Protein AF-A0A2B7ZZZ2-F1 (afdb_monomer)

Structure (mmCIF, N/CA/C/O backbone):
data_AF-A0A2B7ZZZ2-F1
#
_entry.id   AF-A0A2B7ZZZ2-F1
#
loop_
_atom_site.group_PDB
_atom_site.id
_atom_site.type_symbol
_atom_site.label_atom_id
_atom_site.label_alt_id
_atom_site.label_comp_id
_atom_site.label_asym_id
_atom_site.label_entity_id
_atom_site.label_seq_id
_atom_site.pdbx_PDB_ins_code
_atom_site.Cartn_x
_atom_site.Cartn_y
_atom_site.Cartn_z
_atom_site.occupancy
_atom_site.B_iso_or_equiv
_atom_site.auth_seq_id
_atom_site.auth_comp_id
_atom_site.auth_asym_id
_atom_site.auth_atom_id
_atom_site.pdbx_PDB_model_num
ATOM 1 N N . SER A 1 1 ? 33.940 13.628 -49.540 1.00 48.91 1 SER A N 1
ATOM 2 C CA . SER A 1 1 ? 34.515 13.366 -50.870 1.00 48.91 1 SER A CA 1
ATOM 3 C C . SER A 1 1 ? 33.990 12.014 -51.336 1.00 48.91 1 SER A C 1
ATOM 5 O O . SER A 1 1 ? 33.910 11.101 -50.521 1.00 48.91 1 SER A O 1
ATOM 7 N N . GLN A 1 2 ? 33.486 11.914 -52.568 1.00 54.34 2 GLN A N 1
ATOM 8 C CA . GLN A 1 2 ? 32.879 10.678 -53.080 1.00 54.34 2 GLN A CA 1
ATOM 9 C C . GLN A 1 2 ? 33.946 9.869 -53.822 1.00 54.34 2 GLN A C 1
ATOM 11 O O . GLN A 1 2 ? 34.689 10.426 -54.629 1.00 54.34 2 GLN A O 1
ATOM 16 N N . TYR A 1 3 ? 34.063 8.582 -53.504 1.00 61.44 3 TYR A N 1
ATOM 17 C CA . TYR A 1 3 ? 34.934 7.672 -54.240 1.00 61.44 3 TYR A CA 1
ATOM 18 C C . TYR A 1 3 ? 34.146 7.066 -55.397 1.00 61.44 3 TYR A C 1
ATOM 20 O O . TYR A 1 3 ? 33.033 6.590 -55.207 1.00 61.44 3 TYR A O 1
ATOM 28 N N . PHE A 1 4 ? 34.745 7.068 -56.578 1.00 64.56 4 PHE A N 1
ATOM 29 C CA . PHE A 1 4 ? 34.163 6.575 -57.816 1.00 64.56 4 PHE A CA 1
ATOM 30 C C . PHE A 1 4 ? 34.930 5.338 -58.248 1.00 64.56 4 PHE A C 1
ATOM 32 O O . PHE A 1 4 ? 36.153 5.390 -58.356 1.00 64.56 4 PHE A O 1
ATOM 39 N N . LEU A 1 5 ? 34.225 4.239 -58.493 1.00 67.31 5 LEU A N 1
ATOM 40 C CA . LEU A 1 5 ? 34.817 3.027 -59.043 1.00 67.31 5 LEU A CA 1
ATOM 41 C C . LEU A 1 5 ? 34.525 2.979 -60.544 1.00 67.31 5 LEU A C 1
ATOM 43 O O . LEU A 1 5 ? 33.365 2.984 -60.950 1.00 67.31 5 LEU A O 1
ATOM 47 N N . THR A 1 6 ? 35.556 2.951 -61.387 1.00 68.38 6 THR A N 1
ATOM 48 C CA . THR A 1 6 ? 35.349 2.675 -62.815 1.00 68.38 6 THR A CA 1
ATOM 49 C C . THR A 1 6 ? 35.055 1.190 -63.012 1.00 68.38 6 THR A C 1
ATOM 51 O O . THR A 1 6 ? 35.566 0.354 -62.273 1.00 68.38 6 THR A O 1
ATOM 54 N N . ASN A 1 7 ? 34.273 0.832 -64.031 1.00 64.56 7 ASN A N 1
ATOM 55 C CA . ASN A 1 7 ? 34.069 -0.575 -64.374 1.00 64.56 7 ASN A CA 1
ATOM 56 C C . ASN A 1 7 ? 35.325 -1.197 -64.990 1.00 64.56 7 ASN A C 1
ATOM 58 O O . ASN A 1 7 ? 36.114 -0.522 -65.657 1.00 64.56 7 ASN A O 1
ATOM 62 N N . GLU A 1 8 ? 35.442 -2.512 -64.839 1.00 70.25 8 GLU A N 1
ATOM 63 C CA . GLU A 1 8 ? 36.386 -3.314 -65.606 1.00 70.25 8 GLU A CA 1
ATOM 64 C C . GLU A 1 8 ? 36.101 -3.206 -67.107 1.00 70.25 8 GLU A C 1
ATOM 66 O O . GLU A 1 8 ? 34.950 -3.181 -67.557 1.00 70.25 8 GLU A O 1
ATOM 71 N N . THR A 1 9 ? 37.155 -3.170 -67.916 1.00 68.38 9 THR A N 1
ATOM 72 C CA . THR A 1 9 ? 37.013 -3.088 -69.368 1.00 68.38 9 THR A CA 1
ATOM 73 C C . THR A 1 9 ? 38.082 -3.882 -70.107 1.00 68.38 9 THR A C 1
ATOM 75 O O . THR A 1 9 ? 39.098 -4.292 -69.550 1.00 68.38 9 THR A O 1
ATOM 78 N N . LYS A 1 10 ? 37.831 -4.132 -71.395 1.00 72.25 10 LYS A N 1
ATOM 79 C CA . LYS A 1 10 ? 38.773 -4.757 -72.319 1.00 72.25 10 LYS A CA 1
ATOM 80 C C . LYS A 1 10 ? 38.953 -3.881 -73.543 1.00 72.25 10 LYS A C 1
ATOM 82 O O . LYS A 1 10 ? 37.972 -3.397 -74.109 1.00 72.25 10 LYS A O 1
ATOM 87 N N . ILE A 1 11 ? 40.199 -3.722 -73.968 1.00 68.56 11 ILE A N 1
ATOM 88 C CA . ILE A 1 11 ? 40.544 -3.030 -75.211 1.00 68.56 11 ILE A CA 1
ATOM 89 C C . ILE A 1 11 ? 41.222 -4.025 -76.133 1.00 68.56 11 ILE A C 1
ATOM 91 O O . ILE A 1 11 ? 42.235 -4.619 -75.770 1.00 68.56 11 ILE A O 1
ATOM 95 N N . LYS A 1 12 ? 40.633 -4.215 -77.315 1.00 68.25 12 LYS A N 1
ATOM 96 C CA . LYS A 1 12 ? 41.160 -5.090 -78.359 1.00 68.25 12 LYS A CA 1
ATOM 97 C C . LYS A 1 12 ? 42.107 -4.296 -79.248 1.00 68.25 12 LYS A C 1
ATOM 99 O O . LYS A 1 12 ? 41.719 -3.254 -79.767 1.00 68.25 12 LYS A O 1
ATOM 104 N N . PHE A 1 13 ? 43.306 -4.818 -79.461 1.00 64.81 13 PHE A N 1
ATOM 105 C CA . PHE A 1 13 ? 44.236 -4.272 -80.443 1.00 64.81 13 PHE A CA 1
ATOM 106 C C . PHE A 1 13 ? 44.114 -5.098 -81.715 1.00 64.81 13 PHE A C 1
ATOM 108 O O . PHE A 1 13 ? 44.163 -6.328 -81.677 1.00 64.81 13 PHE A O 1
ATOM 115 N N . THR A 1 14 ? 43.897 -4.438 -82.850 1.00 56.78 14 THR A N 1
ATOM 116 C CA . THR A 1 14 ? 43.677 -5.144 -84.111 1.00 56.78 14 THR A CA 1
ATOM 117 C C . THR A 1 14 ? 44.934 -5.873 -84.577 1.00 56.78 14 THR A C 1
ATOM 119 O O . THR A 1 14 ? 44.767 -6.927 -85.184 1.00 56.78 14 THR A O 1
ATOM 122 N N . HIS A 1 15 ? 46.159 -5.432 -84.234 1.00 54.94 15 HIS A N 1
ATOM 123 C CA . HIS A 1 15 ? 47.421 -6.102 -84.596 1.00 54.94 15 HIS A CA 1
ATOM 124 C C . HIS A 1 15 ? 48.461 -6.177 -83.442 1.00 54.94 15 HIS A C 1
ATOM 126 O O . HIS A 1 15 ? 48.933 -5.161 -82.942 1.00 54.94 15 HIS A O 1
ATOM 132 N N . ASN A 1 16 ? 48.899 -7.419 -83.179 1.00 59.56 16 ASN A N 1
ATOM 133 C CA . ASN A 1 16 ? 50.258 -7.881 -82.839 1.00 59.56 16 ASN A CA 1
ATOM 134 C C . ASN A 1 16 ? 50.741 -8.039 -81.372 1.00 59.56 16 ASN A C 1
ATOM 136 O O . ASN A 1 16 ? 50.515 -7.209 -80.499 1.00 59.56 16 ASN A O 1
ATOM 140 N N . LYS A 1 17 ? 51.530 -9.114 -81.177 1.00 60.09 17 LYS A N 1
ATOM 141 C CA . LYS A 1 17 ? 52.313 -9.518 -79.986 1.00 60.09 17 LYS A CA 1
ATOM 142 C C . LYS A 1 17 ? 53.447 -8.543 -79.619 1.00 60.09 17 LYS A C 1
ATOM 144 O O . LYS A 1 17 ? 54.094 -8.713 -78.595 1.00 60.09 17 LYS A O 1
ATOM 149 N N . ASN A 1 18 ? 53.675 -7.550 -80.472 1.00 64.62 18 ASN A N 1
ATOM 150 C CA . ASN A 1 18 ? 54.775 -6.589 -80.420 1.00 64.62 18 ASN A CA 1
ATOM 151 C C . ASN A 1 18 ? 54.368 -5.242 -79.805 1.00 64.62 18 ASN A C 1
ATOM 153 O O . ASN A 1 18 ? 55.183 -4.326 -79.706 1.00 64.62 18 ASN A O 1
ATOM 157 N N . LEU A 1 19 ? 53.089 -5.101 -79.452 1.00 72.75 19 LEU A N 1
ATOM 158 C CA . LEU A 1 19 ? 52.538 -3.903 -78.848 1.00 72.75 19 LEU A CA 1
ATOM 159 C C . LEU A 1 19 ? 52.686 -4.001 -77.330 1.00 72.75 19 LEU A C 1
ATOM 161 O O . LEU A 1 19 ? 52.146 -4.910 -76.703 1.00 72.75 19 LEU A O 1
ATOM 165 N N . VAL A 1 20 ? 53.428 -3.064 -76.747 1.00 76.88 20 VAL A N 1
ATOM 166 C CA . VAL A 1 20 ? 53.782 -3.080 -75.328 1.00 76.88 20 VAL A CA 1
ATOM 167 C C . VAL A 1 20 ? 53.279 -1.784 -74.687 1.00 76.88 20 VAL A C 1
ATOM 169 O O . VAL A 1 20 ? 53.949 -0.751 -74.783 1.00 76.88 20 VAL A O 1
ATOM 172 N N . PRO A 1 21 ? 52.092 -1.789 -74.049 1.00 78.62 21 PRO A N 1
ATOM 173 C CA . PRO A 1 21 ? 51.625 -0.645 -73.279 1.00 78.62 21 PRO A CA 1
ATOM 174 C C . PRO A 1 21 ? 52.552 -0.428 -72.081 1.00 78.62 21 PRO A C 1
ATOM 176 O O . PRO A 1 21 ? 52.933 -1.389 -71.405 1.00 78.62 21 PRO A O 1
ATOM 179 N N . ALA A 1 22 ? 52.915 0.829 -71.845 1.00 83.19 22 ALA A N 1
ATOM 180 C CA . ALA A 1 22 ? 53.805 1.247 -70.766 1.00 83.19 22 ALA A CA 1
ATOM 181 C C . ALA A 1 22 ? 53.088 2.122 -69.730 1.00 83.19 22 ALA A C 1
ATOM 183 O O . ALA A 1 22 ? 53.449 2.113 -68.560 1.00 83.19 22 ALA A O 1
ATOM 184 N N . GLU A 1 23 ? 52.059 2.865 -70.139 1.00 87.88 23 GLU A N 1
ATOM 185 C CA . GLU A 1 23 ? 51.322 3.764 -69.252 1.00 87.88 23 GLU A CA 1
ATOM 186 C C . GLU A 1 23 ? 49.866 3.880 -69.707 1.00 87.88 23 GLU A C 1
ATOM 188 O O . GLU A 1 23 ? 49.596 4.004 -70.904 1.00 87.88 23 GLU A O 1
ATOM 193 N N . LEU A 1 24 ? 48.942 3.874 -68.748 1.00 86.88 24 LEU A N 1
ATOM 194 C CA . LEU A 1 24 ? 47.537 4.211 -68.926 1.00 86.88 24 LEU A CA 1
ATOM 195 C C . LEU A 1 24 ? 47.237 5.500 -68.163 1.00 86.88 24 LEU A C 1
ATOM 197 O O . LEU A 1 24 ? 47.253 5.514 -66.933 1.00 86.88 24 LEU A O 1
ATOM 201 N N .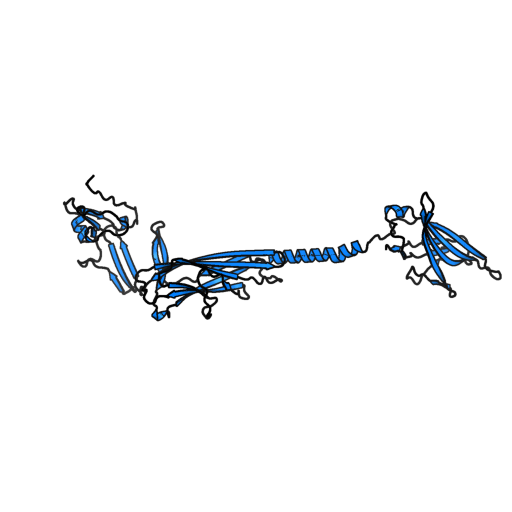 LYS A 1 25 ? 46.902 6.562 -68.891 1.00 88.81 25 LYS A N 1
ATOM 202 C CA . LYS A 1 25 ? 46.396 7.825 -68.348 1.00 88.81 25 LYS A CA 1
ATOM 203 C C . LYS A 1 25 ? 44.887 7.907 -68.555 1.00 88.81 25 LYS A C 1
ATOM 205 O O . LYS A 1 25 ? 44.388 7.521 -69.614 1.00 88.81 25 LYS A O 1
ATOM 210 N N . MET A 1 26 ? 44.164 8.407 -67.558 1.00 86.94 26 MET A N 1
ATOM 211 C CA . MET A 1 26 ? 42.728 8.665 -67.662 1.00 86.94 26 MET A CA 1
ATOM 212 C C . MET A 1 26 ? 42.433 10.133 -67.382 1.00 86.94 26 MET A C 1
ATOM 214 O O . MET A 1 26 ? 42.915 10.693 -66.397 1.00 86.94 26 MET A O 1
ATOM 218 N N . THR A 1 27 ? 41.576 10.709 -68.219 1.00 88.00 27 THR A N 1
ATOM 219 C CA . THR A 1 27 ? 41.040 12.058 -68.055 1.00 88.00 27 THR A CA 1
ATOM 220 C C . THR A 1 27 ? 39.518 11.978 -67.987 1.00 88.00 27 THR A C 1
ATOM 222 O O . THR A 1 27 ? 38.880 11.391 -68.862 1.00 88.00 27 THR A O 1
ATOM 225 N N . VAL A 1 28 ? 38.925 12.554 -66.942 1.00 84.38 28 VAL A N 1
ATOM 226 C CA . VAL A 1 28 ? 37.469 12.661 -66.777 1.00 84.38 28 VAL A CA 1
ATOM 227 C C . VAL A 1 28 ? 37.062 14.098 -67.042 1.00 84.38 28 VAL A C 1
ATOM 229 O O . VAL A 1 28 ? 37.550 15.024 -66.391 1.00 84.38 28 VAL A O 1
ATOM 232 N N . ILE A 1 29 ? 36.165 14.279 -68.003 1.00 84.25 29 ILE A N 1
ATOM 233 C CA . ILE A 1 29 ? 35.760 15.585 -68.511 1.00 84.25 29 ILE A CA 1
ATOM 234 C C . ILE A 1 29 ? 34.261 15.764 -68.304 1.00 84.25 29 ILE A C 1
ATOM 236 O O . ILE A 1 29 ? 33.477 14.864 -68.606 1.00 84.25 29 ILE A O 1
ATOM 240 N N . LEU A 1 30 ? 33.868 16.943 -67.828 1.00 82.88 30 LEU A N 1
ATOM 241 C CA . LEU A 1 30 ? 32.495 17.429 -67.873 1.00 82.88 30 LEU A CA 1
ATOM 242 C C . LEU A 1 30 ? 32.360 18.413 -69.042 1.00 82.88 30 LEU A C 1
ATOM 244 O O . LEU A 1 30 ? 32.883 19.527 -68.945 1.00 82.88 30 LEU A O 1
ATOM 248 N N . PRO A 1 31 ? 31.665 18.039 -70.126 1.00 79.88 31 PRO A N 1
ATOM 249 C CA . PRO A 1 31 ? 31.364 18.953 -71.215 1.00 79.88 31 PRO A CA 1
ATOM 250 C C . PRO A 1 31 ? 30.446 20.076 -70.727 1.00 79.88 31 PRO A C 1
ATOM 252 O O . PRO A 1 31 ? 29.427 19.819 -70.079 1.00 79.88 31 PRO A O 1
ATOM 255 N N . GLN A 1 32 ? 30.793 21.326 -71.031 1.00 79.75 32 GLN A N 1
ATOM 256 C CA . GLN A 1 32 ? 29.956 22.493 -70.743 1.00 79.75 32 GLN A CA 1
ATOM 257 C C . GLN A 1 32 ? 29.875 23.392 -71.976 1.00 79.75 32 GLN A C 1
ATOM 259 O O . GLN A 1 32 ? 30.786 23.424 -72.800 1.00 79.75 32 GLN A O 1
ATOM 264 N N . ALA A 1 33 ? 28.797 24.173 -72.087 1.00 74.06 33 ALA A N 1
ATOM 265 C CA . ALA A 1 33 ? 28.588 25.082 -73.218 1.00 74.06 33 ALA A CA 1
ATOM 266 C C . ALA A 1 33 ? 29.705 26.137 -73.377 1.00 74.06 33 ALA A C 1
ATOM 268 O O . ALA A 1 33 ? 29.929 26.627 -74.479 1.00 74.06 33 ALA A O 1
ATOM 269 N N . ALA A 1 34 ? 30.411 26.469 -72.290 1.00 75.06 34 ALA A N 1
ATOM 270 C CA . ALA A 1 34 ? 31.522 27.423 -72.269 1.00 75.06 34 ALA A CA 1
ATOM 271 C C . ALA A 1 34 ? 32.913 26.772 -72.448 1.00 75.06 34 ALA A C 1
ATOM 273 O O . ALA A 1 34 ? 33.921 27.472 -72.380 1.00 75.06 34 ALA A O 1
ATOM 274 N N . GLY A 1 35 ? 32.974 25.453 -72.661 1.00 78.75 35 GLY A N 1
ATOM 275 C CA . GLY A 1 35 ? 34.211 24.678 -72.761 1.00 78.75 35 GLY A CA 1
ATOM 276 C C . GLY A 1 35 ? 34.251 23.497 -71.790 1.00 78.75 35 GLY A C 1
ATOM 277 O O . GLY A 1 35 ? 33.576 23.477 -70.763 1.00 78.75 35 GLY A O 1
ATOM 278 N N . ASP A 1 36 ? 35.048 22.491 -72.127 1.00 85.81 36 ASP A N 1
ATOM 279 C CA . ASP A 1 36 ? 35.192 21.268 -71.339 1.00 85.81 36 ASP A CA 1
ATOM 280 C C . ASP A 1 36 ? 35.917 21.534 -70.005 1.00 85.81 36 ASP A C 1
ATOM 282 O O . ASP A 1 36 ? 37.031 22.060 -69.989 1.00 85.81 36 ASP A O 1
ATOM 286 N N . LYS A 1 37 ? 35.325 21.123 -68.872 1.00 84.69 37 LYS A N 1
ATOM 287 C CA . LYS A 1 37 ? 35.991 21.151 -67.558 1.00 84.69 37 LYS A CA 1
ATOM 288 C C . LYS A 1 37 ? 36.639 19.795 -67.277 1.00 84.69 37 LYS A C 1
ATOM 290 O O . LYS A 1 37 ? 35.940 18.790 -67.144 1.00 84.69 37 LYS A O 1
ATOM 295 N N . VAL A 1 38 ? 37.962 19.765 -67.119 1.00 85.69 38 VAL A N 1
ATOM 296 C CA . VAL A 1 38 ? 38.687 18.575 -66.641 1.00 85.69 38 VAL A CA 1
ATOM 297 C C . VAL A 1 38 ? 38.452 18.422 -65.138 1.00 85.69 38 VAL A C 1
ATOM 299 O O . VAL A 1 38 ? 38.769 19.314 -64.355 1.00 85.69 38 VAL A O 1
ATOM 302 N N . LEU A 1 39 ? 37.858 17.300 -64.740 1.00 81.00 39 LEU A N 1
ATOM 303 C CA . LEU A 1 39 ? 37.537 16.985 -63.345 1.00 81.00 39 LEU A CA 1
ATOM 304 C C . LEU A 1 39 ? 38.595 16.112 -62.680 1.00 81.00 39 LEU A C 1
ATOM 306 O O . LEU A 1 39 ? 38.737 16.123 -61.460 1.00 81.00 39 LEU A O 1
ATOM 310 N N . PHE A 1 40 ? 39.284 15.313 -63.484 1.00 84.75 40 PHE A N 1
ATOM 311 C CA . PHE A 1 40 ? 40.329 14.409 -63.044 1.00 84.75 40 PHE A CA 1
ATOM 312 C C . PHE A 1 40 ? 41.262 14.145 -64.215 1.00 84.75 40 PHE A C 1
ATOM 314 O O . PHE A 1 40 ? 40.801 13.919 -65.334 1.00 84.75 40 PHE A O 1
ATOM 321 N N . GLU A 1 41 ? 42.559 14.148 -63.949 1.00 88.50 41 GLU A N 1
ATOM 322 C CA . GLU A 1 41 ? 43.571 13.738 -64.906 1.00 88.50 41 GLU A CA 1
ATOM 323 C C . GLU A 1 41 ? 44.760 13.147 -64.148 1.00 88.50 41 GLU A C 1
ATOM 325 O O . GLU A 1 41 ? 45.428 13.858 -63.401 1.00 88.50 41 GLU A O 1
ATOM 330 N N . ASP A 1 42 ? 45.024 11.853 -64.326 1.00 89.62 42 ASP A N 1
ATOM 331 C CA . ASP A 1 42 ? 46.201 11.210 -63.734 1.00 89.62 42 ASP A CA 1
ATOM 332 C C . ASP A 1 42 ? 46.600 9.935 -64.496 1.00 89.62 42 ASP A C 1
ATOM 334 O O . ASP A 1 42 ? 45.838 9.375 -65.296 1.00 89.62 42 ASP A O 1
ATOM 338 N N . VAL A 1 43 ? 47.821 9.472 -64.235 1.00 88.69 43 VAL A N 1
ATOM 339 C CA . VAL A 1 43 ? 48.318 8.162 -64.643 1.00 88.69 43 VAL A CA 1
ATOM 340 C C . VAL A 1 43 ? 47.703 7.110 -63.728 1.00 88.69 43 VAL A C 1
ATOM 342 O O . VAL A 1 43 ? 47.983 7.030 -62.531 1.00 88.69 43 VAL A O 1
ATOM 345 N N . MET A 1 44 ? 46.845 6.288 -64.319 1.00 86.06 44 MET A N 1
ATOM 346 C CA . MET A 1 44 ? 46.107 5.246 -63.621 1.00 86.06 44 MET A CA 1
ATOM 347 C C . MET A 1 44 ? 46.968 4.030 -63.353 1.00 86.06 44 MET A C 1
ATOM 349 O O . MET A 1 44 ? 46.874 3.452 -62.274 1.00 86.06 44 MET A O 1
ATOM 353 N N . ALA A 1 45 ? 47.797 3.643 -64.318 1.00 87.12 45 ALA A N 1
ATOM 354 C CA . ALA A 1 45 ? 48.727 2.539 -64.172 1.00 87.12 45 ALA A CA 1
ATOM 355 C C . ALA A 1 45 ? 49.967 2.764 -65.039 1.00 87.12 45 ALA A C 1
ATOM 357 O O . ALA A 1 45 ? 49.864 3.269 -66.159 1.00 87.12 45 ALA A O 1
ATOM 358 N N . SER A 1 46 ? 51.127 2.355 -64.540 1.00 87.69 46 SER A N 1
ATOM 359 C CA . SER A 1 46 ? 52.394 2.373 -65.271 1.00 87.69 46 SER A CA 1
ATOM 360 C C . SER A 1 46 ? 53.091 1.028 -65.149 1.00 87.69 46 SER A C 1
ATOM 362 O O . SER A 1 46 ? 52.952 0.332 -64.140 1.00 87.69 46 SER A O 1
ATOM 364 N N . ARG A 1 47 ? 53.824 0.656 -66.194 1.00 85.06 47 ARG A N 1
ATOM 365 C CA . ARG A 1 47 ? 54.596 -0.576 -66.247 1.00 85.06 47 ARG A CA 1
ATOM 366 C C . ARG A 1 47 ? 56.022 -0.313 -65.775 1.00 85.06 47 ARG A C 1
ATOM 368 O O . ARG A 1 47 ? 56.676 0.591 -66.284 1.00 85.06 47 ARG A O 1
ATOM 375 N N . GLU A 1 48 ? 56.475 -1.101 -64.813 1.00 82.44 48 GLU A N 1
ATOM 376 C CA . GLU A 1 48 ? 57.832 -1.062 -64.267 1.00 82.44 48 GLU A CA 1
ATOM 377 C C . GLU A 1 48 ? 58.818 -1.795 -65.200 1.00 82.44 48 GLU A C 1
ATOM 379 O O . GLU A 1 48 ? 58.416 -2.507 -66.129 1.00 82.44 48 GLU A O 1
ATOM 384 N N . GLU A 1 49 ? 60.123 -1.638 -64.959 1.00 77.56 49 GLU A N 1
ATOM 385 C CA . GLU A 1 49 ? 61.183 -2.256 -65.779 1.00 77.56 49 GLU A CA 1
ATOM 386 C C . GLU A 1 49 ? 61.132 -3.793 -65.782 1.00 77.56 49 GLU A C 1
ATOM 388 O O . GLU A 1 49 ? 61.453 -4.423 -66.789 1.00 77.56 49 GLU A O 1
ATOM 393 N N . ASP A 1 50 ? 60.661 -4.402 -64.690 1.00 77.81 50 ASP A N 1
ATOM 394 C CA . ASP A 1 50 ? 60.457 -5.853 -64.563 1.00 77.81 50 ASP A CA 1
ATOM 395 C C . ASP A 1 50 ? 59.212 -6.366 -65.318 1.00 77.81 50 ASP A C 1
ATOM 397 O O . ASP A 1 50 ? 58.925 -7.565 -65.354 1.00 77.81 50 ASP A O 1
ATOM 401 N N . GLY A 1 51 ? 58.466 -5.454 -65.948 1.00 74.31 51 GLY A N 1
ATOM 402 C CA . GLY A 1 51 ? 57.273 -5.740 -66.722 1.00 74.31 51 GLY A CA 1
ATOM 403 C C . GLY A 1 51 ? 55.985 -5.840 -65.903 1.00 74.31 51 GLY A C 1
ATOM 404 O O . GLY A 1 51 ? 54.942 -6.086 -66.521 1.00 74.31 51 GLY A O 1
ATOM 405 N N . THR A 1 52 ? 56.025 -5.639 -64.583 1.00 80.81 52 THR A N 1
ATOM 406 C CA . THR A 1 52 ? 54.841 -5.587 -63.712 1.00 80.81 52 THR A CA 1
ATOM 407 C C . THR A 1 52 ? 54.124 -4.239 -63.807 1.00 80.81 52 THR A C 1
ATOM 409 O O . THR A 1 52 ? 54.696 -3.240 -64.237 1.00 80.81 52 THR A O 1
ATOM 412 N N . TRP A 1 53 ? 52.837 -4.210 -63.455 1.00 82.94 53 TRP A N 1
ATOM 413 C CA . TRP A 1 53 ? 52.041 -2.981 -63.437 1.00 82.94 53 TRP A CA 1
ATOM 414 C C . TRP A 1 53 ? 51.869 -2.465 -62.014 1.00 82.94 53 TRP A C 1
ATOM 416 O O . TRP A 1 53 ? 51.573 -3.236 -61.100 1.00 82.94 53 TRP A O 1
ATOM 426 N N . LYS A 1 54 ? 51.967 -1.145 -61.853 1.00 85.00 54 LYS A N 1
ATOM 427 C CA . LYS A 1 54 ? 51.730 -0.440 -60.595 1.00 85.00 54 LYS A CA 1
ATOM 428 C C . LYS A 1 54 ? 50.609 0.577 -60.757 1.00 85.00 54 LYS A C 1
ATOM 430 O O . LYS A 1 54 ? 50.540 1.288 -61.757 1.00 85.00 54 LYS A O 1
ATOM 435 N N . SER A 1 55 ? 49.750 0.676 -59.748 1.00 83.44 55 SER A N 1
ATOM 436 C CA . SER A 1 55 ? 48.727 1.714 -59.637 1.00 83.44 55 SER A CA 1
ATOM 437 C C . SER A 1 55 ? 48.570 2.136 -58.185 1.00 83.44 55 SER A C 1
ATOM 439 O O . SER A 1 55 ? 48.719 1.328 -57.275 1.00 83.44 55 SER A O 1
ATOM 441 N N . LYS A 1 56 ? 48.232 3.410 -57.983 1.00 82.88 56 LYS A N 1
ATOM 442 C CA . LYS A 1 56 ? 47.780 3.960 -56.696 1.00 82.88 56 LYS A CA 1
ATOM 443 C C . LYS A 1 56 ? 46.249 3.957 -56.550 1.00 82.88 56 LYS A C 1
ATOM 445 O O . LYS A 1 56 ? 45.732 4.464 -55.563 1.00 82.88 56 LYS A O 1
ATOM 450 N N . TYR A 1 57 ? 45.536 3.429 -57.549 1.00 80.00 57 TYR A N 1
ATOM 451 C CA . TYR A 1 57 ? 44.074 3.471 -57.667 1.00 80.00 57 TYR A CA 1
ATOM 452 C C . TYR A 1 57 ? 43.414 2.087 -57.729 1.00 80.00 57 TYR A C 1
ATOM 454 O O . TYR A 1 57 ? 42.189 2.008 -57.826 1.00 80.00 57 TYR A O 1
ATOM 462 N N . ALA A 1 58 ? 44.198 1.008 -57.704 1.00 76.19 58 ALA A N 1
ATOM 463 C CA . ALA A 1 58 ? 43.709 -0.366 -57.675 1.00 76.19 58 ALA A CA 1
ATOM 464 C C . ALA A 1 58 ? 44.658 -1.251 -56.848 1.00 76.19 58 ALA A C 1
ATOM 466 O O . ALA A 1 58 ? 45.874 -1.175 -57.012 1.00 76.19 58 ALA A O 1
ATOM 467 N N . ASP A 1 59 ? 44.080 -2.087 -55.980 1.00 64.75 59 ASP A N 1
ATOM 468 C CA . ASP A 1 59 ? 44.799 -2.889 -54.973 1.00 64.75 59 ASP A CA 1
ATOM 469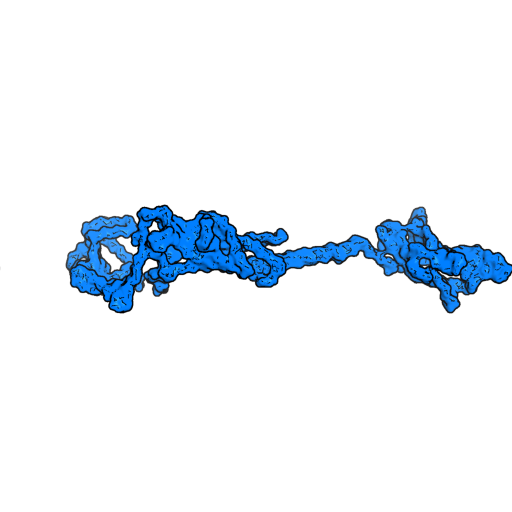 C C . ASP A 1 59 ? 45.177 -4.309 -55.459 1.00 64.75 59 ASP A C 1
ATOM 471 O O . ASP A 1 59 ? 45.770 -5.093 -54.716 1.00 64.75 59 ASP A O 1
ATOM 475 N N . ASP A 1 60 ? 44.822 -4.679 -56.696 1.00 58.88 60 ASP A N 1
ATOM 476 C CA . ASP A 1 60 ? 45.051 -6.027 -57.238 1.00 58.88 60 ASP A CA 1
ATOM 477 C C . ASP A 1 60 ? 46.496 -6.192 -57.753 1.00 58.88 60 ASP A C 1
ATOM 479 O O . ASP A 1 60 ? 47.064 -5.297 -58.358 1.00 58.88 60 ASP A O 1
ATOM 483 N N . LYS A 1 61 ? 47.111 -7.367 -57.595 1.00 51.09 61 LYS A N 1
ATOM 484 C CA . LYS A 1 61 ? 48.402 -7.696 -58.230 1.00 51.09 61 LYS A CA 1
ATOM 485 C C . LYS A 1 61 ? 48.276 -7.963 -59.742 1.00 51.09 61 LYS A C 1
ATOM 487 O O . LYS A 1 61 ? 49.287 -8.162 -60.410 1.00 51.09 61 LYS A O 1
ATOM 492 N N . ARG A 1 62 ? 47.059 -7.980 -60.307 1.00 55.31 62 ARG A N 1
ATOM 493 C CA . ARG A 1 62 ? 46.779 -8.148 -61.752 1.00 55.31 62 ARG A CA 1
ATOM 494 C C . ARG A 1 62 ? 46.414 -6.823 -62.430 1.00 55.31 62 ARG A C 1
ATOM 496 O O . ARG A 1 62 ? 45.388 -6.709 -63.098 1.00 55.31 62 ARG A O 1
ATOM 503 N N . LEU A 1 63 ? 47.278 -5.829 -62.257 1.00 69.56 63 LEU A N 1
ATOM 504 C CA . LEU A 1 63 ? 47.102 -4.409 -62.596 1.00 69.56 63 LEU A CA 1
ATOM 505 C C . LEU A 1 63 ? 47.081 -4.043 -64.097 1.00 69.56 63 LEU A C 1
ATOM 507 O O . LEU A 1 63 ? 47.565 -2.997 -64.489 1.00 69.56 63 LEU A O 1
ATOM 511 N N . MET A 1 64 ? 46.416 -4.860 -64.912 1.00 74.88 64 MET A N 1
ATOM 512 C CA . MET A 1 64 ? 46.377 -4.948 -66.380 1.00 74.88 64 MET A CA 1
ATOM 513 C C . MET A 1 64 ? 47.058 -6.233 -66.849 1.00 74.88 64 MET A C 1
ATOM 515 O O . MET A 1 64 ? 48.193 -6.542 -66.491 1.00 74.88 64 MET A O 1
ATOM 519 N N . SER A 1 65 ? 46.348 -7.012 -67.663 1.00 75.12 65 SER A N 1
ATOM 520 C CA . SER A 1 65 ? 46.849 -8.275 -68.213 1.00 75.12 65 SER A CA 1
ATOM 521 C C . SER A 1 65 ? 46.446 -8.425 -69.673 1.00 75.12 65 SER A C 1
ATOM 523 O O . SER A 1 65 ? 45.369 -7.984 -70.078 1.00 75.12 65 SER A O 1
ATOM 525 N N . PHE A 1 66 ? 47.329 -9.022 -70.472 1.00 76.44 66 PHE A N 1
ATOM 526 C CA . PHE A 1 66 ? 47.055 -9.302 -71.876 1.00 76.44 66 PHE A CA 1
ATOM 527 C C . PHE A 1 66 ? 46.445 -10.696 -72.029 1.00 76.44 66 PHE A C 1
ATOM 529 O O . PHE A 1 66 ? 47.083 -11.701 -71.720 1.00 76.44 66 PHE A O 1
ATOM 536 N N . ASP A 1 67 ? 45.218 -10.752 -72.538 1.00 77.56 67 ASP A N 1
ATOM 537 C CA . ASP A 1 67 ? 44.572 -11.983 -72.980 1.00 77.56 67 ASP A CA 1
ATOM 538 C C . ASP A 1 67 ? 44.985 -12.246 -74.434 1.00 77.56 67 ASP A C 1
ATOM 540 O O . ASP A 1 67 ? 44.443 -11.656 -75.376 1.00 77.56 67 ASP A O 1
ATOM 544 N N . SER A 1 68 ? 45.975 -13.123 -74.613 1.00 73.69 68 SER A N 1
ATOM 545 C CA . SER A 1 68 ? 46.530 -13.461 -75.927 1.00 73.69 68 SER A CA 1
ATOM 546 C C . SER A 1 68 ? 45.534 -14.184 -76.836 1.00 73.69 68 SER A C 1
ATOM 548 O O . SER A 1 68 ? 45.637 -14.053 -78.055 1.00 73.69 68 SER A O 1
ATOM 550 N N . ALA A 1 69 ? 44.543 -14.886 -76.274 1.00 77.25 69 ALA A N 1
ATOM 551 C CA . ALA A 1 69 ? 43.497 -15.553 -77.045 1.00 77.25 69 ALA A CA 1
ATOM 552 C C . ALA A 1 69 ? 42.490 -14.547 -77.624 1.00 77.25 69 ALA A C 1
ATOM 554 O O . ALA A 1 69 ? 41.960 -14.753 -78.714 1.00 77.25 69 ALA A O 1
ATOM 555 N N . LYS A 1 70 ? 42.236 -13.440 -76.912 1.00 76.12 70 LYS A N 1
ATOM 556 C CA . LYS A 1 70 ? 41.288 -12.390 -77.333 1.00 76.12 70 LYS A CA 1
ATOM 557 C C . LYS A 1 70 ? 41.956 -11.165 -77.957 1.00 76.12 70 LYS A C 1
ATOM 559 O O . LYS A 1 70 ? 41.245 -10.278 -78.436 1.00 76.12 70 LYS A O 1
ATOM 564 N N . LEU A 1 71 ? 43.293 -11.126 -77.965 1.00 72.12 71 LEU A N 1
ATOM 565 C CA . LEU A 1 71 ? 44.114 -9.981 -78.374 1.00 72.12 71 LEU A CA 1
ATOM 566 C C . LEU A 1 71 ? 43.678 -8.690 -77.668 1.00 72.12 71 LEU A C 1
ATOM 568 O O . LEU A 1 71 ? 43.532 -7.633 -78.289 1.00 72.12 71 LEU A O 1
ATOM 572 N N . ALA A 1 72 ? 43.411 -8.794 -76.365 1.00 74.56 72 ALA A N 1
ATOM 573 C CA . ALA A 1 72 ? 42.846 -7.704 -75.587 1.00 74.56 72 ALA A CA 1
ATOM 574 C C . ALA A 1 72 ? 43.560 -7.514 -74.252 1.00 74.56 72 ALA A C 1
ATOM 576 O O . ALA A 1 72 ? 43.865 -8.480 -73.557 1.00 74.56 72 ALA A O 1
ATOM 577 N N . TYR A 1 73 ? 43.767 -6.258 -73.868 1.00 75.94 73 TYR A N 1
ATOM 578 C CA . TYR A 1 73 ? 44.191 -5.916 -72.516 1.00 75.94 73 TYR A CA 1
ATOM 579 C C . TYR A 1 73 ? 42.969 -5.774 -71.617 1.00 75.94 73 TYR A C 1
ATOM 581 O O . TYR A 1 73 ? 42.039 -5.033 -71.943 1.00 75.94 73 TYR A O 1
ATOM 589 N N . PHE A 1 74 ? 42.980 -6.487 -70.495 1.00 77.62 74 PHE A N 1
ATOM 590 C CA . PHE A 1 74 ? 42.078 -6.241 -69.382 1.00 77.62 74 PHE A CA 1
ATOM 591 C C . PHE A 1 74 ? 42.546 -5.012 -68.610 1.00 77.62 74 PHE A C 1
ATOM 593 O O . PHE A 1 74 ? 43.734 -4.873 -68.323 1.00 77.62 74 PHE A O 1
ATOM 600 N N . ILE A 1 75 ? 41.599 -4.149 -68.269 1.00 76.19 75 ILE A N 1
ATOM 601 C CA . ILE A 1 75 ? 41.796 -2.962 -67.449 1.00 76.19 75 ILE A CA 1
ATOM 602 C C . ILE A 1 75 ? 40.875 -3.118 -66.237 1.00 76.19 75 ILE A C 1
ATOM 604 O O . ILE A 1 75 ? 39.659 -3.228 -66.438 1.00 76.19 75 ILE A O 1
ATOM 608 N N . PRO A 1 76 ? 41.425 -3.166 -65.011 1.00 71.94 76 PRO A N 1
ATOM 609 C CA . PRO A 1 76 ? 40.616 -3.294 -63.808 1.00 71.94 76 PRO A CA 1
ATOM 610 C C . PRO A 1 76 ? 39.807 -2.020 -63.550 1.00 71.94 76 PRO A C 1
ATOM 612 O O . PRO A 1 76 ? 40.072 -0.958 -64.119 1.00 71.94 76 PRO A O 1
ATOM 615 N N . GLY A 1 77 ? 38.824 -2.125 -62.660 1.00 73.25 77 GLY A N 1
ATOM 616 C CA . GLY A 1 77 ? 38.184 -0.943 -62.102 1.00 73.25 77 GLY A CA 1
ATOM 617 C C . GLY A 1 77 ? 39.152 -0.140 -61.232 1.00 73.25 77 GLY A C 1
ATOM 618 O O . GLY A 1 77 ? 39.906 -0.714 -60.449 1.00 73.25 77 GLY A O 1
ATOM 619 N N . PHE A 1 78 ? 39.130 1.185 -61.356 1.00 75.81 78 PHE A N 1
ATOM 620 C CA . PHE A 1 78 ? 39.956 2.096 -60.569 1.00 75.81 78 PHE A CA 1
ATOM 621 C C . PHE A 1 78 ? 39.094 2.910 -59.613 1.00 75.81 78 PHE A C 1
ATOM 623 O O . PHE A 1 78 ? 38.052 3.433 -60.009 1.00 75.81 78 PHE A O 1
ATOM 630 N N . LYS A 1 79 ? 39.552 3.057 -58.367 1.00 74.06 79 LYS A N 1
ATOM 631 C CA . LYS A 1 79 ? 38.898 3.880 -57.349 1.00 74.06 79 LYS A CA 1
ATOM 632 C C . LYS A 1 79 ? 39.498 5.286 -57.352 1.00 74.06 79 LYS A C 1
ATOM 634 O O . LYS A 1 79 ? 40.593 5.494 -56.838 1.00 74.06 79 LYS A O 1
ATOM 639 N N . ILE A 1 80 ? 38.782 6.255 -57.913 1.00 75.44 80 ILE A N 1
ATOM 640 C CA . ILE A 1 80 ? 39.220 7.654 -58.035 1.00 75.44 80 ILE A CA 1
ATOM 641 C C . ILE A 1 80 ? 38.371 8.589 -57.176 1.00 75.44 80 ILE A C 1
ATOM 643 O O . ILE A 1 80 ? 37.232 8.286 -56.832 1.00 75.44 80 ILE A O 1
ATOM 647 N N . LEU A 1 81 ? 38.927 9.743 -56.823 1.00 71.56 81 LEU A N 1
ATOM 648 C CA . LEU A 1 81 ? 38.216 10.801 -56.114 1.00 71.56 81 LEU A CA 1
ATOM 649 C C . LEU A 1 81 ? 37.891 11.916 -57.113 1.00 71.56 81 LEU A C 1
ATOM 651 O O . LEU A 1 81 ? 38.818 12.523 -57.644 1.00 71.56 81 LEU A O 1
ATOM 655 N N . LEU A 1 82 ? 36.608 12.176 -57.385 1.00 69.50 82 LEU A N 1
ATOM 656 C CA . LEU A 1 82 ? 36.195 13.296 -58.245 1.00 69.50 82 LEU A CA 1
ATOM 657 C C . LEU A 1 82 ? 35.747 14.504 -57.412 1.00 69.50 82 LEU A C 1
ATOM 659 O O . LEU A 1 82 ? 35.434 14.393 -56.222 1.00 69.50 82 LEU A O 1
ATOM 663 N N . ASP A 1 83 ? 35.712 15.660 -58.076 1.00 65.31 83 ASP A N 1
ATOM 664 C CA . ASP A 1 83 ? 35.231 16.937 -57.546 1.00 65.31 83 ASP A CA 1
ATOM 665 C C . ASP A 1 83 ? 33.800 16.793 -56.958 1.00 65.31 83 ASP A C 1
ATOM 667 O O . ASP A 1 83 ? 32.919 16.227 -57.616 1.00 65.31 83 ASP A O 1
ATOM 671 N N . PRO A 1 84 ? 33.531 17.293 -55.732 1.00 62.31 84 PRO A N 1
ATOM 672 C CA . PRO A 1 84 ? 32.217 17.223 -55.080 1.00 62.31 84 PRO A CA 1
ATOM 673 C C . PRO A 1 84 ? 31.076 17.921 -55.838 1.00 62.31 84 PRO A C 1
ATOM 675 O O . PRO A 1 84 ? 29.918 17.745 -55.466 1.00 62.31 84 PRO A O 1
ATOM 678 N N . ILE A 1 85 ? 31.365 18.689 -56.896 1.00 64.25 85 ILE A N 1
ATOM 679 C CA . ILE A 1 85 ? 30.344 19.249 -57.797 1.00 64.25 85 ILE A CA 1
ATOM 680 C C . ILE A 1 85 ? 29.568 18.174 -58.588 1.00 64.25 85 ILE A C 1
ATOM 682 O O . ILE A 1 85 ? 28.516 18.465 -59.164 1.00 64.25 85 ILE A O 1
ATOM 686 N N . ILE A 1 86 ? 30.067 16.932 -58.633 1.00 65.19 86 ILE A N 1
ATOM 687 C CA . ILE A 1 86 ? 29.429 15.818 -59.342 1.00 65.19 86 ILE A CA 1
ATOM 688 C C . ILE A 1 86 ? 28.338 15.177 -58.486 1.00 65.19 86 ILE A C 1
ATOM 690 O O . ILE A 1 86 ? 28.566 14.731 -57.367 1.00 65.19 86 ILE A O 1
ATOM 694 N N . ASN A 1 87 ? 27.134 15.111 -59.053 1.00 62.25 87 ASN A N 1
ATOM 695 C CA . ASN A 1 87 ? 25.970 14.437 -58.493 1.00 62.25 87 ASN A CA 1
ATOM 696 C C . ASN A 1 87 ? 25.284 13.589 -59.579 1.00 62.25 87 ASN A C 1
ATOM 698 O O . ASN A 1 87 ? 25.640 13.666 -60.758 1.00 62.25 87 ASN A O 1
ATOM 702 N N . GLU A 1 88 ? 24.285 12.803 -59.183 1.00 60.25 88 GLU A N 1
ATOM 703 C CA . GLU A 1 88 ? 23.532 11.896 -60.062 1.00 60.25 88 GLU A CA 1
ATOM 704 C C . GLU A 1 88 ? 22.963 12.581 -61.321 1.00 60.25 88 GLU A C 1
ATOM 706 O O . GLU A 1 88 ? 22.931 11.977 -62.390 1.00 60.25 88 GLU A O 1
ATOM 711 N N . LYS A 1 89 ? 22.609 13.873 -61.246 1.00 62.06 89 LYS A N 1
ATOM 712 C CA . LYS A 1 89 ? 22.022 14.622 -62.372 1.00 62.06 89 LYS A CA 1
ATOM 713 C C . LYS A 1 89 ? 23.030 14.985 -63.462 1.00 62.06 89 LYS A C 1
ATOM 715 O O . LYS A 1 89 ? 22.645 15.109 -64.619 1.00 62.06 89 LYS A O 1
ATOM 720 N N . ASN A 1 90 ? 24.305 15.151 -63.109 1.00 63.41 90 ASN A N 1
ATOM 721 C CA . ASN A 1 90 ? 25.349 15.588 -64.043 1.00 63.41 90 ASN A CA 1
ATOM 722 C C . ASN A 1 90 ? 26.272 14.441 -64.485 1.00 63.41 90 ASN A C 1
ATOM 724 O O . ASN A 1 90 ? 27.088 14.626 -65.387 1.00 63.41 90 ASN A O 1
ATOM 728 N N . PHE A 1 91 ? 26.150 13.257 -63.872 1.00 63.91 91 PHE A N 1
ATOM 729 C CA . PHE A 1 91 ? 27.045 12.128 -64.128 1.00 63.91 91 PHE A CA 1
ATOM 730 C C . PHE A 1 91 ? 26.887 11.531 -65.533 1.00 63.91 91 PHE A C 1
ATOM 732 O O . PHE A 1 91 ? 27.883 11.194 -66.169 1.00 63.91 91 PHE A O 1
ATOM 739 N N . GLY A 1 92 ? 25.655 11.444 -66.049 1.00 62.19 92 GLY A N 1
ATOM 740 C CA . GLY A 1 92 ? 25.384 10.899 -67.388 1.00 62.19 92 GLY A CA 1
ATOM 741 C C . GLY A 1 92 ? 26.071 11.656 -68.535 1.00 62.19 92 GLY A C 1
ATOM 742 O O . GLY A 1 92 ? 26.171 11.126 -69.636 1.00 62.19 92 GLY A O 1
ATOM 743 N N . ASN A 1 93 ? 26.584 12.861 -68.265 1.00 70.94 93 ASN A N 1
ATOM 744 C CA . ASN A 1 93 ? 27.262 13.713 -69.238 1.00 70.94 93 ASN A CA 1
ATOM 745 C C . ASN A 1 93 ? 28.795 13.632 -69.154 1.00 70.94 93 ASN A C 1
ATOM 747 O O . ASN A 1 93 ? 29.473 14.357 -69.875 1.00 70.94 93 ASN A O 1
ATOM 751 N N . LEU A 1 94 ? 29.367 12.798 -68.279 1.00 76.12 94 LEU A N 1
ATOM 752 C CA . LEU A 1 94 ? 30.820 12.686 -68.146 1.00 76.12 94 LEU A CA 1
ATOM 753 C C . LEU A 1 94 ? 31.446 11.919 -69.313 1.00 76.12 94 LEU A C 1
ATOM 755 O O . LEU A 1 94 ? 30.988 10.841 -69.697 1.00 76.12 94 LEU A O 1
ATOM 759 N N . ARG A 1 95 ? 32.557 12.449 -69.828 1.00 79.88 95 ARG A N 1
ATOM 760 C CA . ARG A 1 95 ? 33.377 11.818 -70.863 1.00 79.88 95 ARG A CA 1
ATOM 761 C C . ARG A 1 95 ? 34.666 11.285 -70.252 1.00 79.88 95 ARG A C 1
ATOM 763 O O . ARG A 1 95 ? 35.440 12.049 -69.676 1.00 79.88 95 ARG A O 1
ATOM 770 N N . PHE A 1 96 ? 34.906 9.984 -70.402 1.00 79.69 96 PHE A N 1
ATOM 771 C CA . PHE A 1 96 ? 36.124 9.324 -69.939 1.00 79.69 96 PHE A CA 1
ATOM 772 C C . PHE A 1 96 ? 37.059 9.114 -71.125 1.00 79.69 96 PHE A C 1
ATOM 774 O O . PHE A 1 96 ? 36.744 8.356 -72.043 1.00 79.69 96 PHE A O 1
ATOM 781 N N . GLN A 1 97 ? 38.204 9.787 -71.111 1.00 84.69 97 GLN A N 1
ATOM 782 C CA . GLN A 1 97 ? 39.256 9.622 -72.107 1.00 84.69 97 GLN A CA 1
ATOM 783 C C . GLN A 1 97 ? 40.368 8.751 -71.527 1.00 84.69 97 GLN A C 1
ATOM 785 O O . GLN A 1 97 ? 40.882 9.026 -70.444 1.00 84.69 97 GLN A O 1
ATOM 790 N N . TYR A 1 98 ? 40.758 7.717 -72.264 1.00 81.62 98 TYR A N 1
ATOM 791 C CA . TYR A 1 98 ? 41.874 6.843 -71.924 1.00 81.62 98 TYR A CA 1
ATOM 792 C C . TYR A 1 98 ? 42.991 7.036 -72.941 1.00 81.62 98 TYR A C 1
ATOM 794 O O . TYR A 1 98 ? 42.762 6.907 -74.144 1.00 81.62 98 TYR A O 1
ATOM 802 N N . GLN A 1 99 ? 44.199 7.309 -72.458 1.00 85.00 99 GLN A N 1
ATOM 803 C CA . GLN A 1 99 ? 45.403 7.439 -73.271 1.00 85.00 99 GLN A CA 1
ATOM 804 C C . GLN A 1 99 ? 46.410 6.360 -72.879 1.00 85.00 99 GLN A C 1
ATOM 806 O O . GLN A 1 99 ? 46.788 6.238 -71.716 1.00 85.00 99 GLN A O 1
ATOM 811 N N . PHE A 1 100 ? 46.863 5.592 -73.863 1.00 80.94 100 PHE A N 1
ATOM 812 C CA . PHE A 1 100 ? 47.841 4.526 -73.697 1.00 80.94 100 PHE A CA 1
ATOM 813 C C . PHE A 1 100 ? 49.151 4.948 -74.337 1.00 80.94 100 PHE A C 1
ATOM 815 O O . PHE A 1 100 ? 49.246 5.000 -75.568 1.00 80.94 100 PHE A O 1
ATOM 822 N N . LYS A 1 101 ? 50.180 5.199 -73.524 1.00 84.19 101 LYS A N 1
ATOM 823 C CA . LYS A 1 101 ? 51.543 5.310 -74.048 1.00 84.19 101 LYS A CA 1
ATOM 824 C C . LYS A 1 101 ? 52.042 3.908 -74.334 1.00 84.19 101 LYS A C 1
ATOM 826 O O . LYS A 1 101 ? 52.106 3.061 -73.441 1.00 84.19 101 LYS A O 1
ATOM 831 N N . THR A 1 102 ? 52.354 3.667 -75.595 1.00 78.62 102 THR A N 1
ATOM 832 C CA . THR A 1 102 ? 52.641 2.336 -76.105 1.00 78.62 102 THR A CA 1
ATOM 833 C C . THR A 1 102 ? 53.892 2.382 -76.962 1.00 78.62 102 THR A C 1
ATOM 835 O O . THR A 1 102 ? 54.110 3.338 -77.707 1.00 78.62 102 THR A O 1
ATOM 838 N N . LYS A 1 103 ? 54.702 1.328 -76.874 1.00 80.12 103 LYS A N 1
ATOM 839 C CA . LYS A 1 103 ? 55.816 1.093 -77.791 1.00 80.12 103 LYS A CA 1
ATOM 840 C C . LYS A 1 103 ? 55.521 -0.109 -78.680 1.00 80.12 103 LYS A C 1
ATOM 842 O O . LYS A 1 103 ? 54.960 -1.106 -78.221 1.00 80.12 103 LYS A O 1
ATOM 847 N N . TYR A 1 104 ? 55.873 0.002 -79.954 1.00 77.38 104 TYR A N 1
ATOM 848 C CA . TYR A 1 104 ? 55.863 -1.105 -80.902 1.00 77.38 104 TYR A CA 1
ATOM 849 C C . TYR A 1 104 ? 57.289 -1.610 -81.090 1.00 77.38 104 TYR A C 1
ATOM 851 O O . TYR A 1 104 ? 58.146 -0.877 -81.588 1.00 77.38 104 TYR A O 1
ATOM 859 N N . GLU A 1 105 ? 57.544 -2.848 -80.680 1.00 77.50 105 GLU A N 1
ATOM 860 C CA . GLU A 1 105 ? 58.872 -3.456 -80.737 1.00 77.50 105 GLU A CA 1
ATOM 861 C C . GLU A 1 105 ? 59.001 -4.372 -81.959 1.00 77.50 105 GLU A C 1
ATOM 863 O O . GLU A 1 105 ? 58.183 -5.260 -82.196 1.00 77.50 105 GLU A O 1
ATOM 868 N N . VAL A 1 106 ? 60.045 -4.170 -82.759 1.00 72.75 106 VAL A N 1
ATOM 869 C CA . VAL A 1 106 ? 60.380 -5.040 -83.893 1.00 72.75 106 VAL A CA 1
ATOM 870 C C . VAL A 1 106 ? 61.798 -5.548 -83.685 1.00 72.75 106 VAL A C 1
ATOM 872 O O . VAL A 1 106 ? 62.677 -4.783 -83.288 1.00 72.75 106 VAL A O 1
ATOM 875 N N . ALA A 1 107 ? 62.025 -6.839 -83.936 1.00 69.69 107 ALA A N 1
ATOM 876 C CA . ALA A 1 107 ? 63.354 -7.425 -83.823 1.00 69.69 107 ALA A CA 1
ATOM 877 C C . ALA A 1 107 ? 64.352 -6.637 -84.690 1.00 69.69 107 ALA A C 1
ATOM 879 O O . ALA A 1 107 ? 64.111 -6.425 -85.877 1.00 69.69 107 ALA A O 1
ATOM 880 N N . ASN A 1 108 ? 65.468 -6.224 -84.083 1.00 68.25 108 ASN A N 1
ATOM 881 C CA . ASN A 1 108 ? 66.561 -5.486 -84.725 1.00 68.25 108 ASN A CA 1
ATOM 882 C C . ASN A 1 108 ? 66.208 -4.075 -85.248 1.00 68.25 108 ASN A C 1
ATOM 884 O O . ASN A 1 108 ? 66.897 -3.571 -86.133 1.00 68.25 108 ASN A O 1
ATOM 888 N N . ALA A 1 109 ? 65.183 -3.414 -84.696 1.00 73.88 109 ALA A N 1
ATOM 889 C CA . ALA A 1 109 ? 64.869 -2.012 -84.992 1.00 73.88 109 ALA A CA 1
ATOM 890 C C . ALA A 1 109 ? 64.613 -1.192 -83.716 1.00 73.88 109 ALA A C 1
ATOM 892 O O . ALA A 1 109 ? 64.279 -1.737 -82.664 1.00 73.88 109 ALA A O 1
ATOM 893 N N . GLN A 1 110 ? 64.758 0.134 -83.816 1.00 75.06 110 GLN A N 1
ATOM 894 C CA . GLN A 1 110 ? 64.382 1.047 -82.734 1.00 75.06 110 GLN A CA 1
ATOM 895 C C . GLN A 1 110 ? 62.860 0.992 -82.496 1.00 75.06 110 GLN A C 1
ATOM 897 O O . GLN A 1 110 ? 62.105 1.034 -83.473 1.00 75.06 110 GLN A O 1
ATOM 902 N N . PRO A 1 111 ? 62.389 0.906 -81.236 1.00 78.25 111 PRO A N 1
ATOM 903 C CA . PRO A 1 111 ? 60.961 0.879 -80.934 1.00 78.25 111 PRO A CA 1
ATOM 904 C C . PRO A 1 111 ? 60.246 2.152 -81.400 1.00 78.25 111 PRO A C 1
ATOM 906 O O . PRO A 1 111 ? 60.733 3.263 -81.185 1.00 78.25 111 PRO A O 1
ATOM 909 N N . LEU A 1 112 ? 59.054 1.999 -81.982 1.00 76.56 112 LEU A N 1
ATOM 910 C CA . LEU A 1 112 ? 58.196 3.134 -82.324 1.00 76.56 112 LEU A CA 1
ATOM 911 C C . LEU A 1 112 ? 57.276 3.458 -81.144 1.00 76.56 112 LEU A C 1
ATOM 913 O O . LEU A 1 112 ? 56.411 2.655 -80.792 1.00 76.56 112 LEU A O 1
ATOM 917 N N . ASN A 1 113 ? 57.440 4.642 -80.559 1.00 79.44 113 ASN A N 1
ATOM 918 C CA . ASN A 1 113 ? 56.582 5.130 -79.481 1.00 79.44 113 ASN A CA 1
ATOM 919 C C . ASN A 1 113 ? 55.392 5.905 -80.052 1.00 79.44 113 ASN A C 1
ATOM 921 O O . ASN A 1 113 ? 55.569 6.796 -80.881 1.00 79.44 113 ASN A O 1
ATOM 925 N N . PHE A 1 114 ? 54.186 5.602 -79.582 1.00 77.06 114 PHE A N 1
ATOM 926 C CA 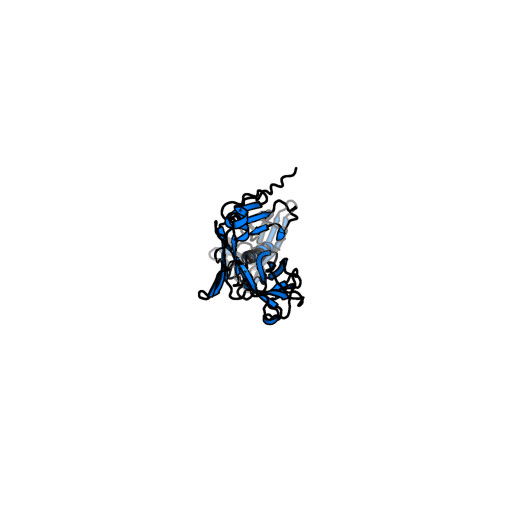. PHE A 1 114 ? 52.976 6.333 -79.947 1.00 77.06 114 PHE A CA 1
ATOM 927 C C . PHE A 1 114 ? 51.961 6.328 -78.800 1.00 77.06 114 PHE A C 1
ATOM 929 O O . PHE A 1 114 ? 52.037 5.532 -77.861 1.00 77.06 114 PHE A O 1
ATOM 936 N N . ILE A 1 115 ? 51.003 7.250 -78.876 1.00 79.81 115 ILE A N 1
ATOM 937 C CA . ILE A 1 115 ? 49.912 7.369 -77.911 1.00 79.81 115 ILE A CA 1
ATOM 938 C C . ILE A 1 115 ? 48.623 6.959 -78.609 1.00 79.81 115 ILE A C 1
ATOM 940 O O . ILE A 1 115 ? 48.255 7.536 -79.629 1.00 79.81 115 ILE A O 1
ATOM 944 N N . TYR A 1 116 ? 47.936 5.967 -78.052 1.00 74.88 116 TYR A N 1
ATOM 945 C CA . TYR A 1 116 ? 46.594 5.591 -78.481 1.00 74.88 116 TYR A CA 1
ATOM 946 C C . TYR A 1 116 ? 45.568 6.218 -77.537 1.00 74.88 116 TYR A C 1
ATOM 948 O O . TYR A 1 116 ? 45.641 5.995 -76.331 1.00 74.88 116 TYR A O 1
ATOM 956 N N . ALA A 1 117 ? 44.616 6.985 -78.068 1.00 78.25 117 ALA A N 1
ATOM 957 C CA . ALA A 1 117 ? 43.554 7.617 -77.289 1.00 78.25 117 ALA A CA 1
ATOM 958 C C . ALA A 1 117 ? 42.183 7.042 -77.668 1.00 78.25 117 ALA A C 1
ATOM 960 O O . ALA A 1 117 ? 41.903 6.819 -78.844 1.00 78.25 117 ALA A O 1
ATOM 961 N N . THR A 1 118 ? 41.323 6.809 -76.678 1.00 76.00 118 THR A N 1
ATOM 962 C CA . THR A 1 118 ? 39.934 6.377 -76.884 1.00 76.00 118 THR A CA 1
ATOM 963 C C . THR A 1 118 ? 39.007 7.003 -75.849 1.00 76.00 118 THR A C 1
ATOM 965 O O . THR A 1 118 ? 39.430 7.297 -74.731 1.00 76.00 118 THR A O 1
ATOM 968 N N . GLU A 1 119 ? 37.740 7.194 -76.210 1.00 77.44 119 GLU A N 1
ATOM 969 C CA . GLU A 1 119 ? 36.718 7.774 -75.338 1.00 77.44 119 GLU A CA 1
ATOM 970 C C . GLU A 1 119 ? 35.628 6.753 -75.010 1.00 77.44 119 GLU A C 1
ATOM 972 O O . GLU A 1 119 ? 35.243 5.933 -75.849 1.00 77.44 119 GLU A O 1
ATOM 977 N N . ARG A 1 120 ? 35.097 6.813 -73.785 1.00 68.44 120 ARG A N 1
ATOM 978 C CA . ARG A 1 120 ? 33.942 6.018 -73.360 1.00 68.44 120 ARG A CA 1
ATOM 979 C C . ARG A 1 120 ? 32.993 6.800 -72.460 1.00 68.44 120 ARG A C 1
ATOM 981 O O . ARG A 1 120 ? 33.412 7.607 -71.634 1.00 68.44 120 ARG A O 1
ATOM 988 N N . ALA A 1 121 ? 31.713 6.464 -72.582 1.00 65.50 121 ALA A N 1
ATOM 989 C CA . ALA A 1 121 ? 30.699 6.755 -71.579 1.00 65.50 121 ALA A CA 1
ATOM 990 C C . ALA A 1 121 ? 30.607 5.579 -70.589 1.00 65.50 121 ALA A C 1
ATOM 992 O O . ALA A 1 121 ? 30.709 4.418 -70.999 1.00 65.50 121 ALA A O 1
ATOM 993 N N . LEU A 1 122 ? 30.420 5.869 -69.298 1.00 63.88 122 LEU A N 1
ATOM 994 C CA . LEU A 1 122 ? 30.177 4.857 -68.264 1.00 63.88 122 LEU A CA 1
ATOM 995 C C . LEU A 1 122 ? 28.689 4.829 -67.871 1.00 63.88 122 LEU A C 1
ATOM 997 O O . LEU A 1 122 ? 28.057 5.885 -67.825 1.00 63.88 122 LEU A O 1
ATOM 1001 N N . PRO A 1 123 ? 28.115 3.645 -67.583 1.00 60.03 123 PRO A N 1
ATOM 1002 C CA . PRO A 1 123 ? 26.732 3.531 -67.130 1.00 60.03 123 PRO A CA 1
ATOM 1003 C C . PRO A 1 123 ? 26.554 4.094 -65.710 1.00 60.03 123 PRO A C 1
ATOM 1005 O O . PRO A 1 123 ? 27.371 3.829 -64.835 1.00 60.03 123 PRO A O 1
ATOM 1008 N N . ILE A 1 124 ? 25.454 4.812 -65.451 1.00 58.09 124 ILE A N 1
ATOM 1009 C CA . ILE A 1 124 ? 25.140 5.405 -64.130 1.00 58.09 124 ILE A CA 1
ATOM 1010 C C . ILE A 1 124 ? 25.093 4.351 -63.008 1.00 58.09 124 ILE A C 1
ATOM 1012 O O . ILE A 1 124 ? 25.422 4.655 -61.866 1.00 58.09 124 ILE A O 1
ATOM 1016 N N . GLN A 1 125 ? 24.738 3.097 -63.319 1.00 57.88 125 GLN A N 1
ATOM 1017 C CA . GLN A 1 125 ? 24.633 2.025 -62.322 1.00 57.88 125 GLN A CA 1
ATOM 1018 C C . GLN A 1 125 ? 25.979 1.597 -61.706 1.00 57.88 125 GLN A C 1
ATOM 1020 O O . GLN A 1 125 ? 25.978 0.832 -60.747 1.00 57.88 125 GLN A O 1
ATOM 1025 N N . SER A 1 126 ? 27.124 2.055 -62.224 1.00 53.00 126 SER A N 1
ATOM 1026 C CA . SER A 1 126 ? 28.446 1.713 -61.676 1.00 53.00 126 SER A CA 1
ATOM 1027 C C . SER A 1 126 ? 28.894 2.607 -60.512 1.00 53.00 126 SER A C 1
ATOM 1029 O O . SER A 1 126 ? 30.088 2.683 -60.229 1.00 53.00 126 SER A O 1
ATOM 1031 N N . ILE A 1 127 ? 27.972 3.325 -59.865 1.00 54.44 127 ILE A N 1
ATOM 1032 C CA . ILE A 1 127 ? 28.283 4.314 -58.828 1.00 54.44 127 ILE A CA 1
ATOM 1033 C C . ILE A 1 127 ? 27.585 3.933 -57.527 1.00 54.44 127 ILE A C 1
ATOM 1035 O O . ILE A 1 127 ? 26.360 3.835 -57.469 1.00 54.44 127 ILE A O 1
ATOM 1039 N N . ASP A 1 128 ? 28.373 3.773 -56.467 1.00 55.25 128 ASP A N 1
ATOM 1040 C CA . ASP A 1 128 ? 27.868 3.663 -55.103 1.00 55.25 128 ASP A CA 1
ATOM 1041 C C . ASP A 1 128 ? 27.831 5.064 -54.470 1.00 55.25 128 ASP A C 1
ATOM 1043 O O . ASP A 1 128 ? 28.865 5.661 -54.164 1.00 55.25 128 ASP A O 1
ATOM 1047 N N . TYR A 1 129 ? 26.623 5.608 -54.314 1.00 54.66 129 TYR A N 1
ATOM 1048 C CA . TYR A 1 129 ? 26.377 6.925 -53.721 1.00 54.66 129 TYR A CA 1
ATOM 1049 C C . TYR A 1 129 ? 26.239 6.892 -52.189 1.00 54.66 129 TYR A C 1
ATOM 1051 O O . TYR A 1 129 ? 25.780 7.881 -51.608 1.00 54.66 129 TYR A O 1
ATOM 1059 N N . SER A 1 130 ? 26.597 5.796 -51.506 1.00 54.97 130 SER A N 1
ATOM 1060 C CA . SER A 1 130 ? 26.535 5.722 -50.042 1.00 54.97 130 SER A CA 1
ATOM 1061 C C . SER A 1 130 ? 27.381 6.828 -49.391 1.00 54.97 130 SER A C 1
ATOM 1063 O O . SER A 1 130 ? 28.604 6.777 -49.262 1.00 54.97 130 SER A O 1
ATOM 1065 N N . THR A 1 131 ? 26.713 7.908 -48.983 1.00 58.75 131 THR A N 1
ATOM 1066 C CA . THR A 1 131 ? 27.362 8.999 -48.254 1.00 58.75 131 THR A CA 1
ATOM 1067 C C . THR A 1 131 ? 27.728 8.514 -46.853 1.00 58.75 131 THR A C 1
ATOM 1069 O O . THR A 1 131 ? 26.975 7.762 -46.232 1.00 58.75 131 THR A O 1
ATOM 1072 N N . GLN A 1 132 ? 28.854 8.980 -46.303 1.00 57.19 132 GLN A N 1
ATOM 1073 C CA . GLN A 1 132 ? 29.217 8.696 -44.905 1.00 57.19 132 GLN A CA 1
ATOM 1074 C C . GLN A 1 132 ? 28.071 9.030 -43.930 1.00 57.19 132 GLN A C 1
ATOM 1076 O O . GLN A 1 132 ? 27.870 8.322 -42.947 1.00 57.19 132 GLN A O 1
ATOM 1081 N N . SER A 1 133 ? 27.264 10.050 -44.239 1.00 60.34 133 SER A N 1
ATOM 1082 C CA . SER A 1 133 ? 26.067 10.414 -43.477 1.00 60.34 133 SER A CA 1
ATOM 1083 C C . SER A 1 133 ? 24.996 9.317 -43.474 1.00 60.34 133 SER A C 1
ATOM 1085 O O . SER A 1 133 ? 24.449 9.022 -42.415 1.00 60.34 133 SER A O 1
ATOM 1087 N N . ALA A 1 134 ? 24.718 8.674 -44.613 1.00 69.62 134 ALA A N 1
ATOM 1088 C CA . ALA A 1 134 ? 23.756 7.571 -44.685 1.00 69.62 134 ALA A CA 1
ATOM 1089 C C . ALA A 1 134 ? 24.216 6.360 -43.858 1.00 69.62 134 ALA A C 1
ATOM 1091 O O . ALA A 1 134 ? 23.418 5.766 -43.131 1.00 69.62 134 ALA A O 1
ATOM 1092 N N . ILE A 1 135 ? 25.516 6.052 -43.902 1.00 72.31 135 ILE A N 1
ATOM 1093 C CA . ILE A 1 135 ? 26.114 4.977 -43.102 1.00 72.31 135 ILE A CA 1
ATOM 1094 C C . ILE A 1 135 ? 25.962 5.284 -41.606 1.00 72.31 135 ILE A C 1
ATOM 1096 O O . ILE A 1 135 ? 25.476 4.434 -40.861 1.00 72.31 135 ILE A O 1
ATOM 1100 N N . ILE A 1 136 ? 26.299 6.502 -41.160 1.00 74.44 136 ILE A N 1
ATOM 1101 C CA . ILE A 1 136 ? 26.160 6.925 -39.752 1.00 74.44 136 ILE A CA 1
ATOM 1102 C C . ILE A 1 136 ? 24.702 6.830 -39.280 1.00 74.44 136 ILE A C 1
ATOM 1104 O O . ILE A 1 136 ? 24.433 6.326 -38.188 1.00 74.44 136 ILE A O 1
ATOM 1108 N N . ILE A 1 137 ? 23.746 7.272 -40.100 1.00 80.06 137 ILE A N 1
ATOM 1109 C CA . ILE A 1 137 ? 22.322 7.202 -39.754 1.00 80.06 137 ILE A CA 1
ATOM 1110 C C . ILE A 1 137 ? 21.878 5.745 -39.567 1.00 80.06 137 ILE A C 1
ATOM 1112 O O . ILE A 1 137 ? 21.273 5.420 -38.544 1.00 80.06 137 ILE A O 1
ATOM 1116 N N . MET A 1 138 ? 22.204 4.860 -40.513 1.00 82.81 138 MET A N 1
ATOM 1117 C CA . MET A 1 138 ? 21.767 3.461 -40.466 1.00 82.81 138 MET A CA 1
ATOM 1118 C C . MET A 1 138 ? 22.445 2.647 -39.363 1.00 82.81 138 MET A C 1
ATOM 1120 O O . MET A 1 138 ? 21.805 1.793 -38.757 1.00 82.81 138 MET A O 1
ATOM 1124 N N . THR A 1 139 ? 23.728 2.899 -39.103 1.00 84.62 139 THR A N 1
ATOM 1125 C CA . THR A 1 139 ? 24.533 2.071 -38.188 1.00 84.62 139 THR A CA 1
ATOM 1126 C C . THR A 1 139 ? 24.580 2.586 -36.755 1.00 84.62 139 THR A C 1
ATOM 1128 O O . THR A 1 139 ? 24.805 1.795 -35.844 1.00 84.62 139 THR A O 1
ATOM 1131 N N . ILE A 1 140 ? 24.350 3.884 -36.532 1.00 87.56 140 ILE A N 1
ATOM 1132 C CA . ILE A 1 140 ? 24.459 4.500 -35.202 1.00 87.56 140 ILE A CA 1
ATOM 1133 C C . ILE A 1 140 ? 23.120 5.091 -34.768 1.00 87.56 140 ILE A C 1
ATOM 1135 O O . ILE A 1 140 ? 22.594 4.715 -33.721 1.00 87.56 140 ILE A O 1
ATOM 1139 N N . VAL A 1 141 ? 22.546 5.996 -35.568 1.00 89.75 141 VAL A N 1
ATOM 1140 C CA . VAL A 1 141 ? 21.363 6.768 -35.148 1.00 89.75 141 VAL A CA 1
ATOM 1141 C C . VAL A 1 141 ? 20.135 5.871 -34.995 1.00 89.75 141 VAL A C 1
ATOM 1143 O O . VAL A 1 141 ? 19.484 5.904 -33.953 1.00 89.75 141 VAL A O 1
ATOM 1146 N N . ILE A 1 142 ? 19.830 5.041 -35.997 1.00 92.06 142 ILE A N 1
ATOM 1147 C CA . ILE A 1 142 ? 18.661 4.150 -35.956 1.00 92.06 142 ILE A CA 1
ATOM 1148 C C . ILE A 1 142 ? 18.765 3.139 -34.797 1.00 92.06 142 ILE A C 1
ATOM 1150 O O . ILE A 1 142 ? 17.825 3.075 -34.001 1.00 92.06 142 ILE A O 1
ATOM 1154 N N . PRO A 1 143 ? 19.877 2.397 -34.614 1.00 95.12 143 PRO A N 1
ATOM 1155 C CA . PRO A 1 143 ? 20.015 1.487 -33.478 1.00 95.12 143 PRO A CA 1
ATOM 1156 C C . PRO A 1 143 ? 19.918 2.185 -32.118 1.00 95.12 143 PRO A C 1
ATOM 1158 O O . PRO A 1 143 ? 19.276 1.655 -31.213 1.00 95.12 143 PRO A O 1
ATOM 1161 N N . ALA A 1 144 ? 20.487 3.388 -31.972 1.00 93.88 144 ALA A N 1
ATOM 1162 C CA . ALA A 1 144 ? 20.377 4.162 -30.737 1.00 93.88 144 ALA A CA 1
ATOM 1163 C C . ALA A 1 144 ? 18.922 4.559 -30.428 1.00 93.88 144 ALA A C 1
ATOM 1165 O O . ALA A 1 144 ? 18.484 4.446 -29.282 1.00 93.88 144 ALA A O 1
ATOM 1166 N N . LEU A 1 145 ? 18.149 4.966 -31.442 1.00 93.88 145 LEU A N 1
ATOM 1167 C CA . LEU A 1 145 ? 16.724 5.275 -31.289 1.00 93.88 145 LEU A CA 1
ATOM 1168 C C . LEU A 1 145 ? 15.899 4.035 -30.929 1.00 93.88 145 LEU A C 1
ATOM 1170 O O . LEU A 1 145 ? 15.034 4.116 -30.059 1.00 93.88 145 LEU A O 1
ATOM 1174 N N . ILE A 1 146 ? 16.185 2.884 -31.546 1.00 94.88 146 ILE A N 1
ATOM 1175 C CA . ILE A 1 146 ? 15.527 1.611 -31.216 1.00 94.88 146 ILE A CA 1
ATOM 1176 C C . ILE A 1 146 ? 15.829 1.215 -29.768 1.00 94.88 146 ILE A C 1
ATOM 1178 O O . ILE A 1 146 ? 14.913 0.859 -29.028 1.00 94.88 146 ILE A O 1
ATOM 1182 N N . LEU A 1 147 ? 17.090 1.319 -29.338 1.00 91.75 147 LEU A N 1
ATOM 1183 C CA . LEU A 1 147 ? 17.484 1.026 -27.961 1.00 91.75 147 LEU A CA 1
ATOM 1184 C C . LEU A 1 147 ? 16.779 1.958 -26.969 1.00 91.75 147 LEU A C 1
ATOM 1186 O O . LEU A 1 147 ? 16.256 1.495 -25.957 1.00 91.75 147 LEU A O 1
ATOM 1190 N N . LEU A 1 148 ? 16.709 3.257 -27.268 1.00 90.00 148 LEU A N 1
ATOM 1191 C CA . LEU A 1 148 ? 15.998 4.225 -26.435 1.00 90.00 148 LEU A CA 1
ATOM 1192 C C . LEU A 1 148 ? 14.500 3.897 -26.342 1.00 90.00 148 LEU A C 1
ATOM 1194 O O . LEU A 1 148 ? 13.943 3.887 -25.244 1.00 90.00 148 LEU A O 1
ATOM 1198 N N . ALA A 1 149 ? 13.855 3.586 -27.469 1.00 89.50 149 ALA A N 1
ATOM 1199 C CA . ALA A 1 149 ? 12.450 3.190 -27.502 1.00 89.50 149 ALA A CA 1
ATOM 1200 C C . ALA A 1 149 ? 12.201 1.908 -26.690 1.00 89.50 149 ALA A C 1
ATOM 1202 O O . ALA A 1 149 ? 11.233 1.839 -25.932 1.00 89.50 149 ALA A O 1
ATOM 1203 N N . LEU A 1 150 ? 13.105 0.926 -26.781 1.00 89.00 150 LEU A N 1
ATOM 1204 C CA . LEU A 1 150 ? 13.048 -0.304 -25.994 1.00 89.00 150 LEU A CA 1
ATOM 1205 C C . LEU A 1 150 ? 13.169 -0.016 -24.491 1.00 89.00 150 LEU A C 1
ATOM 1207 O O . LEU A 1 150 ? 12.387 -0.547 -23.707 1.00 89.00 150 LEU A O 1
ATOM 1211 N N . LEU A 1 151 ? 14.099 0.852 -24.079 1.00 85.00 151 LEU A N 1
ATOM 1212 C CA . LEU A 1 151 ? 14.260 1.249 -22.675 1.00 85.00 151 LEU A CA 1
ATOM 1213 C C . LEU A 1 151 ? 13.015 1.961 -22.134 1.00 85.00 151 LEU A C 1
ATOM 1215 O O . LEU A 1 151 ? 12.587 1.672 -21.017 1.00 85.00 151 LEU A O 1
ATOM 1219 N N . ILE A 1 152 ? 12.403 2.847 -22.926 1.00 85.00 152 ILE A N 1
ATOM 1220 C CA . ILE A 1 152 ? 11.146 3.527 -22.576 1.00 85.00 152 ILE A CA 1
ATOM 1221 C C . ILE A 1 152 ? 10.008 2.509 -22.436 1.00 85.00 152 ILE A C 1
ATOM 1223 O O . ILE A 1 152 ? 9.278 2.542 -21.444 1.00 85.00 152 ILE A O 1
ATOM 1227 N N . PHE A 1 153 ? 9.869 1.590 -23.395 1.00 84.19 153 PHE A N 1
ATOM 1228 C CA . PHE A 1 153 ? 8.851 0.540 -23.362 1.00 84.19 153 PHE A CA 1
ATOM 1229 C C . PHE A 1 153 ? 9.005 -0.355 -22.130 1.00 84.19 153 PHE A C 1
ATOM 1231 O O . PHE A 1 153 ? 8.043 -0.555 -21.386 1.00 84.19 153 PHE A O 1
ATOM 1238 N N . LEU A 1 154 ? 10.224 -0.835 -21.873 1.00 80.25 154 LEU A N 1
ATOM 1239 C CA . LEU A 1 154 ? 10.538 -1.630 -20.693 1.00 80.25 154 LEU A CA 1
ATOM 1240 C C . LEU A 1 154 ? 10.181 -0.846 -19.430 1.00 80.25 154 LEU A C 1
ATOM 1242 O O . LEU A 1 154 ? 9.397 -1.332 -18.618 1.00 80.25 154 LEU A O 1
ATOM 1246 N N . ALA A 1 155 ? 10.686 0.381 -19.273 1.00 78.62 155 ALA A N 1
ATOM 1247 C CA . ALA A 1 155 ? 10.404 1.206 -18.102 1.00 78.62 155 ALA A CA 1
ATOM 1248 C C . ALA A 1 155 ? 8.893 1.407 -17.891 1.00 78.62 155 ALA A C 1
ATOM 1250 O O . ALA A 1 155 ? 8.417 1.283 -16.764 1.00 78.62 155 ALA A O 1
ATOM 1251 N N . ALA A 1 156 ? 8.119 1.629 -18.959 1.00 78.81 156 ALA A N 1
ATOM 1252 C CA . ALA A 1 156 ? 6.664 1.732 -18.884 1.00 78.81 156 ALA A CA 1
ATOM 1253 C C . ALA A 1 156 ? 5.986 0.427 -18.432 1.00 78.81 156 ALA A C 1
ATOM 1255 O O . ALA A 1 156 ? 5.045 0.473 -17.638 1.00 78.81 156 ALA A O 1
ATOM 1256 N N . TYR A 1 157 ? 6.473 -0.723 -18.897 1.00 78.44 157 TYR A N 1
ATOM 1257 C CA . TYR A 1 157 ? 5.945 -2.037 -18.532 1.00 78.44 157 TYR A CA 1
ATOM 1258 C C . TYR A 1 157 ? 6.289 -2.439 -17.087 1.00 78.44 157 TYR A C 1
ATOM 1260 O O . TYR A 1 157 ? 5.534 -3.159 -16.440 1.00 78.44 157 TYR A O 1
ATOM 1268 N N . GLY A 1 158 ? 7.404 -1.941 -16.548 1.00 76.19 158 GLY A N 1
ATOM 1269 C CA . GLY A 1 158 ? 7.839 -2.186 -15.171 1.00 76.19 158 GLY A CA 1
ATOM 1270 C C . GLY A 1 158 ? 7.125 -1.360 -14.094 1.00 76.19 158 GLY A C 1
ATOM 1271 O O . GLY A 1 158 ? 7.451 -1.510 -12.921 1.00 76.19 158 GLY A O 1
ATOM 1272 N N . LYS A 1 159 ? 6.177 -0.482 -14.451 1.00 78.69 159 LYS A N 1
ATOM 1273 C CA . LYS A 1 159 ? 5.550 0.462 -13.509 1.00 78.69 159 LYS A CA 1
ATOM 1274 C C . LYS A 1 159 ? 4.786 -0.218 -12.355 1.00 78.69 159 LYS A C 1
ATOM 1276 O O . LYS A 1 159 ? 4.132 -1.251 -12.572 1.00 78.69 159 LYS A O 1
ATOM 1281 N N . PRO A 1 160 ? 4.774 0.397 -11.152 1.00 77.31 160 PRO A N 1
ATOM 1282 C CA . PRO A 1 160 ? 3.876 0.001 -10.071 1.00 77.31 160 PRO A CA 1
ATOM 1283 C C . PRO A 1 160 ? 2.422 0.251 -10.488 1.00 77.31 160 PRO A C 1
ATOM 1285 O O . PRO A 1 160 ? 2.082 1.325 -10.979 1.00 77.31 160 PRO A O 1
ATOM 1288 N N . ARG A 1 161 ? 1.553 -0.748 -10.306 1.00 77.38 161 ARG A N 1
ATOM 1289 C CA . ARG A 1 161 ? 0.151 -0.700 -10.751 1.00 77.38 161 ARG A CA 1
ATOM 1290 C C . ARG A 1 161 ? -0.823 -0.510 -9.599 1.00 77.38 161 ARG A C 1
ATOM 1292 O O . ARG A 1 161 ? -1.842 0.153 -9.759 1.00 77.38 161 ARG A O 1
ATOM 1299 N N . ARG A 1 162 ? -0.558 -1.152 -8.461 1.00 83.12 162 ARG A N 1
ATOM 1300 C CA . ARG A 1 162 ? -1.482 -1.160 -7.323 1.00 83.12 162 ARG A CA 1
ATOM 1301 C C . ARG A 1 162 ? -0.736 -1.313 -6.008 1.00 83.12 162 ARG A C 1
ATOM 1303 O O . ARG A 1 162 ? 0.208 -2.089 -5.924 1.00 83.12 162 ARG A O 1
ATOM 1310 N N . ILE A 1 163 ? -1.242 -0.642 -4.983 1.00 86.00 163 ILE A N 1
ATOM 1311 C CA . ILE A 1 163 ? -0.870 -0.859 -3.587 1.00 86.00 163 ILE A CA 1
ATOM 1312 C C . ILE A 1 163 ? -2.038 -1.579 -2.914 1.00 86.00 163 ILE A C 1
ATOM 1314 O O . ILE A 1 163 ? -3.207 -1.259 -3.159 1.00 86.00 163 ILE A O 1
ATOM 1318 N N . ARG A 1 164 ? -1.729 -2.594 -2.115 1.00 87.94 164 ARG A N 1
ATOM 1319 C CA . ARG A 1 164 ? -2.646 -3.167 -1.130 1.00 87.94 164 ARG A CA 1
ATOM 1320 C C . ARG A 1 164 ? -2.128 -2.797 0.248 1.00 87.94 164 ARG A C 1
ATOM 1322 O O . ARG A 1 164 ? -0.916 -2.833 0.438 1.00 87.94 164 ARG A O 1
ATOM 1329 N N . LEU A 1 165 ? -3.044 -2.407 1.119 1.00 89.06 165 LEU A N 1
ATOM 1330 C CA . LEU A 1 165 ? -2.809 -2.104 2.521 1.00 89.06 165 LEU A CA 1
ATOM 1331 C C . LEU A 1 165 ? -3.927 -2.790 3.288 1.00 89.06 165 LEU A C 1
ATOM 1333 O O . LEU A 1 165 ? -5.088 -2.614 2.910 1.00 89.06 165 LEU A O 1
ATOM 1337 N N . ASP A 1 166 ? -3.551 -3.522 4.319 1.00 87.44 166 ASP A N 1
ATOM 1338 C CA . ASP A 1 166 ? -4.428 -4.251 5.214 1.00 87.44 166 ASP A CA 1
ATOM 1339 C C . ASP A 1 166 ? -3.993 -3.889 6.644 1.00 87.44 166 ASP A C 1
ATOM 1341 O O . ASP A 1 166 ? -2.804 -3.917 6.963 1.00 87.44 166 ASP A O 1
ATOM 1345 N N . ILE A 1 167 ? -4.943 -3.442 7.467 1.00 88.44 167 ILE A N 1
ATOM 1346 C CA . ILE A 1 167 ? -4.704 -3.080 8.869 1.00 88.44 167 ILE A CA 1
ATOM 1347 C C . ILE A 1 167 ? -5.182 -4.256 9.712 1.00 88.44 167 ILE A C 1
ATOM 1349 O O . ILE A 1 167 ? -6.357 -4.621 9.626 1.00 88.44 167 ILE A O 1
ATOM 1353 N N . ASP A 1 168 ? -4.285 -4.825 10.513 1.00 85.94 168 ASP A N 1
ATOM 1354 C CA . ASP A 1 168 ? -4.612 -5.882 11.463 1.00 85.94 168 ASP A CA 1
ATOM 1355 C C . ASP A 1 168 ? -5.412 -5.255 12.602 1.00 85.94 168 ASP A C 1
ATOM 1357 O O . ASP A 1 168 ? -4.865 -4.641 13.517 1.00 85.94 168 ASP A O 1
ATOM 1361 N N . GLY A 1 169 ? -6.735 -5.336 12.475 1.00 82.62 169 GLY A N 1
ATOM 1362 C CA . GLY A 1 169 ? -7.665 -4.796 13.453 1.00 82.62 169 GLY A CA 1
ATOM 1363 C C . GLY A 1 169 ? -7.624 -5.541 14.787 1.00 82.62 169 GLY A C 1
ATOM 1364 O O . GLY A 1 169 ? -7.051 -6.622 14.920 1.00 82.62 169 GLY A O 1
ATOM 1365 N N . TYR A 1 170 ? -8.292 -4.962 15.778 1.00 83.38 170 TYR A N 1
ATOM 1366 C CA . TYR A 1 170 ? -8.493 -5.605 17.070 1.00 83.38 170 TYR A CA 1
ATOM 1367 C C . TYR A 1 170 ? -9.459 -6.784 16.939 1.00 83.38 170 TYR A C 1
ATOM 1369 O O . TYR A 1 170 ? -10.430 -6.721 16.183 1.00 83.38 170 TYR A O 1
ATOM 1377 N N . LEU A 1 171 ? -9.166 -7.862 17.672 1.00 73.94 171 LEU A N 1
ATOM 1378 C CA . LEU A 1 171 ? -10.026 -9.046 17.743 1.00 73.94 171 LEU A CA 1
ATOM 1379 C C . LEU A 1 171 ? -11.263 -8.784 18.602 1.00 73.94 171 LEU A C 1
ATOM 1381 O O . LEU A 1 171 ? -12.351 -9.265 18.278 1.00 73.94 171 LEU A O 1
ATOM 1385 N N . ASP A 1 172 ? -11.091 -8.009 19.671 1.00 75.25 172 ASP A N 1
ATOM 1386 C CA . ASP A 1 172 ? -12.185 -7.649 20.555 1.00 75.25 172 ASP A CA 1
ATOM 1387 C C . ASP A 1 172 ? -13.174 -6.770 19.797 1.00 75.25 172 ASP A C 1
ATOM 1389 O O . ASP A 1 172 ? -12.821 -5.899 18.998 1.00 75.25 172 ASP A O 1
ATOM 1393 N N . SER A 1 173 ? -14.453 -7.029 20.019 1.00 73.38 173 SER A N 1
ATOM 1394 C CA . SER A 1 173 ? -15.529 -6.287 19.387 1.00 73.38 173 SER A CA 1
ATOM 1395 C C . SER A 1 173 ? -16.779 -6.372 20.240 1.00 73.38 173 SER A C 1
ATOM 1397 O O . SER A 1 173 ? -16.980 -7.339 20.972 1.00 73.38 173 SER A O 1
ATOM 1399 N N . PHE A 1 174 ? -17.637 -5.365 20.128 1.00 71.06 174 PHE A N 1
ATOM 1400 C CA . PHE A 1 174 ? -19.007 -5.472 20.609 1.00 71.06 174 PHE A CA 1
ATOM 1401 C C . PHE A 1 174 ? -19.959 -5.563 19.421 1.00 71.06 174 PHE A C 1
ATOM 1403 O O . PHE A 1 174 ? -19.760 -4.945 18.369 1.00 71.06 174 PHE A O 1
ATOM 1410 N N . GLU A 1 175 ? -21.012 -6.355 19.586 1.00 65.38 175 GLU A N 1
ATOM 1411 C CA . GLU A 1 175 ? -22.080 -6.451 18.603 1.00 65.38 175 GLU A CA 1
ATOM 1412 C C . GLU A 1 175 ? -23.055 -5.293 18.804 1.00 65.38 175 GLU A C 1
ATOM 1414 O O . GLU A 1 175 ? -23.638 -5.118 19.874 1.00 65.38 175 GLU A O 1
ATOM 1419 N N . LYS A 1 176 ? -23.276 -4.517 17.746 1.00 60.62 176 LYS A N 1
ATOM 1420 C CA . LYS A 1 176 ? -24.422 -3.618 17.651 1.00 60.62 176 LYS A CA 1
ATOM 1421 C C . LYS A 1 176 ? -25.384 -4.172 16.611 1.00 60.62 176 LYS A C 1
ATOM 1423 O O . LYS A 1 176 ? -24.967 -4.636 15.555 1.00 60.62 176 LYS A O 1
ATOM 1428 N N . ILE A 1 177 ? -26.679 -4.120 16.889 1.00 55.31 177 ILE A N 1
ATOM 1429 C CA . ILE A 1 177 ? -27.694 -4.455 15.888 1.00 55.31 177 ILE A CA 1
ATOM 1430 C C . ILE A 1 177 ? -27.852 -3.240 14.964 1.00 55.31 177 ILE A C 1
ATOM 1432 O O . ILE A 1 177 ? -28.143 -2.139 15.436 1.00 55.31 177 ILE A O 1
ATOM 1436 N N . ASP A 1 178 ? -27.628 -3.420 13.658 1.00 54.28 178 ASP A N 1
ATOM 1437 C CA . ASP A 1 178 ? -27.974 -2.416 12.651 1.00 54.28 178 ASP A CA 1
ATOM 1438 C C . ASP A 1 178 ? -29.442 -2.583 12.255 1.00 54.28 178 ASP A C 1
ATOM 1440 O O . ASP A 1 178 ? -29.813 -3.391 11.402 1.00 54.28 178 ASP A O 1
ATOM 1444 N N . TYR A 1 179 ? -30.285 -1.772 12.888 1.00 51.06 179 TYR A N 1
ATOM 1445 C CA . TYR A 1 179 ? -31.736 -1.808 12.732 1.00 51.06 179 TYR A CA 1
ATOM 1446 C C . TYR A 1 179 ? -32.235 -1.404 11.335 1.00 51.06 179 TYR A C 1
ATOM 1448 O O . TYR A 1 179 ? -33.420 -1.550 11.059 1.00 51.06 179 TYR A O 1
ATOM 1456 N N . LYS A 1 180 ? -31.374 -0.889 10.441 1.00 55.62 180 LYS A N 1
ATOM 1457 C CA . LYS A 1 180 ? -31.759 -0.588 9.048 1.00 55.62 180 LYS A CA 1
ATOM 1458 C C . LYS A 1 180 ? -31.609 -1.782 8.112 1.00 55.62 180 LYS A C 1
ATOM 1460 O O . LYS A 1 180 ? -32.217 -1.789 7.044 1.00 55.62 180 LYS A O 1
ATOM 1465 N N . THR A 1 181 ? -30.773 -2.749 8.475 1.00 52.19 181 THR A N 1
ATOM 1466 C CA . THR A 1 181 ? -30.415 -3.886 7.618 1.00 52.19 181 THR A CA 1
ATOM 1467 C C . THR A 1 181 ? -30.672 -5.242 8.282 1.00 52.19 181 THR A C 1
ATOM 1469 O O . THR A 1 181 ? -30.391 -6.268 7.666 1.00 52.19 181 THR A O 1
ATOM 1472 N N . ASP A 1 182 ? -31.192 -5.254 9.520 1.00 49.56 182 ASP A N 1
ATOM 1473 C CA . ASP A 1 182 ? -31.348 -6.426 10.404 1.00 49.56 182 ASP A CA 1
ATOM 1474 C C . ASP A 1 182 ? -30.041 -7.221 10.621 1.00 49.56 182 ASP A C 1
ATOM 1476 O O . ASP A 1 182 ? -30.043 -8.366 11.082 1.00 49.56 182 ASP A O 1
ATOM 1480 N N . GLY A 1 183 ? -28.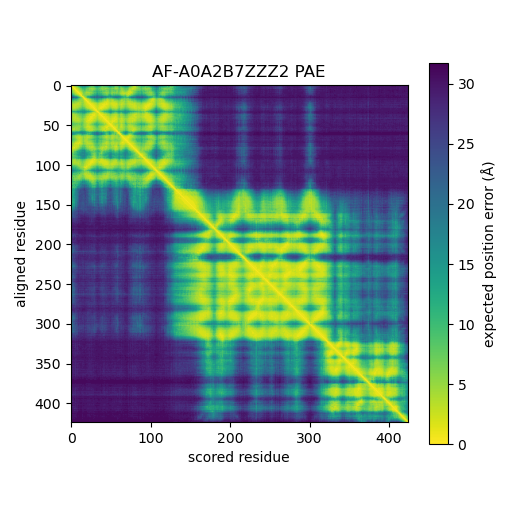897 -6.614 10.293 1.00 54.88 183 GLY A N 1
ATOM 1481 C CA . GLY A 1 183 ? -27.579 -7.223 10.382 1.00 54.88 183 GLY A CA 1
ATOM 1482 C C . GLY A 1 183 ? -26.935 -7.017 11.749 1.00 54.88 183 GLY A C 1
ATOM 1483 O O . GLY A 1 183 ? -27.025 -5.947 12.354 1.00 54.88 183 GLY A O 1
ATOM 1484 N N . LYS A 1 184 ? -26.215 -8.035 12.229 1.00 60.78 184 LYS A N 1
ATOM 1485 C CA . LYS A 1 184 ? -25.247 -7.862 13.317 1.00 60.78 184 LYS A CA 1
ATOM 1486 C C . LYS A 1 184 ? -24.052 -7.068 12.787 1.00 60.78 184 LYS A C 1
ATOM 1488 O O . LYS A 1 184 ? -23.370 -7.529 11.873 1.00 60.78 184 LYS A O 1
ATOM 1493 N N . LEU A 1 185 ? -23.788 -5.902 13.365 1.00 65.88 185 LEU A N 1
ATOM 1494 C CA . LEU A 1 185 ? -22.589 -5.116 13.105 1.00 65.88 185 LEU A CA 1
ATOM 1495 C C . LEU A 1 185 ? -21.582 -5.364 14.231 1.00 65.88 185 LEU A C 1
ATOM 1497 O O . LEU A 1 185 ? -21.736 -4.858 15.343 1.00 65.88 185 LEU A O 1
ATOM 1501 N N . LEU A 1 186 ? -20.540 -6.134 13.934 1.00 72.12 186 LEU A N 1
ATOM 1502 C CA . LEU A 1 186 ? -19.378 -6.253 14.811 1.00 72.12 186 LEU A CA 1
ATOM 1503 C C . LEU A 1 186 ? -18.588 -4.947 14.746 1.00 72.12 186 LEU A C 1
ATOM 1505 O O . LEU A 1 186 ? -18.118 -4.546 13.680 1.00 72.12 186 LEU A O 1
ATOM 1509 N N . THR A 1 187 ? -18.472 -4.273 15.884 1.00 79.25 187 THR A N 1
ATOM 1510 C CA . THR A 1 187 ? -17.706 -3.036 16.008 1.00 79.25 187 THR A CA 1
ATOM 1511 C C . THR A 1 187 ? -16.416 -3.337 16.764 1.00 79.25 187 THR A C 1
ATOM 1513 O O . THR A 1 187 ? -16.510 -3.730 17.927 1.00 79.25 187 THR A O 1
ATOM 1516 N N . PRO A 1 188 ? -15.229 -3.161 16.151 1.00 87.69 188 PRO A N 1
ATOM 1517 C CA . PRO A 1 188 ? -13.960 -3.390 16.832 1.00 87.69 188 PRO A CA 1
ATOM 1518 C C . PRO A 1 188 ? -13.840 -2.542 18.097 1.00 87.69 188 PRO A C 1
ATOM 1520 O O . PRO A 1 188 ? -14.232 -1.368 18.120 1.00 87.69 188 PRO A O 1
ATOM 1523 N N . PHE A 1 189 ? -13.279 -3.143 19.135 1.00 87.81 189 PHE A N 1
ATOM 1524 C CA . PHE A 1 189 ? -13.123 -2.569 20.457 1.00 87.81 189 PHE A CA 1
ATOM 1525 C C . PHE A 1 189 ? -11.694 -2.786 20.951 1.00 87.81 189 PHE A C 1
ATOM 1527 O O . PHE A 1 189 ? -11.051 -3.772 20.604 1.00 87.81 189 PHE A O 1
ATOM 1534 N N . LYS A 1 190 ? -11.193 -1.859 21.761 1.00 89.44 190 LYS A N 1
ATOM 1535 C CA . LYS A 1 190 ? -9.925 -1.998 22.463 1.00 89.44 190 LYS A CA 1
ATOM 1536 C C . LYS A 1 190 ? -10.097 -1.564 23.909 1.00 89.44 190 LYS A C 1
ATOM 1538 O O . LYS A 1 190 ? -10.329 -0.385 24.177 1.00 89.44 190 LYS A O 1
ATOM 1543 N N . ALA A 1 191 ? -9.912 -2.514 24.821 1.00 86.94 191 ALA A N 1
ATOM 1544 C CA . ALA A 1 191 ? -9.735 -2.216 26.231 1.00 86.94 191 ALA A CA 1
ATOM 1545 C C . ALA A 1 191 ? -8.429 -1.434 26.434 1.00 86.94 191 ALA A C 1
ATOM 1547 O O . ALA A 1 191 ? -7.364 -1.829 25.940 1.00 86.94 191 ALA A O 1
ATOM 1548 N N . TRP A 1 192 ? -8.508 -0.319 27.147 1.00 87.88 192 TRP A N 1
ATOM 1549 C CA . TRP A 1 192 ? -7.370 0.523 27.461 1.00 87.88 192 TRP A CA 1
ATOM 1550 C C . TRP A 1 192 ? -7.068 0.478 28.946 1.00 87.88 192 TRP A C 1
ATOM 1552 O O . TRP A 1 192 ? -7.891 0.855 29.778 1.00 87.88 192 TRP A O 1
ATOM 1562 N N . ASP A 1 193 ? -5.854 0.052 29.256 1.00 81.38 193 ASP A N 1
ATOM 1563 C CA . ASP A 1 193 ? -5.305 0.088 30.597 1.00 81.38 193 ASP A CA 1
ATOM 1564 C C . ASP A 1 193 ? -3.856 0.573 30.509 1.00 81.38 193 ASP A C 1
ATOM 1566 O O . ASP A 1 193 ? -3.015 0.005 29.805 1.00 81.38 193 ASP A O 1
ATOM 1570 N N . ILE A 1 194 ? -3.589 1.678 31.203 1.00 74.56 194 ILE A N 1
ATOM 1571 C CA . ILE A 1 194 ? -2.302 2.361 31.155 1.00 74.56 194 ILE A CA 1
ATOM 1572 C C . ILE A 1 194 ? -1.191 1.518 31.793 1.00 74.56 194 ILE A C 1
ATOM 1574 O O . ILE A 1 194 ? -0.045 1.599 31.342 1.00 74.56 194 ILE A O 1
ATOM 1578 N N . GLU A 1 195 ? -1.526 0.692 32.793 1.00 75.06 195 GLU A N 1
ATOM 1579 C CA . GLU A 1 195 ? -0.566 -0.138 33.526 1.00 75.06 195 GLU A CA 1
ATOM 1580 C C . GLU A 1 195 ? -0.101 -1.326 32.682 1.00 75.06 195 GLU A C 1
ATOM 1582 O O . GLU A 1 195 ? 1.101 -1.572 32.572 1.00 75.06 195 GLU A O 1
ATOM 1587 N N . SER A 1 196 ? -1.025 -2.031 32.023 1.00 67.94 196 SER A N 1
ATOM 1588 C CA . SER A 1 196 ? -0.678 -3.170 31.164 1.00 67.94 196 SER A CA 1
ATOM 1589 C C . SER A 1 196 ? 0.006 -2.776 29.851 1.00 67.94 196 SER A C 1
ATOM 1591 O O . SER A 1 196 ? 0.771 -3.571 29.302 1.00 67.94 196 SER A O 1
ATOM 1593 N N . GLN A 1 197 ? -0.228 -1.563 29.341 1.00 67.75 197 GLN A N 1
ATOM 1594 C CA . GLN A 1 197 ? 0.232 -1.155 28.004 1.00 67.75 197 GLN A CA 1
ATOM 1595 C C . GLN A 1 197 ? 1.444 -0.217 28.026 1.00 67.75 197 GLN A C 1
ATOM 1597 O O . GLN A 1 197 ? 1.873 0.252 26.974 1.00 67.75 197 GLN A O 1
ATOM 1602 N N . ASN A 1 198 ? 2.008 0.102 29.199 1.00 73.44 198 ASN A N 1
ATOM 1603 C CA . ASN A 1 198 ? 2.999 1.182 29.344 1.00 73.44 198 ASN A CA 1
ATOM 1604 C C . ASN A 1 198 ? 2.546 2.485 28.637 1.00 73.44 198 ASN A C 1
ATOM 1606 O O . ASN A 1 198 ? 3.363 3.236 28.098 1.00 73.44 198 ASN A O 1
ATOM 1610 N N . GLY A 1 199 ? 1.228 2.713 28.583 1.00 81.00 199 GLY A N 1
ATOM 1611 C CA . GLY A 1 199 ? 0.584 3.826 27.886 1.00 81.00 199 GLY A CA 1
ATOM 1612 C C . GLY A 1 199 ? 0.577 3.787 26.351 1.00 81.00 199 GLY A C 1
ATOM 1613 O O . GLY A 1 199 ? 0.209 4.805 25.766 1.00 81.00 199 GLY A O 1
ATOM 1614 N N . VAL A 1 200 ? 0.967 2.690 25.684 1.00 89.75 200 VAL A N 1
ATOM 1615 C CA . VAL A 1 200 ? 1.045 2.610 24.210 1.00 89.75 200 VAL A CA 1
ATOM 1616 C C . VAL A 1 200 ? 0.567 1.263 23.663 1.00 89.75 200 VAL A C 1
ATOM 1618 O O . VAL A 1 200 ? 1.032 0.211 24.090 1.00 89.75 200 VAL A O 1
ATOM 1621 N N . ASP A 1 201 ? -0.247 1.299 22.610 1.00 91.56 201 ASP A N 1
ATOM 1622 C CA . ASP A 1 201 ? -0.627 0.120 21.829 1.00 91.56 201 ASP A CA 1
ATOM 1623 C C . ASP A 1 201 ? -0.346 0.317 20.335 1.00 91.56 201 ASP A C 1
ATOM 1625 O O . ASP A 1 201 ? -0.200 1.446 19.863 1.00 91.56 201 ASP A O 1
ATOM 1629 N N . HIS A 1 202 ? -0.244 -0.782 19.584 1.00 92.56 202 HIS A N 1
ATOM 1630 C CA . HIS A 1 202 ? 0.125 -0.755 18.170 1.00 92.56 202 HIS A CA 1
ATOM 1631 C C . HIS A 1 202 ? -0.791 -1.636 17.320 1.00 92.56 202 HIS A C 1
ATOM 1633 O O . HIS A 1 202 ? -0.959 -2.821 17.588 1.00 92.56 202 HIS A O 1
ATOM 1639 N N . LEU A 1 203 ? -1.288 -1.069 16.223 1.00 92.44 203 LEU A N 1
ATOM 1640 C CA . LEU A 1 203 ? -1.924 -1.794 15.129 1.00 92.44 203 LEU A CA 1
ATOM 1641 C C . LEU A 1 203 ? -0.889 -2.053 14.038 1.00 92.44 203 LEU A C 1
ATOM 1643 O O . LEU A 1 203 ? -0.234 -1.120 13.560 1.00 92.44 203 LEU A O 1
ATOM 1647 N N . LEU A 1 204 ? -0.739 -3.313 13.641 1.00 92.88 204 LEU A N 1
ATOM 1648 C CA . LEU A 1 204 ? 0.122 -3.676 12.524 1.00 92.88 204 LEU A CA 1
ATOM 1649 C C . LEU A 1 204 ? -0.586 -3.368 11.208 1.00 92.88 204 LEU A C 1
ATOM 1651 O O . LEU A 1 204 ? -1.787 -3.577 11.049 1.00 92.88 204 LEU A O 1
ATOM 1655 N N . VAL A 1 205 ? 0.170 -2.829 10.262 1.00 90.75 205 VAL A N 1
ATOM 1656 C CA . VAL A 1 205 ? -0.311 -2.547 8.918 1.00 90.75 205 VAL A CA 1
ATOM 1657 C C . VAL A 1 205 ? 0.630 -3.198 7.935 1.00 90.75 205 VAL A C 1
ATOM 1659 O O . VAL A 1 205 ? 1.791 -2.802 7.796 1.00 90.75 205 VAL A O 1
ATOM 1662 N N . ASP A 1 206 ? 0.089 -4.162 7.211 1.00 89.62 206 ASP A N 1
ATOM 1663 C CA . ASP A 1 206 ? 0.796 -4.858 6.162 1.00 89.62 206 ASP A CA 1
ATOM 1664 C C . ASP A 1 206 ? 0.359 -4.344 4.796 1.00 89.62 206 ASP A C 1
ATOM 1666 O O . ASP 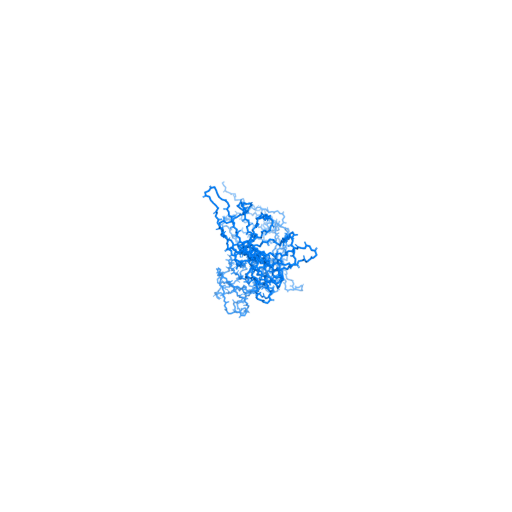A 1 206 ? -0.778 -3.951 4.537 1.00 89.62 206 ASP A O 1
ATOM 1670 N N . GLY A 1 207 ? 1.306 -4.328 3.871 1.00 87.44 207 GLY A N 1
ATOM 1671 C CA . GLY A 1 207 ? 1.073 -3.857 2.527 1.00 87.44 207 GLY A CA 1
ATOM 1672 C C . GLY A 1 207 ? 1.853 -4.641 1.498 1.00 87.44 207 GLY A C 1
ATOM 1673 O O . GLY A 1 207 ? 2.854 -5.302 1.769 1.00 87.44 207 GLY A O 1
ATOM 1674 N N . THR A 1 208 ? 1.392 -4.583 0.256 1.00 88.75 208 THR A N 1
ATOM 1675 C CA . THR A 1 208 ? 2.108 -5.172 -0.876 1.00 88.75 208 THR A CA 1
ATOM 1676 C C . THR A 1 208 ? 1.926 -4.316 -2.113 1.00 88.75 208 THR A C 1
ATOM 1678 O O . THR A 1 208 ? 0.810 -3.929 -2.477 1.00 88.75 208 THR A O 1
ATOM 1681 N N . ILE A 1 209 ? 3.031 -4.068 -2.807 1.00 85.12 209 ILE A N 1
ATOM 1682 C CA . ILE A 1 209 ? 3.044 -3.347 -4.073 1.00 85.12 209 ILE A CA 1
ATOM 1683 C C . ILE A 1 209 ? 3.014 -4.357 -5.210 1.00 85.12 209 ILE A C 1
ATOM 1685 O O . ILE A 1 209 ? 3.879 -5.222 -5.333 1.00 85.12 209 ILE A O 1
ATOM 1689 N N . LYS A 1 210 ? 2.012 -4.227 -6.076 1.00 82.62 210 LYS A N 1
ATOM 1690 C CA . LYS A 1 210 ? 1.890 -5.017 -7.297 1.00 82.62 210 LYS A CA 1
ATOM 1691 C C . LYS A 1 210 ? 2.383 -4.215 -8.490 1.00 82.62 210 LYS A C 1
ATOM 1693 O O . LYS A 1 210 ? 1.802 -3.186 -8.844 1.00 82.62 210 LYS A O 1
ATOM 1698 N N . TYR A 1 211 ? 3.421 -4.736 -9.126 1.00 78.38 211 TYR A N 1
ATOM 1699 C CA . TYR A 1 211 ? 3.953 -4.254 -10.395 1.00 78.38 211 TYR A CA 1
ATOM 1700 C C . TYR A 1 211 ? 3.258 -4.954 -11.564 1.00 78.38 211 TYR A C 1
ATOM 1702 O O . TYR A 1 211 ? 2.691 -6.036 -11.402 1.00 78.38 211 TYR A O 1
ATOM 1710 N N . SER A 1 212 ? 3.277 -4.333 -12.744 1.00 73.44 212 SER A N 1
ATOM 1711 C CA . SER A 1 212 ? 2.684 -4.937 -13.949 1.00 73.44 212 SER A CA 1
ATOM 1712 C C . SER A 1 212 ? 3.474 -6.152 -14.458 1.00 73.44 212 SER A C 1
ATOM 1714 O O . SER A 1 212 ? 2.899 -7.016 -15.113 1.00 73.44 212 SER A O 1
ATOM 1716 N N . SER A 1 213 ? 4.758 -6.253 -14.104 1.00 70.69 213 SER A N 1
ATOM 1717 C CA . SER A 1 213 ? 5.610 -7.420 -14.344 1.00 70.69 213 SER A CA 1
ATOM 1718 C C . SER A 1 213 ? 6.360 -7.793 -13.067 1.00 70.69 213 SER A C 1
ATOM 1720 O O . SER A 1 213 ? 6.904 -6.917 -12.397 1.00 70.69 213 SER A O 1
ATOM 1722 N N . SER A 1 214 ? 6.402 -9.086 -12.737 1.00 58.72 214 SER A N 1
ATOM 1723 C CA . SER A 1 214 ? 7.131 -9.632 -11.582 1.00 58.72 214 SER A CA 1
ATOM 1724 C C . SER A 1 214 ? 8.631 -9.806 -11.837 1.00 58.72 214 SER A C 1
ATOM 1726 O O . SER A 1 214 ? 9.411 -9.859 -10.893 1.00 58.72 214 SER A O 1
ATOM 1728 N N . SER A 1 215 ? 9.044 -9.896 -13.103 1.00 58.91 215 SER A N 1
ATOM 1729 C CA . SER A 1 215 ? 10.437 -10.056 -13.522 1.00 58.91 215 SER A CA 1
ATOM 1730 C C . SER A 1 215 ? 10.815 -8.876 -14.407 1.00 58.91 215 SER A C 1
ATOM 1732 O O . SER A 1 215 ? 10.569 -8.886 -15.617 1.00 58.91 215 SER A O 1
ATOM 1734 N N . PHE A 1 216 ? 11.355 -7.824 -13.796 1.00 59.56 216 PHE A N 1
ATOM 1735 C CA . PHE A 1 216 ? 11.738 -6.620 -14.518 1.00 59.56 216 PHE A CA 1
ATOM 1736 C C . PHE A 1 216 ? 13.245 -6.349 -14.374 1.00 59.56 216 PHE A C 1
ATOM 1738 O O . PHE A 1 216 ? 13.725 -6.220 -13.248 1.00 59.56 216 PHE A O 1
ATOM 1745 N N . PRO A 1 217 ? 14.006 -6.267 -15.484 1.00 56.88 217 PRO A N 1
ATOM 1746 C CA . PRO A 1 217 ? 15.462 -6.107 -15.434 1.00 56.88 217 PRO A CA 1
ATOM 1747 C C . PRO A 1 217 ? 15.914 -4.713 -14.964 1.00 56.88 217 PRO A C 1
ATOM 1749 O O . PRO A 1 217 ? 17.040 -4.560 -14.504 1.00 56.88 217 PRO A O 1
ATOM 1752 N N . LEU A 1 218 ? 15.045 -3.699 -15.044 1.00 60.44 218 LEU A N 1
ATOM 1753 C CA . LEU A 1 218 ? 15.319 -2.326 -14.606 1.00 60.44 218 LEU A CA 1
ATOM 1754 C C . LEU A 1 218 ? 14.558 -2.036 -13.307 1.00 60.44 218 LEU A C 1
ATOM 1756 O O . LEU A 1 218 ? 13.483 -1.458 -13.316 1.00 60.44 218 LEU A O 1
ATOM 1760 N N . ASN A 1 219 ? 15.077 -2.484 -12.171 1.00 58.94 219 ASN A N 1
ATOM 1761 C CA . ASN A 1 219 ? 14.340 -2.451 -10.907 1.00 58.94 219 ASN A CA 1
ATOM 1762 C C . ASN A 1 219 ? 13.799 -1.037 -10.571 1.00 58.94 219 ASN A C 1
ATOM 1764 O O . ASN A 1 219 ? 14.579 -0.111 -10.341 1.00 58.94 219 ASN A O 1
ATOM 1768 N N . TRP A 1 220 ? 12.469 -0.862 -10.529 1.00 67.62 220 TRP A N 1
ATOM 1769 C CA . TRP A 1 220 ? 11.857 0.358 -9.996 1.00 67.62 220 TRP A CA 1
ATOM 1770 C C . TRP A 1 220 ? 12.111 0.365 -8.483 1.00 67.62 220 TRP A C 1
ATOM 1772 O O . TRP A 1 220 ? 11.472 -0.364 -7.709 1.00 67.62 220 TRP A O 1
ATOM 1782 N N . ASN A 1 221 ? 13.101 1.152 -8.050 1.00 67.81 221 ASN A N 1
ATOM 1783 C CA . ASN A 1 221 ? 13.412 1.339 -6.635 1.00 67.81 221 ASN A CA 1
ATOM 1784 C C . ASN A 1 221 ? 12.409 2.309 -6.008 1.00 67.81 221 ASN A C 1
ATOM 1786 O O . ASN A 1 221 ? 12.742 3.447 -5.684 1.00 67.81 221 ASN A O 1
ATOM 1790 N N . SER A 1 222 ? 11.160 1.851 -5.938 1.00 72.31 222 SER A N 1
ATOM 1791 C CA . SER A 1 222 ? 10.040 2.704 -5.599 1.00 72.31 222 SER A CA 1
ATOM 1792 C C . SER A 1 222 ? 10.120 3.234 -4.179 1.00 72.31 222 SER A C 1
ATOM 1794 O O . SER A 1 222 ? 10.149 2.430 -3.243 1.00 72.31 222 SER A O 1
ATOM 1796 N N . SER A 1 223 ? 10.095 4.557 -4.023 1.00 81.94 223 SER A N 1
ATOM 1797 C CA . SER A 1 223 ? 9.939 5.183 -2.708 1.00 81.94 223 SER A CA 1
ATOM 1798 C C . SER A 1 223 ? 8.462 5.209 -2.344 1.00 81.94 223 SER A C 1
ATOM 1800 O O . SER A 1 223 ? 7.625 5.689 -3.113 1.00 81.94 223 SER A O 1
ATOM 1802 N N . VAL A 1 224 ? 8.141 4.688 -1.162 1.00 88.56 224 VAL A N 1
ATOM 1803 C CA . VAL A 1 224 ? 6.780 4.677 -0.628 1.00 88.56 224 VAL A CA 1
ATOM 1804 C C . VAL A 1 224 ? 6.707 5.683 0.497 1.00 88.56 224 VAL A C 1
ATOM 1806 O O . VAL A 1 224 ? 7.553 5.688 1.387 1.00 88.56 224 VAL A O 1
ATOM 1809 N N . TYR A 1 225 ? 5.685 6.519 0.461 1.00 92.44 225 TYR A N 1
ATOM 1810 C CA . TYR A 1 225 ? 5.404 7.488 1.498 1.00 92.44 225 TYR A CA 1
ATOM 1811 C C . TYR A 1 225 ? 4.083 7.146 2.162 1.00 92.44 225 TYR A C 1
ATOM 1813 O O . TYR A 1 225 ? 3.112 6.849 1.473 1.00 92.44 225 TYR A O 1
ATOM 1821 N N . LEU A 1 226 ? 4.062 7.206 3.483 1.00 93.88 226 LEU A N 1
ATOM 1822 C CA . LEU A 1 226 ? 2.888 7.006 4.311 1.00 93.88 226 LEU A CA 1
ATOM 1823 C C . LEU A 1 226 ? 2.454 8.338 4.911 1.00 93.88 226 LEU A C 1
ATOM 1825 O O . LEU A 1 226 ? 3.296 9.168 5.266 1.00 93.88 226 LEU A O 1
ATOM 1829 N N . LEU A 1 227 ? 1.147 8.523 5.036 1.00 95.19 227 LEU A N 1
ATOM 1830 C CA . LEU A 1 227 ? 0.536 9.648 5.721 1.00 95.19 227 LEU A CA 1
ATOM 1831 C C . LEU A 1 227 ? -0.586 9.126 6.616 1.00 95.19 227 LEU A C 1
ATOM 1833 O O . LEU A 1 227 ? -1.536 8.523 6.124 1.00 95.19 227 LEU A O 1
ATOM 1837 N N . LEU A 1 228 ? -0.459 9.360 7.920 1.00 97.00 228 LEU A N 1
ATOM 1838 C CA . LEU A 1 228 ? -1.515 9.102 8.894 1.00 97.00 228 LEU A CA 1
ATOM 1839 C C . LEU A 1 228 ? -2.392 10.346 9.028 1.00 97.00 228 LEU A C 1
ATOM 1841 O O . LEU A 1 228 ? -1.888 11.441 9.294 1.00 97.00 228 LEU A O 1
ATOM 1845 N N . THR A 1 229 ? -3.699 10.164 8.896 1.00 97.31 229 THR A N 1
ATOM 1846 C CA . THR A 1 229 ? -4.706 11.194 9.145 1.00 97.31 229 THR A CA 1
ATOM 1847 C C . THR A 1 229 ? -5.637 10.709 10.244 1.00 97.31 229 THR A C 1
ATOM 1849 O O . THR A 1 229 ? -6.262 9.662 10.111 1.00 97.31 229 THR A O 1
ATOM 1852 N N . VAL A 1 230 ? -5.724 11.469 11.334 1.00 97.19 230 VAL A N 1
ATOM 1853 C CA . VAL A 1 230 ? -6.602 11.164 12.470 1.00 97.19 230 VAL A CA 1
ATOM 1854 C C . VAL A 1 230 ? -7.845 12.032 12.346 1.00 97.19 230 VAL A C 1
ATOM 1856 O O . VAL A 1 230 ? -7.743 13.256 12.337 1.00 97.19 230 VAL A O 1
ATOM 1859 N N . GLU A 1 231 ? -9.006 11.399 12.214 1.00 96.88 231 GLU A N 1
ATOM 1860 C CA . GLU A 1 231 ? -10.295 12.091 12.117 1.00 96.88 231 GLU A CA 1
ATOM 1861 C C . GLU A 1 231 ? -10.933 12.276 13.492 1.00 96.88 231 GLU A C 1
ATOM 1863 O O . GLU A 1 231 ? -11.510 13.325 13.774 1.00 96.88 231 GLU A O 1
ATOM 1868 N N . LYS A 1 232 ? -10.836 11.257 14.353 1.00 96.50 232 LYS A N 1
ATOM 1869 C CA . LYS A 1 232 ? -11.368 11.293 15.714 1.00 96.50 232 LYS A CA 1
ATOM 1870 C C . LYS A 1 232 ? -10.491 10.478 16.653 1.00 96.50 232 LYS A C 1
ATOM 1872 O O . LYS A 1 232 ? -10.100 9.362 16.318 1.00 96.50 232 LYS A O 1
ATOM 1877 N N . ILE A 1 233 ? -10.213 11.034 17.824 1.00 95.56 233 ILE A N 1
ATOM 1878 C CA . ILE A 1 233 ? -9.494 10.372 18.910 1.00 95.56 233 ILE A CA 1
ATOM 1879 C C . ILE A 1 233 ? -9.920 10.990 20.254 1.00 95.56 233 ILE A C 1
ATOM 1881 O O . ILE A 1 233 ? -10.229 12.187 20.270 1.00 95.56 233 ILE A O 1
ATOM 1885 N N . PRO A 1 234 ? -9.962 10.218 21.357 1.00 93.25 234 PRO A N 1
ATOM 1886 C CA . PRO A 1 234 ? -10.236 10.751 22.688 1.00 93.25 234 PRO A CA 1
ATOM 1887 C C . PRO A 1 234 ? -9.247 11.838 23.116 1.00 93.25 234 PRO A C 1
ATOM 1889 O O . PRO A 1 234 ? -8.084 11.863 22.704 1.00 93.25 234 PRO A O 1
ATOM 1892 N N . ALA A 1 235 ? -9.702 12.744 23.980 1.00 91.56 235 ALA A N 1
ATOM 1893 C CA . ALA A 1 235 ? -8.836 13.770 24.550 1.00 91.56 235 ALA A CA 1
ATOM 1894 C C . ALA A 1 235 ? -7.760 13.137 25.450 1.00 91.56 235 ALA A C 1
ATOM 1896 O O . ALA A 1 235 ? -8.051 12.249 26.246 1.00 91.56 235 ALA A O 1
ATOM 1897 N N . GLY A 1 236 ? -6.521 13.628 25.360 1.00 91.56 236 GLY A N 1
ATOM 1898 C CA . GLY A 1 236 ? -5.392 13.049 26.099 1.00 91.56 236 GLY A CA 1
ATOM 1899 C C . GLY A 1 236 ? -4.767 11.828 25.426 1.00 91.56 236 GLY A C 1
ATOM 1900 O O . GLY A 1 236 ? -3.962 11.146 26.054 1.00 91.56 236 GLY A O 1
ATOM 1901 N N . PHE A 1 237 ? -5.115 11.562 24.165 1.00 94.25 237 PHE A N 1
ATOM 1902 C CA . PHE A 1 237 ? -4.510 10.525 23.339 1.00 94.25 237 PHE A CA 1
ATOM 1903 C C . PHE A 1 237 ? -3.916 11.114 22.061 1.00 94.25 237 PHE A C 1
ATOM 1905 O O . PHE A 1 237 ? -4.351 12.153 21.559 1.00 94.25 237 PHE A O 1
ATOM 1912 N N . GLU A 1 238 ? -2.930 10.421 21.507 1.00 95.25 238 GLU A N 1
ATOM 1913 C CA . GLU A 1 238 ? -2.338 10.737 20.213 1.00 95.25 238 GLU A CA 1
ATOM 1914 C C . GLU A 1 238 ? -2.089 9.472 19.390 1.00 95.25 238 GLU A C 1
ATOM 1916 O O . GLU A 1 238 ? -1.967 8.373 19.935 1.00 95.25 238 GLU A O 1
ATOM 1921 N N . MET A 1 239 ? -1.979 9.638 18.069 1.00 96.69 239 MET A N 1
ATOM 1922 C CA . MET A 1 239 ? -1.563 8.564 17.166 1.00 96.69 239 MET A CA 1
ATOM 1923 C C . MET A 1 239 ? -0.313 8.948 16.392 1.00 96.69 239 MET A C 1
ATOM 1925 O O . MET A 1 239 ? -0.109 10.109 16.020 1.00 96.69 239 MET A O 1
ATOM 1929 N N . PHE A 1 240 ? 0.488 7.939 16.086 1.00 96.06 240 PHE A N 1
ATOM 1930 C CA . PHE A 1 240 ? 1.726 8.089 15.340 1.00 96.06 240 PHE A CA 1
ATOM 1931 C C . PHE A 1 240 ? 2.003 6.857 14.478 1.00 96.06 240 PHE A C 1
ATOM 1933 O O . PHE A 1 240 ? 1.421 5.790 14.650 1.00 96.06 240 PHE A O 1
ATOM 1940 N N . LEU A 1 241 ? 2.920 7.005 13.529 1.00 95.44 241 LEU A N 1
ATOM 1941 C CA . LEU A 1 241 ? 3.456 5.919 12.720 1.00 95.44 241 LEU A CA 1
ATOM 1942 C C . LEU A 1 241 ? 4.843 5.515 13.214 1.00 95.44 241 LEU A C 1
ATOM 1944 O O . LEU A 1 241 ? 5.649 6.364 13.601 1.00 95.44 241 LEU A O 1
ATOM 1948 N N . LYS A 1 242 ? 5.145 4.223 13.102 1.00 93.81 242 LYS A N 1
ATOM 1949 C CA . LYS A 1 242 ? 6.490 3.651 13.235 1.00 93.81 242 LYS A CA 1
ATOM 1950 C C . LYS A 1 242 ? 6.750 2.729 12.057 1.00 93.81 242 LYS A C 1
ATOM 1952 O O . LYS A 1 242 ? 5.853 1.997 11.653 1.00 93.81 242 LYS A O 1
ATOM 1957 N N . HIS A 1 243 ? 7.970 2.702 11.519 1.00 90.00 243 HIS A N 1
ATOM 1958 C CA . HIS A 1 243 ? 8.267 1.744 10.445 1.00 90.00 243 HIS A CA 1
ATOM 1959 C C . HIS A 1 243 ? 8.280 0.300 10.944 1.00 90.00 243 HIS A C 1
ATOM 1961 O O . HIS A 1 243 ? 8.028 -0.608 10.167 1.00 90.00 243 HIS A O 1
ATOM 1967 N N . ASN A 1 244 ? 8.594 0.082 12.219 1.00 85.81 244 ASN A N 1
ATOM 1968 C CA . ASN A 1 244 ? 8.551 -1.221 12.865 1.00 85.81 244 ASN A CA 1
ATOM 1969 C C . ASN A 1 244 ? 8.324 -1.031 14.372 1.00 85.81 244 ASN A C 1
ATOM 1971 O O . ASN A 1 244 ? 8.638 0.028 14.920 1.00 85.81 244 ASN A O 1
ATOM 1975 N N . LEU A 1 245 ? 7.829 -2.058 15.062 1.00 85.56 245 LEU A N 1
ATOM 1976 C CA . LEU A 1 245 ? 7.570 -2.030 16.506 1.00 85.56 245 LEU A CA 1
ATOM 1977 C C . LEU A 1 245 ? 8.823 -1.668 17.323 1.00 85.56 245 LEU A C 1
ATOM 1979 O O . LEU A 1 245 ? 8.726 -0.988 18.342 1.00 85.56 245 LEU A O 1
ATOM 1983 N N . GLN A 1 246 ? 9.999 -2.075 16.839 1.00 85.19 246 GLN A N 1
ATOM 1984 C CA . GLN A 1 246 ? 11.298 -1.882 17.497 1.00 85.19 246 GLN A CA 1
ATOM 1985 C C . GLN A 1 246 ? 11.921 -0.499 17.258 1.00 85.19 246 GLN A C 1
ATOM 1987 O O . GLN A 1 246 ? 12.888 -0.145 17.931 1.00 85.19 246 GLN A O 1
ATOM 1992 N N . ASP A 1 247 ? 11.412 0.278 16.299 1.00 84.81 247 ASP A N 1
ATOM 1993 C CA . ASP A 1 247 ? 11.996 1.580 15.981 1.00 84.81 247 ASP A CA 1
ATOM 1994 C C . ASP A 1 247 ? 11.767 2.567 17.133 1.00 84.81 247 ASP A C 1
ATOM 1996 O O . ASP A 1 247 ? 10.722 2.569 17.774 1.00 84.81 247 ASP A O 1
ATOM 2000 N N . ILE A 1 248 ? 12.734 3.447 17.390 1.00 85.06 248 ILE A N 1
ATOM 2001 C CA . ILE A 1 248 ? 12.582 4.520 18.393 1.00 85.06 248 ILE A CA 1
ATOM 2002 C C . ILE A 1 248 ? 11.868 5.732 17.779 1.00 85.06 248 ILE A C 1
ATOM 2004 O O . ILE A 1 248 ? 11.234 6.518 18.475 1.00 85.06 248 ILE A O 1
ATOM 2008 N N . LYS A 1 249 ? 11.991 5.912 16.460 1.00 91.38 249 LYS A N 1
ATOM 2009 C CA . LYS A 1 249 ? 11.469 7.090 15.774 1.00 91.38 249 LYS A CA 1
ATOM 2010 C C . LYS A 1 249 ? 9.975 6.943 15.497 1.00 91.38 249 LYS A C 1
ATOM 2012 O O . LYS A 1 249 ? 9.559 6.020 14.800 1.00 91.38 249 LYS A O 1
ATOM 2017 N N . GLU A 1 250 ? 9.217 7.913 15.987 1.00 93.88 250 GLU A N 1
ATOM 2018 C CA . GLU A 1 250 ? 7.777 8.054 15.787 1.00 93.88 250 GLU A CA 1
ATOM 2019 C C . GLU A 1 250 ? 7.495 9.236 14.850 1.00 93.88 250 GLU A C 1
ATOM 2021 O O . GLU A 1 250 ? 8.233 10.227 14.827 1.00 93.88 250 GLU A O 1
ATOM 2026 N N . PHE A 1 251 ? 6.428 9.129 14.064 1.00 95.19 251 PHE A N 1
ATOM 2027 C CA . PHE A 1 251 ? 5.990 10.174 13.144 1.00 95.19 251 PHE A CA 1
ATOM 2028 C C . PHE A 1 251 ? 4.528 10.510 13.422 1.00 95.19 251 PHE A C 1
ATOM 2030 O O . PHE A 1 251 ? 3.652 9.673 13.220 1.00 95.19 251 PHE A O 1
ATOM 2037 N N . GLY A 1 252 ? 4.259 11.726 13.893 1.00 93.94 252 GLY A N 1
ATOM 2038 C CA . GLY A 1 252 ? 2.900 12.156 14.220 1.00 93.94 252 GLY A CA 1
ATOM 2039 C C . GLY A 1 252 ? 1.983 12.258 12.996 1.00 93.94 252 GLY A C 1
ATOM 2040 O O . GLY A 1 252 ? 2.438 12.309 11.846 1.00 93.94 252 GLY A O 1
ATOM 2041 N N . ALA A 1 253 ? 0.678 12.335 13.258 1.00 93.38 253 ALA A N 1
ATOM 2042 C CA . ALA A 1 253 ? -0.338 12.571 12.235 1.00 93.38 253 ALA A CA 1
ATOM 2043 C C . ALA A 1 253 ? -0.002 13.793 11.351 1.00 93.38 253 ALA A C 1
ATOM 2045 O O . ALA A 1 253 ? 0.559 14.786 11.811 1.00 93.38 253 ALA A O 1
ATOM 2046 N N . GLY A 1 254 ? -0.315 13.708 10.057 1.00 92.19 254 GLY A N 1
ATOM 2047 C CA . GLY A 1 254 ? -0.002 14.750 9.071 1.00 92.19 254 GLY A CA 1
ATOM 2048 C C . GLY A 1 254 ? 1.446 14.752 8.557 1.00 92.19 254 GLY A C 1
ATOM 2049 O O . GLY A 1 254 ? 1.746 15.457 7.593 1.00 92.19 254 GLY A O 1
ATOM 2050 N N . THR A 1 255 ? 2.346 13.948 9.133 1.00 93.50 255 THR A N 1
ATOM 2051 C CA . THR A 1 255 ? 3.749 13.882 8.696 1.00 93.50 255 THR A CA 1
ATOM 2052 C C . THR A 1 255 ? 3.943 12.839 7.597 1.00 93.50 255 THR A C 1
ATOM 2054 O O . THR A 1 255 ? 3.812 11.636 7.831 1.00 93.50 255 THR A O 1
ATOM 2057 N N . GLN A 1 256 ? 4.323 13.286 6.395 1.00 92.56 256 GLN A N 1
ATOM 2058 C CA . GLN A 1 256 ? 4.667 12.376 5.301 1.00 92.56 256 GLN A CA 1
ATOM 2059 C C . GLN A 1 256 ? 5.969 11.624 5.618 1.00 92.56 256 GLN A C 1
ATOM 2061 O O . GLN A 1 256 ? 7.032 12.227 5.774 1.00 92.56 256 GLN A O 1
ATOM 2066 N N . THR A 1 257 ? 5.891 10.296 5.663 1.00 91.62 257 THR A N 1
ATOM 2067 C CA . THR A 1 257 ? 6.967 9.433 6.165 1.00 91.62 257 THR A CA 1
ATOM 2068 C C . THR A 1 257 ? 7.392 8.421 5.109 1.00 91.62 257 THR A C 1
ATOM 2070 O O . THR A 1 257 ? 6.562 7.694 4.577 1.00 91.62 257 THR A O 1
ATOM 2073 N N . ALA A 1 258 ? 8.683 8.366 4.775 1.00 91.56 258 ALA A N 1
ATOM 2074 C CA . ALA A 1 258 ? 9.202 7.443 3.764 1.00 91.56 258 ALA A CA 1
ATOM 2075 C C . ALA A 1 258 ? 9.490 6.060 4.365 1.00 91.56 258 ALA A C 1
ATOM 2077 O O . ALA A 1 258 ? 10.329 5.947 5.256 1.00 91.56 258 ALA A O 1
ATOM 2078 N N . ILE A 1 259 ? 8.871 5.012 3.820 1.00 87.88 259 ILE A N 1
ATOM 2079 C CA . ILE A 1 259 ? 9.064 3.628 4.254 1.00 87.88 259 ILE A CA 1
ATOM 2080 C C . ILE A 1 259 ? 9.788 2.795 3.194 1.00 87.88 259 ILE A C 1
ATOM 2082 O O . ILE A 1 259 ? 9.616 2.975 1.984 1.00 87.88 259 ILE A O 1
ATOM 2086 N N . LYS A 1 260 ? 10.615 1.855 3.657 1.00 83.62 260 LYS A N 1
ATOM 2087 C CA . LYS A 1 260 ? 11.299 0.895 2.790 1.00 83.62 260 LYS A CA 1
ATOM 2088 C C . LYS A 1 260 ? 10.424 -0.337 2.577 1.00 83.62 260 LYS A C 1
ATOM 2090 O O . LYS A 1 260 ? 9.934 -0.927 3.532 1.00 83.62 260 LYS A O 1
ATOM 2095 N N . LYS A 1 261 ? 10.291 -0.749 1.317 1.00 84.62 261 LYS A N 1
ATOM 2096 C CA . LYS A 1 261 ? 9.764 -2.066 0.946 1.00 84.62 261 LYS A CA 1
ATOM 2097 C C . LYS A 1 261 ? 10.840 -3.141 1.075 1.00 84.62 261 LYS A C 1
ATOM 2099 O O . LYS A 1 261 ? 12.026 -2.860 0.886 1.00 84.62 261 LYS A O 1
ATOM 2104 N N . ASP A 1 262 ? 10.425 -4.374 1.331 1.00 85.44 262 ASP A N 1
ATOM 2105 C CA . ASP A 1 262 ? 11.322 -5.525 1.278 1.00 85.44 262 ASP A CA 1
ATOM 2106 C C . ASP A 1 262 ? 11.636 -5.946 -0.179 1.00 85.44 262 ASP A C 1
ATOM 2108 O O . ASP A 1 262 ? 11.159 -5.363 -1.165 1.00 85.44 262 ASP A O 1
ATOM 2112 N N . LYS A 1 263 ? 12.448 -7.000 -0.328 1.00 82.38 263 LYS A N 1
ATOM 2113 C CA . LYS A 1 263 ? 12.812 -7.562 -1.641 1.00 82.38 263 LYS A CA 1
ATOM 2114 C C . LYS A 1 263 ? 11.612 -8.128 -2.413 1.00 82.38 263 LYS A C 1
ATOM 2116 O O . LYS A 1 263 ? 11.667 -8.176 -3.636 1.00 82.38 263 LYS A O 1
ATOM 2121 N N . ASN A 1 264 ? 10.547 -8.512 -1.714 1.00 83.50 264 ASN A N 1
ATOM 2122 C CA . ASN A 1 264 ? 9.302 -9.047 -2.266 1.00 83.50 264 ASN A CA 1
ATOM 2123 C C . ASN A 1 264 ? 8.225 -7.965 -2.449 1.00 83.50 264 ASN A C 1
ATOM 2125 O O . ASN A 1 264 ? 7.069 -8.284 -2.725 1.00 83.50 264 ASN A O 1
ATOM 2129 N N . HIS A 1 265 ? 8.599 -6.689 -2.301 1.00 84.75 265 HIS A N 1
ATOM 2130 C CA . HIS A 1 265 ? 7.711 -5.536 -2.416 1.00 84.75 265 HIS A CA 1
ATOM 2131 C C . HIS A 1 265 ? 6.593 -5.487 -1.367 1.00 84.75 265 HIS A C 1
ATOM 2133 O O . HIS A 1 265 ? 5.549 -4.865 -1.595 1.00 84.75 265 HIS A O 1
ATOM 2139 N N . LYS A 1 266 ? 6.819 -6.125 -0.220 1.00 88.38 266 LYS A N 1
ATOM 2140 C CA . LYS A 1 266 ? 5.985 -6.000 0.967 1.00 88.38 266 LYS A CA 1
ATOM 2141 C C . LYS A 1 266 ? 6.383 -4.773 1.776 1.00 88.38 266 LYS A C 1
ATOM 2143 O O . LYS A 1 266 ? 7.534 -4.333 1.755 1.00 88.38 266 LYS A O 1
ATOM 2148 N N . LEU A 1 267 ? 5.395 -4.232 2.465 1.00 89.06 267 LEU A N 1
ATOM 2149 C CA . LEU A 1 267 ? 5.484 -3.119 3.394 1.00 89.06 267 LEU A CA 1
ATOM 2150 C C . LEU A 1 267 ? 4.937 -3.630 4.718 1.00 89.06 267 LEU A C 1
ATOM 2152 O O . LEU A 1 267 ? 3.947 -4.351 4.707 1.00 89.06 267 LEU A O 1
ATOM 2156 N N . SER A 1 268 ? 5.565 -3.265 5.822 1.00 90.69 268 SER A N 1
ATOM 2157 C CA . SER A 1 268 ? 5.028 -3.526 7.153 1.00 90.69 268 SER A CA 1
ATOM 2158 C C . SER A 1 268 ? 5.399 -2.339 8.023 1.00 90.69 268 SER A C 1
ATOM 2160 O O . SER A 1 268 ? 6.526 -1.849 7.924 1.00 90.69 268 SER A O 1
ATOM 2162 N N . PHE A 1 269 ? 4.435 -1.822 8.771 1.00 93.38 269 PHE A N 1
ATOM 2163 C CA . PHE A 1 269 ? 4.601 -0.705 9.693 1.00 93.38 269 PHE A CA 1
ATOM 2164 C C . PHE A 1 269 ? 3.565 -0.787 10.804 1.00 93.38 269 PHE A C 1
ATOM 2166 O O . PHE A 1 269 ? 2.646 -1.597 10.747 1.00 93.38 269 PHE A O 1
ATOM 2173 N N . ALA A 1 270 ? 3.718 0.051 11.821 1.00 94.19 270 ALA A N 1
ATOM 2174 C CA . ALA A 1 270 ? 2.789 0.110 12.934 1.00 94.19 270 ALA A CA 1
ATOM 2175 C C . ALA A 1 270 ? 2.149 1.494 13.028 1.00 94.19 270 ALA A C 1
ATOM 2177 O O . ALA A 1 270 ? 2.824 2.519 12.889 1.00 94.19 270 ALA A O 1
ATOM 2178 N N . VAL A 1 271 ? 0.849 1.508 13.297 1.00 95.38 271 VAL A N 1
ATOM 2179 C CA . VAL A 1 271 ? 0.127 2.684 13.773 1.00 95.38 271 VAL A CA 1
ATOM 2180 C C . VAL A 1 271 ? 0.047 2.556 15.287 1.00 95.38 271 VAL A C 1
ATOM 2182 O O . VAL A 1 271 ? -0.603 1.649 15.798 1.00 95.38 271 VAL A O 1
ATOM 2185 N N . GLY A 1 272 ? 0.753 3.427 15.996 1.00 94.19 272 GLY A N 1
ATOM 2186 C CA . GLY A 1 272 ? 0.705 3.492 17.447 1.00 94.19 272 GLY A CA 1
ATOM 2187 C C . GLY A 1 272 ? -0.384 4.442 17.924 1.00 94.19 272 GLY A C 1
ATOM 2188 O O . GLY A 1 272 ? -0.626 5.481 17.304 1.00 94.19 272 GLY A O 1
ATOM 2189 N N . ILE A 1 273 ? -1.009 4.093 19.039 1.00 94.44 273 ILE A N 1
ATOM 2190 C CA . ILE A 1 273 ? -1.856 4.972 19.839 1.00 94.44 273 ILE A CA 1
ATOM 2191 C C . ILE A 1 273 ? -1.241 5.063 21.236 1.00 94.44 273 ILE A C 1
ATOM 2193 O O . ILE A 1 273 ? -0.792 4.058 21.783 1.00 94.44 273 ILE A O 1
ATOM 2197 N N . ARG A 1 274 ? -1.162 6.272 21.793 1.00 93.00 274 ARG A N 1
ATOM 2198 C CA . ARG A 1 274 ? -0.603 6.526 23.126 1.00 93.00 274 ARG A CA 1
ATOM 2199 C C . ARG A 1 274 ? -1.502 7.457 23.911 1.00 93.00 274 ARG A C 1
ATOM 2201 O O . ARG A 1 274 ? -2.007 8.435 23.364 1.00 93.00 274 ARG A O 1
ATOM 2208 N N . GLN A 1 275 ? -1.617 7.193 25.204 1.00 92.62 275 GLN A N 1
ATOM 2209 C CA . GLN A 1 275 ? -2.184 8.141 26.149 1.00 92.62 275 GLN A CA 1
ATOM 2210 C C . GLN A 1 275 ? -1.104 9.141 26.587 1.00 92.62 275 GLN A C 1
ATOM 2212 O O . GLN A 1 275 ? -0.083 8.763 27.156 1.00 92.62 275 GLN A O 1
ATOM 2217 N N . THR A 1 276 ? -1.313 10.421 26.293 1.00 91.06 276 THR A N 1
ATOM 2218 C CA . THR A 1 276 ? -0.398 11.523 26.627 1.00 91.06 276 THR A CA 1
ATOM 2219 C C . THR A 1 276 ? -0.757 12.212 27.939 1.00 91.06 276 THR A C 1
ATOM 2221 O O . THR A 1 276 ? 0.130 12.732 28.614 1.00 91.06 276 THR A O 1
ATOM 2224 N N . ASP A 1 277 ? -2.034 12.192 28.326 1.00 89.19 277 ASP A N 1
ATOM 2225 C CA . ASP A 1 277 ? -2.516 12.721 29.601 1.00 89.19 277 ASP A CA 1
ATOM 2226 C C . ASP A 1 277 ? -2.986 11.573 30.500 1.00 89.19 277 ASP A C 1
ATOM 2228 O O . ASP A 1 277 ? -4.086 11.041 30.343 1.00 89.19 277 ASP A O 1
ATOM 2232 N N . ILE A 1 278 ? -2.144 11.202 31.466 1.00 83.50 278 ILE A N 1
ATOM 2233 C CA . ILE A 1 278 ? -2.407 10.118 32.426 1.00 83.50 278 ILE A CA 1
ATOM 2234 C C . ILE A 1 278 ? -3.611 10.386 33.340 1.00 83.50 278 ILE A C 1
ATOM 2236 O O . ILE A 1 278 ? -4.095 9.470 33.995 1.00 83.50 278 ILE A O 1
ATOM 2240 N N . THR A 1 279 ? -4.093 11.632 33.417 1.00 84.38 279 THR A N 1
ATOM 2241 C CA . THR A 1 279 ? -5.262 11.982 34.237 1.00 84.38 279 THR A CA 1
ATOM 2242 C C . THR A 1 279 ? -6.581 11.675 33.534 1.00 84.38 279 THR A C 1
ATOM 2244 O O . THR A 1 279 ? -7.634 11.676 34.171 1.00 84.38 279 THR A O 1
ATOM 2247 N N . LYS A 1 280 ? -6.543 11.414 32.221 1.00 84.56 280 LYS A N 1
ATOM 2248 C CA . LYS A 1 280 ? -7.724 11.059 31.438 1.00 84.56 280 LYS A CA 1
ATOM 2249 C C . LYS A 1 280 ? -8.030 9.578 31.584 1.00 84.56 280 LYS A C 1
ATOM 2251 O O . LYS A 1 280 ? -7.239 8.727 31.205 1.00 84.56 280 LYS A O 1
ATOM 2256 N N . THR A 1 281 ? -9.205 9.269 32.102 1.00 80.50 281 THR A N 1
ATOM 2257 C CA . THR A 1 281 ? -9.745 7.913 3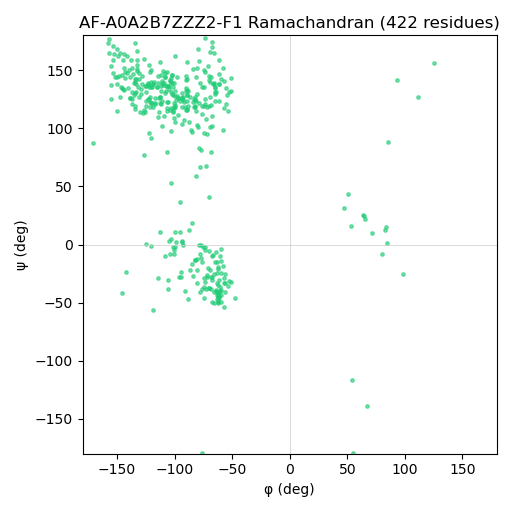2.122 1.00 80.50 281 THR A CA 1
ATOM 2258 C C . THR A 1 281 ? -10.883 7.813 31.120 1.00 80.50 281 THR A C 1
ATOM 2260 O O . THR A 1 281 ? -11.718 8.711 31.021 1.00 80.50 281 THR A O 1
ATOM 2263 N N . ILE A 1 282 ? -10.900 6.719 30.363 1.00 81.88 282 ILE A N 1
ATOM 2264 C CA . ILE A 1 282 ? -11.981 6.422 29.427 1.00 81.88 282 ILE A CA 1
ATOM 2265 C C . ILE A 1 282 ? -13.048 5.674 30.223 1.00 81.88 282 ILE A C 1
ATOM 2267 O O . ILE A 1 282 ? -12.845 4.521 30.598 1.00 81.88 282 ILE A O 1
ATOM 2271 N N . ILE A 1 283 ? -14.148 6.356 30.534 1.00 76.94 283 ILE A N 1
ATOM 2272 C CA . ILE A 1 283 ? -15.261 5.776 31.299 1.00 76.94 283 ILE A CA 1
ATOM 2273 C C . ILE A 1 283 ? -16.248 5.105 30.341 1.00 76.94 283 ILE A C 1
ATOM 2275 O O . ILE A 1 283 ? -16.611 3.948 30.538 1.00 76.94 283 ILE A O 1
ATOM 2279 N N . ASP A 1 284 ? -16.608 5.807 29.266 1.00 80.50 284 ASP A N 1
ATOM 2280 C CA . ASP A 1 284 ? -17.488 5.309 28.212 1.00 80.50 284 ASP A CA 1
ATOM 2281 C C . ASP A 1 284 ? -16.693 4.990 26.940 1.00 80.50 284 ASP A C 1
ATOM 2283 O O . ASP A 1 284 ? -15.712 5.678 26.652 1.00 80.50 284 ASP A O 1
ATOM 2287 N N . PRO A 1 285 ? -17.105 3.992 26.135 1.00 85.75 285 PRO A N 1
ATOM 2288 C CA . PRO A 1 285 ? -16.454 3.699 24.864 1.00 85.75 285 PRO A CA 1
ATOM 2289 C C . PRO A 1 285 ? -16.431 4.910 23.920 1.00 85.75 285 PRO A C 1
ATOM 2291 O O . PRO A 1 285 ? -17.466 5.372 23.433 1.00 85.75 285 PRO A O 1
ATOM 2294 N N . GLU A 1 286 ? -15.235 5.382 23.583 1.00 91.06 286 GLU A N 1
ATOM 2295 C CA . GLU A 1 286 ? -15.028 6.513 22.687 1.00 91.06 286 GLU A CA 1
ATOM 2296 C C . GLU A 1 286 ? -14.527 6.058 21.312 1.00 91.06 286 GLU A C 1
ATOM 2298 O O . GLU A 1 286 ? -13.641 5.215 21.179 1.00 91.06 286 GLU A O 1
ATOM 2303 N N . LEU A 1 287 ? -15.091 6.638 20.251 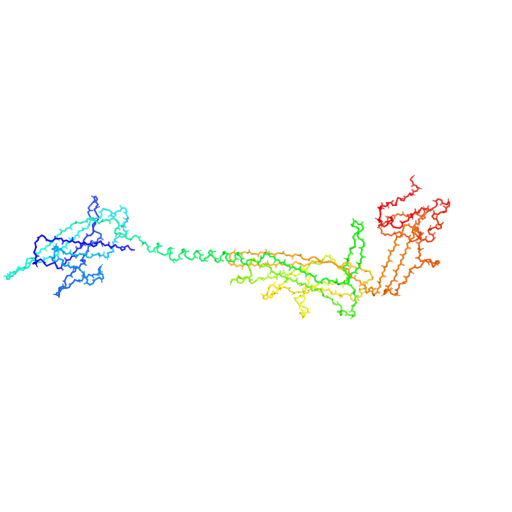1.00 92.38 287 LEU A N 1
ATOM 2304 C CA . LEU A 1 287 ? -14.728 6.302 18.875 1.00 92.38 287 LEU A CA 1
ATOM 2305 C C . LEU A 1 287 ? -13.350 6.867 18.498 1.00 92.38 287 LEU A C 1
ATOM 2307 O O . LEU A 1 287 ? -13.159 8.085 18.494 1.00 92.38 287 LEU A O 1
ATOM 2311 N N . VAL A 1 288 ? -12.461 5.988 18.042 1.00 95.31 288 VAL A N 1
ATOM 2312 C CA . VAL A 1 288 ? -11.225 6.317 17.329 1.00 95.31 288 VAL A CA 1
ATOM 2313 C C . VAL A 1 288 ? -11.437 6.066 15.837 1.00 95.31 288 VAL A C 1
ATOM 2315 O O . VAL A 1 288 ? -11.889 4.995 15.429 1.00 95.31 288 VAL A O 1
ATOM 2318 N N . LYS A 1 289 ? -11.102 7.053 15.002 1.00 96.56 289 LYS A N 1
ATOM 2319 C CA . LYS A 1 289 ? -11.208 6.969 13.543 1.00 96.56 289 LYS A CA 1
ATOM 2320 C C . LYS A 1 289 ? -9.992 7.599 12.880 1.00 96.56 289 LYS A C 1
ATOM 2322 O O . LYS A 1 289 ? -9.674 8.764 13.129 1.00 96.56 289 LYS A O 1
ATOM 2327 N N . PHE A 1 290 ? -9.340 6.845 12.003 1.00 96.81 290 PHE A N 1
ATOM 2328 C CA . PHE A 1 290 ? -8.171 7.312 11.268 1.00 96.81 290 PHE A CA 1
ATOM 2329 C C . PHE A 1 290 ? -8.057 6.643 9.897 1.00 96.81 290 PHE A C 1
ATOM 2331 O O . PHE A 1 290 ? -8.726 5.655 9.585 1.00 96.81 290 PHE A O 1
ATOM 2338 N N . SER A 1 291 ? -7.165 7.178 9.073 1.00 96.75 291 SER A N 1
ATOM 2339 C CA . SER A 1 291 ? -6.784 6.586 7.800 1.00 96.75 291 SER A CA 1
ATOM 2340 C C . SER A 1 291 ? -5.279 6.644 7.585 1.00 96.75 291 SER A C 1
ATOM 2342 O O . SER A 1 291 ? -4.583 7.528 8.091 1.00 96.75 291 SER A O 1
ATOM 2344 N N . VAL A 1 292 ? -4.770 5.679 6.823 1.00 95.62 292 VAL A N 1
ATOM 2345 C CA . VAL A 1 292 ? -3.391 5.668 6.343 1.00 95.62 292 VAL A CA 1
ATOM 2346 C C . VAL A 1 292 ? -3.397 5.699 4.821 1.00 95.62 292 VAL A C 1
ATOM 2348 O O . VAL A 1 292 ? -3.905 4.783 4.169 1.00 95.62 292 VAL A O 1
ATOM 2351 N N . GLU A 1 293 ? -2.814 6.747 4.245 1.00 94.81 293 GLU A N 1
ATOM 2352 C CA . GLU A 1 293 ? -2.545 6.844 2.811 1.00 94.81 293 GLU A CA 1
ATOM 2353 C C . GLU A 1 293 ? -1.121 6.355 2.523 1.00 94.81 293 GLU A C 1
ATOM 2355 O O . GLU A 1 293 ? -0.157 6.875 3.081 1.00 94.81 293 GLU A O 1
ATOM 2360 N N . ALA A 1 294 ? -0.974 5.392 1.611 1.00 93.00 294 ALA A N 1
ATOM 2361 C CA . ALA A 1 294 ? 0.304 5.068 0.988 1.00 93.00 294 ALA A CA 1
ATOM 2362 C C . ALA A 1 294 ? 0.375 5.636 -0.430 1.00 93.00 294 ALA A C 1
ATOM 2364 O O . ALA A 1 294 ? -0.509 5.401 -1.260 1.00 93.00 294 ALA A O 1
ATOM 2365 N N . VAL A 1 295 ? 1.475 6.323 -0.725 1.00 91.19 295 VAL A N 1
ATOM 2366 C CA . VAL A 1 295 ? 1.765 6.951 -2.013 1.00 91.19 295 VAL A CA 1
ATOM 2367 C C . VAL A 1 295 ? 3.104 6.443 -2.532 1.00 91.19 295 VAL A C 1
ATOM 2369 O O . VAL A 1 295 ? 4.135 6.608 -1.884 1.00 91.19 295 VAL A O 1
ATOM 2372 N N . ILE A 1 296 ? 3.112 5.873 -3.733 1.00 87.12 296 ILE A N 1
ATOM 2373 C CA . ILE A 1 296 ? 4.341 5.597 -4.484 1.00 87.12 296 ILE A CA 1
ATOM 2374 C C . ILE A 1 296 ? 4.553 6.735 -5.468 1.00 87.12 296 ILE A C 1
ATOM 2376 O O . ILE A 1 296 ? 3.655 7.006 -6.264 1.00 87.12 296 ILE A O 1
ATOM 2380 N N . ARG A 1 297 ? 5.734 7.361 -5.445 1.00 82.25 297 ARG A N 1
ATOM 2381 C CA . ARG A 1 297 ? 6.145 8.366 -6.436 1.00 82.25 297 ARG A CA 1
ATOM 2382 C C . ARG A 1 297 ? 7.493 8.005 -7.012 1.00 82.25 297 ARG A C 1
ATOM 2384 O O . ARG A 1 297 ? 8.501 8.123 -6.322 1.00 82.25 297 ARG A O 1
ATOM 2391 N N . ASP A 1 298 ? 7.499 7.674 -8.295 1.00 76.94 298 ASP A N 1
ATOM 2392 C CA . ASP A 1 298 ? 8.718 7.269 -8.972 1.00 76.94 298 ASP A CA 1
ATOM 2393 C C . ASP A 1 298 ? 8.917 7.964 -10.308 1.00 76.94 298 ASP A C 1
ATOM 2395 O O . ASP A 1 298 ? 7.969 8.281 -11.037 1.00 76.94 298 ASP A O 1
ATOM 2399 N N . SER A 1 299 ? 10.190 8.119 -10.661 1.00 74.25 299 SER A N 1
ATOM 2400 C CA . SER A 1 299 ? 10.623 8.599 -11.964 1.00 74.25 299 SER A CA 1
ATOM 2401 C C . SER A 1 299 ? 11.823 7.804 -12.469 1.00 74.25 299 SER A C 1
ATOM 2403 O O . SER A 1 299 ? 12.847 7.743 -11.789 1.00 74.25 299 SER A O 1
ATOM 2405 N N . ILE A 1 300 ? 11.726 7.256 -13.680 1.00 75.94 300 ILE A N 1
ATOM 2406 C CA . ILE A 1 300 ? 12.855 6.677 -14.420 1.00 75.94 300 ILE A CA 1
ATOM 2407 C C . ILE A 1 300 ? 12.852 7.287 -15.823 1.00 75.94 300 ILE A C 1
ATOM 2409 O O . ILE A 1 300 ? 11.820 7.285 -16.498 1.00 75.94 300 ILE A O 1
ATOM 2413 N N . LEU A 1 301 ? 14.003 7.806 -16.270 1.00 74.75 301 LEU A N 1
ATOM 2414 C CA . LEU A 1 301 ? 14.133 8.566 -17.523 1.00 74.75 301 LEU A CA 1
ATOM 2415 C C . LEU A 1 301 ? 13.123 9.738 -17.561 1.00 74.75 301 LEU A C 1
ATOM 2417 O O . LEU A 1 301 ? 13.177 10.626 -16.714 1.00 74.75 301 LEU A O 1
ATOM 2421 N N . PHE A 1 302 ? 12.178 9.716 -18.507 1.00 73.50 302 PHE A N 1
ATOM 2422 C CA . PHE A 1 302 ? 11.103 10.706 -18.684 1.00 73.50 302 PHE A CA 1
ATOM 2423 C C . PHE A 1 302 ? 9.738 10.213 -18.186 1.00 73.50 302 PHE A C 1
ATOM 2425 O O . PHE A 1 302 ? 8.717 10.871 -18.378 1.00 73.50 302 PHE A O 1
ATOM 2432 N N . ILE A 1 303 ? 9.694 9.031 -17.573 1.00 74.56 303 ILE A N 1
ATOM 2433 C CA . ILE A 1 303 ? 8.458 8.372 -17.181 1.00 74.56 303 ILE A CA 1
ATOM 2434 C C . ILE A 1 303 ? 8.234 8.590 -15.692 1.00 74.56 303 ILE A C 1
ATOM 2436 O O . ILE A 1 303 ? 9.002 8.107 -14.862 1.00 74.56 303 ILE A O 1
ATOM 2440 N N . ARG A 1 304 ? 7.137 9.272 -15.363 1.00 78.75 304 ARG A N 1
ATOM 2441 C CA . ARG A 1 304 ? 6.643 9.402 -13.991 1.00 78.75 304 ARG A CA 1
ATOM 2442 C C . ARG A 1 304 ? 5.537 8.384 -13.734 1.00 78.75 304 ARG A C 1
ATOM 2444 O O . ARG A 1 304 ? 4.751 8.068 -14.633 1.00 78.75 304 ARG A O 1
ATOM 2451 N N . SER A 1 305 ? 5.493 7.865 -12.517 1.00 78.75 305 SER A N 1
ATOM 2452 C CA . SER A 1 305 ? 4.430 6.989 -12.040 1.00 78.75 305 SER A CA 1
ATOM 2453 C C . SER A 1 305 ? 4.041 7.406 -10.631 1.00 78.75 305 SER A C 1
ATOM 2455 O O . SER A 1 305 ? 4.908 7.574 -9.775 1.00 78.75 305 SER A O 1
ATOM 2457 N N . GLU A 1 306 ? 2.740 7.552 -10.399 1.00 85.31 306 GLU A N 1
ATOM 2458 C CA . GLU A 1 306 ? 2.181 7.763 -9.069 1.00 85.31 306 GLU A CA 1
ATOM 2459 C C . GLU A 1 306 ? 1.044 6.765 -8.843 1.00 85.31 306 GLU A C 1
ATOM 2461 O O . GLU A 1 306 ? 0.202 6.566 -9.719 1.00 85.31 306 GLU A O 1
ATOM 2466 N N . ALA A 1 307 ? 1.040 6.117 -7.682 1.00 85.19 307 ALA A N 1
ATOM 2467 C CA . ALA A 1 307 ? -0.047 5.252 -7.244 1.00 85.19 307 ALA A CA 1
ATOM 2468 C C . ALA A 1 307 ? -0.368 5.560 -5.783 1.00 85.19 307 ALA A C 1
ATOM 2470 O O . ALA A 1 307 ? 0.545 5.750 -4.980 1.00 85.19 307 ALA A O 1
ATOM 2471 N N . ARG A 1 308 ? -1.659 5.598 -5.449 1.00 90.81 308 ARG A N 1
ATOM 2472 C CA . ARG A 1 308 ? -2.151 5.926 -4.108 1.00 90.81 308 ARG A CA 1
ATOM 2473 C C . ARG A 1 308 ? -3.125 4.876 -3.619 1.00 90.81 308 ARG A C 1
ATOM 2475 O O . ARG A 1 308 ? -3.894 4.326 -4.412 1.00 90.81 308 ARG A O 1
ATOM 2482 N N . LYS A 1 309 ? -3.104 4.607 -2.320 1.00 92.94 309 LYS A N 1
ATOM 2483 C CA . LYS A 1 309 ? -4.105 3.781 -1.656 1.00 92.94 309 LYS A CA 1
ATOM 2484 C C . LYS A 1 309 ? -4.310 4.268 -0.232 1.00 92.94 309 LYS A C 1
ATOM 2486 O O . LYS A 1 309 ? -3.354 4.317 0.529 1.00 92.94 309 LYS A O 1
ATOM 2491 N N . THR A 1 310 ? -5.563 4.532 0.110 1.00 93.50 310 THR A N 1
ATOM 2492 C CA . THR A 1 310 ? -5.991 4.799 1.483 1.00 93.50 310 THR A CA 1
ATOM 2493 C C . THR A 1 310 ? -6.644 3.552 2.070 1.00 93.50 310 THR A C 1
ATOM 2495 O O . THR A 1 310 ? -7.427 2.869 1.385 1.00 93.50 310 THR A O 1
ATOM 2498 N N . ALA A 1 311 ? -6.275 3.245 3.309 1.00 92.88 311 ALA A N 1
ATOM 2499 C CA . ALA A 1 311 ? -6.957 2.305 4.187 1.00 92.88 311 ALA A CA 1
ATOM 2500 C C . ALA A 1 311 ? -7.544 3.093 5.363 1.00 92.88 311 ALA A C 1
ATOM 2502 O O . ALA A 1 311 ? -6.831 3.857 6.010 1.00 92.88 311 ALA A O 1
ATOM 2503 N N . GLU A 1 312 ? -8.841 2.936 5.592 1.00 94.50 312 GLU A N 1
ATOM 2504 C CA . GLU A 1 312 ? -9.570 3.569 6.691 1.00 94.50 312 GLU A CA 1
ATOM 2505 C C . GLU A 1 312 ? -9.832 2.522 7.767 1.00 94.50 312 GLU A C 1
ATOM 2507 O O . GLU A 1 312 ? -10.121 1.366 7.445 1.00 94.50 312 GLU A O 1
ATOM 2512 N N . TYR A 1 313 ? -9.736 2.920 9.032 1.00 93.69 313 TYR A N 1
ATOM 2513 C CA . TYR A 1 313 ? -10.042 2.043 10.151 1.00 93.69 313 TYR A CA 1
ATOM 2514 C C . TYR A 1 313 ? -10.659 2.826 11.305 1.00 93.69 313 TYR A C 1
ATOM 2516 O O . TYR A 1 313 ? -10.346 3.996 11.549 1.00 93.69 313 TYR A O 1
ATOM 2524 N N . GLN A 1 314 ? -11.576 2.164 12.001 1.00 94.00 314 GLN A N 1
ATOM 2525 C CA . GLN A 1 314 ? -12.266 2.714 13.152 1.00 94.00 314 GLN A CA 1
ATOM 2526 C C . GLN A 1 314 ? -12.492 1.622 14.191 1.00 94.00 314 GLN A C 1
ATOM 2528 O O . GLN A 1 314 ? -12.777 0.474 13.848 1.00 94.00 314 GLN A O 1
ATOM 2533 N N . PHE A 1 315 ? -12.388 2.001 15.454 1.00 92.38 315 PHE A N 1
ATOM 2534 C CA . PHE A 1 315 ? -12.640 1.141 16.602 1.00 92.38 315 PHE A CA 1
ATOM 2535 C C . PHE A 1 315 ? -13.085 2.008 17.779 1.00 92.38 315 PHE A C 1
ATOM 2537 O O . PHE A 1 315 ? -12.913 3.227 17.750 1.00 92.38 315 PHE A O 1
ATOM 2544 N N . HIS A 1 316 ? -13.669 1.404 18.807 1.00 91.50 316 HIS A N 1
ATOM 2545 C CA . HIS A 1 316 ? -13.918 2.106 20.064 1.00 91.50 316 HIS A CA 1
ATOM 2546 C C . HIS A 1 316 ? -12.854 1.738 21.083 1.00 91.50 316 HIS A C 1
ATOM 2548 O O . HIS A 1 316 ? -12.467 0.578 21.192 1.00 91.50 316 HIS A O 1
ATOM 2554 N N . LEU A 1 317 ? -12.408 2.731 21.830 1.00 90.94 317 LEU A N 1
ATOM 2555 C CA . LEU A 1 317 ? -11.494 2.575 22.943 1.00 90.94 317 LEU A CA 1
ATOM 2556 C C . LEU A 1 317 ? -12.300 2.736 24.233 1.00 90.94 317 LEU A C 1
ATOM 2558 O O . LEU A 1 317 ? -13.129 3.639 24.316 1.00 90.94 317 LEU A O 1
ATOM 2562 N N . GLY A 1 318 ? -12.112 1.851 25.206 1.00 88.81 318 GLY A N 1
ATOM 2563 C CA . GLY A 1 318 ? -12.913 1.824 26.432 1.00 88.81 318 GLY A CA 1
ATOM 2564 C C . GLY A 1 318 ? -12.190 1.149 27.587 1.00 88.81 318 GLY A C 1
ATOM 2565 O O . GLY A 1 318 ? -11.088 0.635 27.411 1.00 88.81 318 GLY A O 1
ATOM 2566 N N . ALA A 1 319 ? -12.815 1.127 28.762 1.00 82.25 319 ALA A N 1
ATOM 2567 C CA . ALA A 1 319 ? -12.353 0.291 29.866 1.00 82.25 319 ALA A CA 1
ATOM 2568 C C . ALA A 1 319 ? -12.400 -1.200 29.488 1.00 82.25 319 ALA A C 1
ATOM 2570 O O . ALA A 1 319 ? -13.127 -1.594 28.572 1.00 82.25 319 ALA A O 1
ATOM 2571 N N . ASP A 1 320 ? -11.632 -2.030 30.197 1.00 76.31 320 ASP A N 1
ATOM 2572 C CA . ASP A 1 320 ? -11.789 -3.479 30.093 1.00 76.31 320 ASP A CA 1
ATOM 2573 C C . ASP A 1 320 ? -13.246 -3.855 30.395 1.00 76.31 320 ASP A C 1
ATOM 2575 O O . ASP A 1 320 ? -13.784 -3.534 31.455 1.00 76.31 320 ASP A O 1
ATOM 2579 N N . LEU A 1 321 ? -13.897 -4.490 29.419 1.00 70.06 321 LEU A N 1
ATOM 2580 C CA . LEU A 1 321 ? -15.273 -4.963 29.555 1.00 70.06 321 LEU A CA 1
ATOM 2581 C C . LEU A 1 321 ? -15.334 -6.267 30.363 1.00 70.06 321 LEU A C 1
ATOM 2583 O O . LEU A 1 321 ? -16.427 -6.703 30.727 1.00 70.06 321 LEU A O 1
ATOM 2587 N N . HIS A 1 322 ? -14.166 -6.856 30.656 1.00 69.06 322 HIS A N 1
ATOM 2588 C CA . HIS A 1 322 ? -13.980 -8.182 31.224 1.00 69.06 322 HIS A CA 1
ATOM 2589 C C . HIS A 1 322 ? -14.674 -9.267 30.379 1.00 69.06 322 HIS A C 1
ATOM 2591 O O . HIS A 1 322 ? -15.289 -8.996 29.345 1.00 69.06 322 HIS A O 1
ATOM 2597 N N . ASP A 1 323 ? -14.583 -10.529 30.798 1.00 66.19 323 ASP A N 1
ATOM 2598 C CA . ASP A 1 323 ? -15.344 -11.619 30.182 1.00 66.19 323 ASP A CA 1
ATOM 2599 C C . ASP A 1 323 ? -16.818 -11.493 30.582 1.00 66.19 323 ASP A C 1
ATOM 2601 O O . ASP A 1 323 ? -17.309 -12.278 31.383 1.00 66.19 323 ASP A O 1
ATOM 2605 N N . VAL A 1 324 ? -17.524 -10.460 30.119 1.00 69.75 324 VAL A N 1
ATOM 2606 C CA . VAL A 1 324 ? -18.924 -10.220 30.470 1.00 69.75 324 VAL A CA 1
ATOM 2607 C C . VAL A 1 324 ? -19.753 -9.988 29.213 1.00 69.75 324 VAL A C 1
ATOM 2609 O O . VAL A 1 324 ? -19.636 -8.994 28.504 1.00 69.75 324 VAL A O 1
ATOM 2612 N N . TRP A 1 325 ? -20.656 -10.922 28.961 1.00 69.50 325 TRP A N 1
ATOM 2613 C CA . TRP A 1 325 ? -21.670 -10.870 27.926 1.00 69.50 325 TRP A CA 1
ATOM 2614 C C . TRP A 1 325 ? -22.914 -10.206 28.494 1.00 69.50 325 TRP A C 1
ATOM 2616 O O . TRP A 1 325 ? -23.486 -10.700 29.464 1.00 69.50 325 TRP A O 1
ATOM 2626 N N . VAL A 1 326 ? -23.374 -9.127 27.867 1.00 75.75 326 VAL A N 1
ATOM 2627 C CA . VAL A 1 326 ? -24.673 -8.526 28.182 1.00 75.75 326 VAL A CA 1
ATOM 2628 C C . VAL A 1 326 ? -25.642 -8.836 27.048 1.00 75.75 326 VAL A C 1
ATOM 2630 O O . VAL A 1 326 ? -25.464 -8.394 25.916 1.00 75.75 326 VAL A O 1
ATOM 2633 N N . GLY A 1 327 ? -26.673 -9.618 27.346 1.00 76.06 327 GLY A N 1
ATOM 2634 C CA . GLY A 1 327 ? -27.796 -9.876 26.456 1.00 76.06 327 GLY A CA 1
ATOM 2635 C C . GLY A 1 327 ? -28.985 -9.011 26.848 1.00 76.06 327 GLY A C 1
ATOM 2636 O O . GLY A 1 327 ? -29.363 -8.971 28.014 1.00 76.06 327 GLY A O 1
ATOM 2637 N N . PHE A 1 328 ? -29.611 -8.348 25.882 1.00 82.50 328 PHE A N 1
ATOM 2638 C CA . PHE A 1 328 ? -30.863 -7.630 26.100 1.00 82.50 328 PHE A CA 1
ATOM 2639 C C . PHE A 1 328 ? -31.916 -8.131 25.118 1.00 82.50 328 PHE A C 1
ATOM 2641 O O . PHE A 1 328 ? -31.743 -8.012 23.906 1.00 82.50 328 PHE A O 1
ATOM 2648 N N . ASP A 1 329 ? -33.009 -8.684 25.642 1.00 81.88 329 ASP A N 1
ATOM 2649 C CA . ASP A 1 329 ? -34.205 -9.015 24.871 1.00 81.88 329 ASP A CA 1
ATOM 2650 C C . ASP A 1 329 ? -35.282 -7.960 25.150 1.00 81.88 329 ASP A C 1
ATOM 2652 O O . ASP A 1 329 ? -35.968 -8.038 26.175 1.00 81.88 329 ASP A O 1
ATOM 2656 N N . PRO A 1 330 ? -35.443 -6.943 24.284 1.00 78.25 330 PRO A N 1
ATOM 2657 C CA . PRO A 1 330 ? -36.554 -6.014 24.372 1.00 78.25 330 PRO A CA 1
ATOM 2658 C C . PRO A 1 330 ? -37.790 -6.680 23.773 1.00 78.25 330 PRO A C 1
ATOM 2660 O O . PRO A 1 330 ? -38.115 -6.466 22.605 1.00 78.25 330 PRO A O 1
ATOM 2663 N N . GLY A 1 331 ? -38.496 -7.500 24.545 1.00 78.19 331 GLY A N 1
ATOM 2664 C CA . GLY A 1 331 ? -39.739 -8.108 24.087 1.00 78.19 331 GLY A CA 1
ATOM 2665 C C . GLY A 1 331 ? -40.870 -7.088 23.885 1.00 78.19 331 GLY A C 1
ATOM 2666 O O . GLY A 1 331 ? -40.764 -5.883 24.131 1.00 78.19 331 GLY A O 1
ATOM 2667 N N . THR A 1 332 ? -42.002 -7.564 23.358 1.00 77.62 332 THR A N 1
ATOM 2668 C CA . THR A 1 332 ? -43.180 -6.706 23.135 1.00 77.62 332 THR A CA 1
ATOM 2669 C C . THR A 1 332 ? -43.931 -6.406 24.432 1.00 77.62 332 THR A C 1
ATOM 2671 O O . THR A 1 332 ? -44.413 -5.289 24.609 1.00 77.62 332 THR A O 1
ATOM 2674 N N . SER A 1 333 ? -44.036 -7.389 25.325 1.00 82.50 333 SER A N 1
ATOM 2675 C CA . SER A 1 333 ? -44.741 -7.285 26.609 1.00 82.50 333 SER A CA 1
ATOM 2676 C C . SER A 1 333 ? -43.800 -7.198 27.809 1.00 82.50 333 SER A C 1
ATOM 2678 O O . SER A 1 333 ? -44.147 -6.567 28.803 1.00 82.50 333 SER A O 1
ATOM 2680 N N . GLY A 1 334 ? -42.624 -7.810 27.720 1.00 87.75 334 GLY A N 1
ATOM 2681 C CA . GLY A 1 334 ? -41.621 -7.822 28.774 1.00 87.75 334 GLY A CA 1
ATOM 2682 C C . GLY A 1 334 ? -40.226 -7.868 28.174 1.00 87.75 334 GLY A C 1
ATOM 2683 O O . GLY A 1 334 ? -40.025 -8.468 27.121 1.00 87.75 334 GLY A O 1
ATOM 2684 N N . SER A 1 335 ? -39.296 -7.205 28.840 1.00 87.06 335 SER A N 1
ATOM 2685 C CA . SER A 1 335 ? -37.891 -7.135 28.495 1.00 87.06 335 SER A CA 1
ATOM 2686 C C . SER A 1 335 ? -37.075 -7.918 29.515 1.00 87.06 335 SER A C 1
ATOM 2688 O O . SER A 1 335 ? -37.435 -7.986 30.691 1.00 87.06 335 SER A O 1
ATOM 2690 N N . CYS A 1 336 ? -35.958 -8.484 29.083 1.00 88.38 336 CYS A N 1
ATOM 2691 C CA . CYS A 1 336 ? -35.030 -9.188 29.955 1.00 88.38 336 CYS A CA 1
ATOM 2692 C C . CYS A 1 336 ? -33.602 -8.730 29.660 1.00 88.38 336 CYS A C 1
ATOM 2694 O O . CYS A 1 336 ? -33.231 -8.567 28.498 1.00 88.38 336 CYS A O 1
ATOM 2696 N N . VAL A 1 337 ? -32.814 -8.518 30.710 1.00 88.19 337 VAL A N 1
ATOM 2697 C CA . VAL A 1 337 ? -31.368 -8.305 30.607 1.00 88.19 337 VAL A CA 1
ATOM 2698 C C . VAL A 1 337 ? -30.700 -9.523 31.223 1.00 88.19 337 VAL A C 1
ATOM 2700 O O . VAL A 1 337 ? -31.075 -9.947 32.312 1.00 88.19 337 VAL A O 1
ATOM 2703 N N . ALA A 1 338 ? -29.723 -10.091 30.537 1.00 85.06 338 ALA A N 1
ATOM 2704 C CA . ALA A 1 338 ? -28.875 -11.154 31.037 1.00 85.06 338 ALA A CA 1
ATOM 2705 C C . ALA A 1 338 ? -27.435 -10.656 31.041 1.00 85.06 338 ALA A C 1
ATOM 2707 O O . ALA A 1 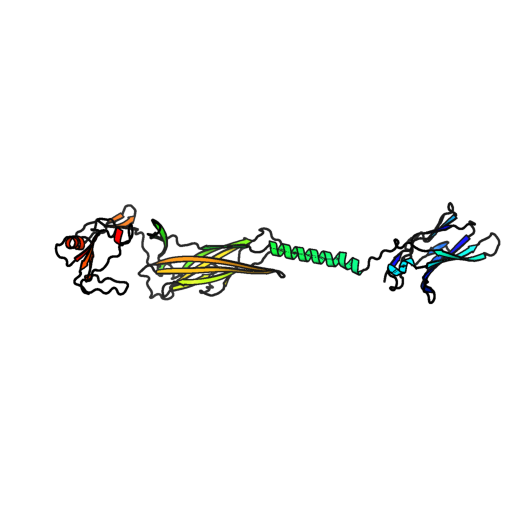338 ? -26.997 -10.019 30.089 1.00 85.06 338 ALA A O 1
ATOM 2708 N N . VAL A 1 339 ? -26.703 -10.965 32.097 1.00 84.00 339 VAL A N 1
ATOM 2709 C CA . VAL A 1 339 ? -25.273 -10.716 32.209 1.00 84.00 339 VAL A CA 1
ATOM 2710 C C . VAL A 1 339 ? -24.624 -12.058 32.475 1.00 84.00 339 VAL A C 1
ATOM 2712 O O . VAL A 1 339 ? -25.021 -12.747 33.410 1.00 84.00 339 VAL A O 1
ATOM 2715 N N . GLY A 1 340 ? -23.657 -12.466 31.667 1.00 78.31 340 GLY A N 1
ATOM 2716 C CA . GLY A 1 340 ? -22.961 -13.724 31.889 1.00 78.31 340 GLY A CA 1
ATOM 2717 C C . GLY A 1 340 ? -21.467 -13.593 31.717 1.00 78.31 340 GLY A C 1
ATOM 2718 O O . GLY A 1 340 ? -21.027 -12.813 30.890 1.00 78.31 340 GLY A O 1
ATOM 2719 N N . SER A 1 341 ? -20.691 -14.356 32.481 1.00 73.88 341 SER A N 1
ATOM 2720 C CA . SER A 1 341 ? -19.225 -14.407 32.320 1.00 73.88 341 SER A CA 1
ATOM 2721 C C . SER A 1 341 ? -18.697 -15.707 31.729 1.00 73.88 341 SER A C 1
ATOM 2723 O O . SER A 1 341 ? -17.549 -15.817 31.317 1.00 73.88 341 SER A O 1
ATOM 2725 N N . SER A 1 342 ? -19.571 -16.699 31.627 1.00 69.25 342 SER A N 1
ATOM 2726 C CA . SER A 1 342 ? -19.353 -17.942 30.903 1.00 69.25 342 SER A CA 1
ATOM 2727 C C . SER A 1 342 ? -20.716 -18.537 30.551 1.00 69.25 342 SER A C 1
ATOM 2729 O O . SER A 1 342 ? -21.750 -18.054 31.021 1.00 69.25 342 SER A O 1
ATOM 2731 N N . THR A 1 343 ? -20.739 -19.610 29.759 1.00 64.88 343 THR A N 1
ATOM 2732 C CA . THR A 1 343 ? -21.979 -20.353 29.466 1.00 64.88 343 THR A CA 1
ATOM 2733 C C . THR A 1 343 ? -22.686 -20.853 30.726 1.00 64.88 343 THR A C 1
ATOM 2735 O O . THR A 1 343 ? -23.902 -21.030 30.711 1.00 64.88 343 THR A O 1
ATOM 2738 N N . ASP A 1 344 ? -21.933 -21.041 31.810 1.00 72.19 344 ASP A N 1
ATOM 2739 C CA . ASP A 1 344 ? -22.408 -21.637 33.058 1.00 72.19 344 ASP A CA 1
ATOM 2740 C C . ASP A 1 344 ? -22.716 -20.584 34.135 1.00 72.19 344 ASP A C 1
ATOM 2742 O O . ASP A 1 344 ? -23.273 -20.912 35.182 1.00 72.19 344 ASP A O 1
ATOM 2746 N N . ASN A 1 345 ? -22.376 -19.315 33.890 1.00 77.56 345 ASN A N 1
ATOM 2747 C CA . ASN A 1 345 ? -22.582 -18.217 34.826 1.00 77.56 345 ASN A CA 1
ATOM 2748 C C . ASN A 1 345 ? -23.358 -17.084 34.152 1.00 77.56 345 ASN A C 1
ATOM 2750 O O . ASN A 1 345 ? -22.763 -16.086 33.753 1.00 77.56 345 ASN A O 1
ATOM 2754 N N . ILE A 1 346 ? -24.677 -17.266 34.013 1.00 80.56 346 ILE A N 1
ATOM 2755 C CA . ILE A 1 346 ? -25.616 -16.267 33.486 1.00 80.56 346 ILE A CA 1
ATOM 2756 C C . ILE A 1 346 ? -26.545 -15.813 34.616 1.00 80.56 346 ILE A C 1
ATOM 2758 O O . ILE A 1 346 ? -27.284 -16.607 35.200 1.00 80.56 346 ILE A O 1
ATOM 2762 N N . ILE A 1 347 ? -26.536 -14.514 34.889 1.00 86.50 347 ILE A N 1
ATOM 2763 C CA . ILE A 1 347 ? -27.386 -13.829 35.856 1.00 86.50 347 ILE A CA 1
ATOM 2764 C C . ILE A 1 347 ? -28.404 -13.001 35.076 1.00 86.50 347 ILE A C 1
ATOM 2766 O O . ILE A 1 347 ? -28.055 -12.258 34.164 1.00 86.50 347 ILE A O 1
ATOM 2770 N N . LEU A 1 348 ? -29.680 -13.121 35.428 1.00 88.12 348 LEU A N 1
ATOM 2771 C CA . LEU A 1 348 ? -30.730 -12.281 34.856 1.00 88.12 348 LEU A CA 1
ATOM 2772 C C . LEU A 1 348 ? -30.887 -11.031 35.719 1.00 88.12 348 LEU A C 1
ATOM 2774 O O . LEU A 1 348 ? -30.921 -11.131 36.944 1.00 88.12 348 LEU A O 1
ATOM 2778 N N . GLY A 1 349 ? -30.981 -9.872 35.074 1.00 84.94 349 GLY A N 1
ATOM 2779 C CA . GLY A 1 349 ? -31.300 -8.611 35.722 1.00 84.94 349 GLY A CA 1
ATOM 2780 C C . GLY A 1 349 ? -32.685 -8.674 36.358 1.00 84.94 349 GLY A C 1
ATOM 2781 O O . GLY A 1 349 ? -33.627 -9.213 35.775 1.00 84.94 349 GLY A O 1
ATOM 2782 N N . GLU A 1 350 ? -32.794 -8.127 37.562 1.00 87.94 350 GLU A N 1
ATOM 2783 C CA . GLU A 1 350 ? -34.012 -8.134 38.365 1.00 87.94 350 GLU A CA 1
ATOM 2784 C C . GLU A 1 350 ? -34.495 -6.698 38.602 1.00 87.94 350 GLU A C 1
ATOM 2786 O O . GLU A 1 350 ? -33.690 -5.798 38.842 1.00 87.94 350 GLU A O 1
ATOM 2791 N N . ASP A 1 351 ? -35.811 -6.470 38.538 1.00 82.38 351 ASP A N 1
ATOM 2792 C CA . ASP A 1 351 ? -36.392 -5.204 38.998 1.00 82.38 351 ASP A CA 1
ATOM 2793 C C . ASP A 1 351 ? -36.411 -5.110 40.539 1.00 82.38 351 ASP A C 1
ATOM 2795 O O . ASP A 1 351 ? -36.067 -6.052 41.257 1.00 82.38 351 ASP A O 1
ATOM 2799 N N . ALA A 1 352 ? -36.869 -3.976 41.080 1.00 79.50 352 ALA A N 1
ATOM 2800 C CA . ALA A 1 352 ? -36.997 -3.779 42.529 1.00 79.50 352 ALA A CA 1
ATOM 2801 C C . ALA A 1 352 ? -37.907 -4.818 43.227 1.00 79.50 352 ALA A C 1
ATOM 2803 O O . ALA A 1 352 ? -37.826 -4.991 44.442 1.00 79.50 352 ALA A O 1
ATOM 2804 N N . ALA A 1 353 ? -38.764 -5.511 42.472 1.00 81.56 353 ALA A N 1
ATOM 2805 C CA . ALA A 1 353 ? -39.646 -6.573 42.942 1.00 81.56 353 ALA A CA 1
ATOM 2806 C C . ALA A 1 353 ? -39.094 -7.988 42.655 1.00 81.56 353 ALA A C 1
ATOM 2808 O O . ALA A 1 353 ? -39.799 -8.971 42.876 1.00 81.56 353 ALA A O 1
ATOM 2809 N N . LYS A 1 354 ? -37.828 -8.102 42.228 1.00 86.31 354 LYS A N 1
ATOM 2810 C CA . LYS A 1 354 ? -37.126 -9.350 41.877 1.00 86.31 354 LYS A CA 1
ATOM 2811 C C . LYS A 1 354 ? -37.687 -10.083 40.654 1.00 86.31 354 LYS A C 1
ATOM 2813 O O . LYS A 1 354 ? -37.480 -11.287 40.487 1.00 86.31 354 LYS A O 1
ATOM 2818 N N . ASN A 1 355 ? -38.393 -9.377 39.776 1.00 87.25 355 ASN A N 1
ATOM 2819 C CA . ASN A 1 355 ? -38.857 -9.938 38.514 1.00 87.25 355 ASN A CA 1
ATOM 2820 C C . ASN A 1 355 ? -37.724 -9.935 37.489 1.00 87.25 355 ASN A C 1
ATOM 2822 O O . ASN A 1 355 ? -37.116 -8.901 37.226 1.00 87.25 355 ASN A O 1
ATOM 2826 N N . LYS A 1 356 ? -37.500 -11.090 36.857 1.00 89.19 356 LYS A N 1
ATOM 2827 C CA . LYS A 1 356 ? -36.483 -11.282 35.806 1.00 89.19 356 LYS A CA 1
ATOM 2828 C C . LYS A 1 356 ? -36.960 -10.884 34.407 1.00 89.19 356 LYS A C 1
ATOM 2830 O O . LYS A 1 356 ? -36.163 -10.726 33.489 1.00 89.19 356 LYS A O 1
ATOM 2835 N N . ILE A 1 357 ? -38.276 -10.760 34.240 1.00 89.75 357 ILE A N 1
ATOM 2836 C CA . ILE A 1 357 ? -38.919 -10.228 33.040 1.00 89.75 357 ILE A CA 1
ATOM 2837 C C . ILE A 1 357 ? -39.599 -8.931 33.462 1.00 89.75 357 ILE A C 1
ATOM 2839 O O . ILE A 1 357 ? -40.581 -8.950 34.202 1.00 89.75 357 ILE A O 1
ATOM 2843 N N . ILE A 1 358 ? -39.054 -7.812 33.003 1.00 90.12 358 ILE A N 1
ATOM 2844 C CA . ILE A 1 358 ? -39.483 -6.466 33.372 1.00 90.12 358 ILE A CA 1
ATOM 2845 C C . ILE A 1 358 ? -40.493 -5.992 32.322 1.00 90.12 358 ILE A C 1
ATOM 2847 O O . ILE A 1 358 ? -40.164 -6.030 31.139 1.00 90.12 358 ILE A O 1
ATOM 2851 N N . PRO A 1 359 ? -41.709 -5.542 32.678 1.00 89.75 359 PRO A N 1
ATOM 2852 C CA . PRO A 1 359 ? -42.691 -5.089 31.693 1.00 89.75 359 PRO A CA 1
ATOM 2853 C C . PRO A 1 359 ? -42.119 -4.058 30.709 1.00 89.75 359 PRO A C 1
ATOM 2855 O O . PRO A 1 359 ? -41.497 -3.078 31.113 1.00 89.75 359 PRO A O 1
ATOM 2858 N N . SER A 1 360 ? -42.339 -4.247 29.406 1.00 88.50 360 SER A N 1
ATOM 2859 C CA . SER A 1 360 ? -41.819 -3.345 28.365 1.00 88.50 360 SER A CA 1
ATOM 2860 C C . SER A 1 360 ? -42.714 -2.116 28.206 1.00 88.50 360 SER A C 1
ATOM 2862 O O . SER A 1 360 ? -43.282 -1.884 27.134 1.00 88.50 360 SER A O 1
ATOM 2864 N N . VAL A 1 361 ? -42.883 -1.362 29.287 1.00 87.88 361 VAL A N 1
ATOM 2865 C CA . VAL A 1 361 ? -43.765 -0.198 29.368 1.00 87.88 361 VAL A CA 1
ATOM 2866 C C . VAL A 1 361 ? -42.966 1.013 29.822 1.00 87.88 361 VAL A C 1
ATOM 2868 O O . VAL A 1 361 ? -42.155 0.917 30.742 1.00 87.88 361 VAL A O 1
ATOM 2871 N N . LEU A 1 362 ? -43.221 2.136 29.161 1.00 87.12 362 LEU A N 1
ATOM 2872 C CA . LEU A 1 362 ? -42.718 3.459 29.503 1.00 87.12 362 LEU A CA 1
ATOM 2873 C C . LEU A 1 362 ? -43.928 4.381 29.646 1.00 87.12 362 LEU A C 1
ATOM 2875 O O . LEU A 1 362 ? -44.804 4.360 28.780 1.00 87.12 362 LEU A O 1
ATOM 2879 N N . VAL A 1 363 ? -43.997 5.148 30.725 1.00 87.06 363 VAL A N 1
ATOM 2880 C CA . VAL A 1 363 ? -45.072 6.104 31.000 1.00 87.06 363 VAL A CA 1
ATOM 2881 C C . VAL A 1 363 ? -44.451 7.455 31.316 1.00 87.06 363 VAL A C 1
ATOM 2883 O O . VAL A 1 363 ? -43.477 7.516 32.049 1.00 87.06 363 VAL A O 1
ATOM 2886 N N . PHE A 1 364 ? -45.033 8.521 30.787 1.00 84.00 364 PHE A N 1
ATOM 2887 C CA . PHE A 1 364 ? -44.679 9.906 31.050 1.00 84.00 364 PHE A CA 1
ATOM 2888 C C . PHE A 1 364 ? -45.791 10.578 31.847 1.00 84.00 364 PHE A C 1
ATOM 2890 O O . PHE A 1 364 ? -46.978 10.348 31.579 1.00 84.00 364 PHE A O 1
ATOM 2897 N N . ASP A 1 365 ? -45.399 11.412 32.804 1.00 83.62 365 ASP A N 1
ATOM 2898 C CA . ASP A 1 365 ? -46.314 12.288 33.525 1.00 83.62 365 ASP A CA 1
ATOM 2899 C C . ASP A 1 365 ? -46.577 13.553 32.700 1.00 83.62 365 ASP A C 1
ATOM 2901 O O . ASP A 1 365 ? -45.659 14.312 32.396 1.00 83.62 365 ASP A O 1
ATOM 2905 N N . LYS A 1 366 ? -47.835 13.780 32.312 1.00 75.88 366 LYS A N 1
ATOM 2906 C CA . LYS A 1 366 ? -48.230 14.932 31.488 1.00 75.88 366 LYS A CA 1
ATOM 2907 C C . LYS A 1 366 ? -48.311 16.240 32.270 1.00 75.88 366 LYS A C 1
ATOM 2909 O O . LYS A 1 366 ? -48.493 17.284 31.655 1.00 75.88 366 LYS A O 1
ATOM 2914 N N . THR A 1 367 ? -48.266 16.203 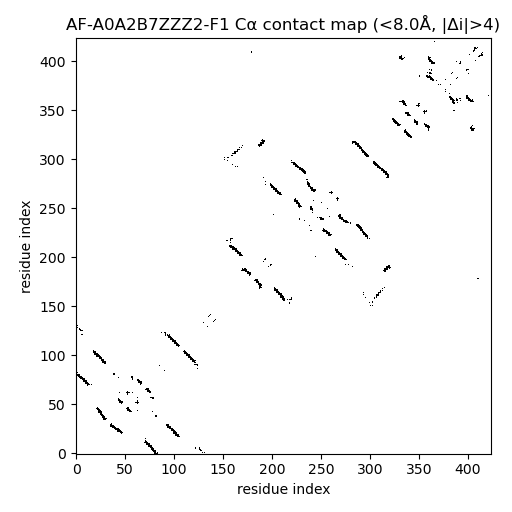33.603 1.00 75.56 367 THR A N 1
ATOM 2915 C CA . THR A 1 367 ? -48.359 17.432 34.410 1.00 75.56 367 THR A CA 1
ATOM 2916 C C . THR A 1 367 ? -47.039 18.188 34.504 1.00 75.56 367 THR A C 1
ATOM 2918 O O . THR A 1 367 ? -47.028 19.323 34.968 1.00 75.56 367 THR A O 1
ATOM 2921 N N . GLU A 1 368 ? -45.938 17.567 34.088 1.00 71.12 368 GLU A N 1
ATOM 2922 C CA . GLU A 1 368 ? -44.604 18.156 34.120 1.00 71.12 368 GLU A CA 1
ATOM 2923 C C . GLU A 1 368 ? -44.298 18.835 32.776 1.00 71.12 368 GLU A C 1
ATOM 2925 O O . GLU A 1 368 ? -44.368 18.214 31.714 1.00 71.12 368 GLU A O 1
ATOM 2930 N N . GLU A 1 369 ? -43.955 20.125 32.806 1.00 64.94 369 GLU A N 1
ATOM 2931 C CA . GLU A 1 369 ? -43.562 20.863 31.604 1.00 64.94 369 GLU A CA 1
ATOM 2932 C C . GLU A 1 369 ? -42.163 20.424 31.149 1.00 64.94 369 GLU A C 1
ATOM 2934 O O . GLU A 1 369 ? -41.151 20.775 31.758 1.00 64.94 369 GLU A O 1
ATOM 2939 N N . PHE A 1 370 ? -42.089 19.674 30.045 1.00 65.69 370 PHE A N 1
ATOM 2940 C CA . PHE A 1 370 ? -40.822 19.304 29.418 1.00 65.69 370 PHE A CA 1
ATOM 2941 C C . PHE A 1 370 ? -40.690 19.883 28.010 1.00 65.69 370 PHE A C 1
ATOM 2943 O O . PHE A 1 370 ? -41.470 19.576 27.107 1.00 65.69 370 PHE A O 1
ATOM 2950 N N . HIS A 1 371 ? -39.645 20.686 27.811 1.00 62.47 371 HIS A N 1
ATOM 2951 C CA . HIS A 1 371 ? -39.218 21.143 26.495 1.00 62.47 371 HIS A CA 1
ATOM 2952 C C . HIS A 1 371 ? -37.979 20.352 26.058 1.00 62.47 371 HIS A C 1
ATOM 2954 O O . HIS A 1 371 ? -36.938 20.444 26.716 1.00 62.47 371 HIS A O 1
ATOM 2960 N N . PRO A 1 372 ? -38.054 19.578 24.961 1.00 58.56 372 PRO A N 1
ATOM 2961 C CA . PRO A 1 372 ? -36.939 18.754 24.521 1.00 58.56 372 PRO A CA 1
ATOM 2962 C C . PRO A 1 372 ? -35.770 19.622 24.036 1.00 58.56 372 PRO A C 1
ATOM 2964 O O . PRO A 1 372 ? -35.759 20.103 22.908 1.00 58.56 372 PRO A O 1
ATOM 2967 N N . ASN A 1 373 ? -34.747 19.768 24.882 1.00 52.72 373 ASN A N 1
ATOM 2968 C CA . ASN A 1 373 ? -33.466 20.412 24.554 1.00 52.72 373 ASN A CA 1
ATOM 2969 C C . ASN A 1 373 ? -32.388 19.397 24.135 1.00 52.72 373 ASN A C 1
ATOM 2971 O O . ASN A 1 373 ? -31.201 19.551 24.410 1.00 52.72 373 ASN A O 1
ATOM 2975 N N . GLY A 1 374 ? -32.812 18.359 23.419 1.00 54.50 374 GLY A N 1
ATOM 2976 C CA . GLY A 1 374 ? -31.947 17.625 22.508 1.00 54.50 374 GLY A CA 1
ATOM 2977 C C . GLY A 1 374 ? -31.330 16.320 22.993 1.00 54.50 374 GLY A C 1
ATOM 2978 O O . GLY A 1 374 ? -31.038 15.525 22.108 1.00 54.50 374 GLY A O 1
ATOM 2979 N N . ILE A 1 375 ? -31.115 16.035 24.289 1.00 56.41 375 ILE A N 1
ATOM 2980 C CA . ILE A 1 375 ? -30.428 14.764 24.648 1.00 56.41 375 ILE A CA 1
ATOM 2981 C C . ILE A 1 375 ? -30.955 14.047 25.907 1.00 56.41 375 ILE A C 1
ATOM 2983 O O . ILE A 1 375 ? -30.846 12.826 25.957 1.00 56.41 375 ILE A O 1
ATOM 2987 N N . GLU A 1 376 ? -31.610 14.705 26.869 1.00 58.28 376 GLU A N 1
ATOM 2988 C CA . GLU A 1 376 ? -31.990 14.026 28.122 1.00 58.28 376 GLU A CA 1
ATOM 2989 C C . GLU A 1 376 ? -33.425 14.336 28.562 1.00 58.28 376 GLU A C 1
ATOM 2991 O O . GLU A 1 376 ? -33.835 15.496 28.624 1.00 58.28 376 GLU A O 1
ATOM 2996 N N . ILE A 1 377 ? -34.190 13.278 28.843 1.00 67.56 377 ILE A N 1
ATOM 2997 C CA . ILE A 1 377 ? -35.507 13.352 29.480 1.00 67.56 377 ILE A CA 1
ATOM 2998 C C . ILE A 1 377 ? -35.262 13.219 30.992 1.00 67.56 377 ILE A C 1
ATOM 3000 O O . ILE A 1 377 ? -34.669 12.218 31.396 1.00 67.56 377 ILE A O 1
ATOM 3004 N N . PRO A 1 378 ? -35.688 14.181 31.828 1.00 72.62 378 PRO A N 1
ATOM 3005 C CA . PRO A 1 378 ? -35.518 14.103 33.275 1.00 72.62 378 PRO A CA 1
ATOM 3006 C C . PRO A 1 378 ? -36.120 12.822 33.874 1.00 72.62 378 PRO A C 1
ATOM 3008 O O . PRO A 1 378 ? -37.246 12.449 33.558 1.00 72.62 378 PRO A O 1
ATOM 3011 N N . GLU A 1 379 ? -35.405 12.141 34.770 1.00 74.38 379 GLU A N 1
ATOM 3012 C CA . GLU A 1 379 ? -35.890 10.883 35.371 1.00 74.38 379 GLU A CA 1
ATOM 3013 C C . GLU A 1 379 ? -37.174 11.050 36.200 1.00 74.38 379 GLU A C 1
ATOM 3015 O O . GLU A 1 379 ? -37.904 10.089 36.406 1.00 74.38 379 GLU A O 1
ATOM 3020 N N . ASN A 1 380 ? -37.488 12.264 36.662 1.00 78.31 380 ASN A N 1
ATOM 3021 C CA . ASN A 1 380 ? -38.699 12.531 37.439 1.00 78.31 380 ASN A CA 1
ATOM 3022 C C . ASN A 1 380 ? -39.981 12.585 36.594 1.00 78.31 380 ASN A C 1
ATOM 3024 O O . ASN A 1 380 ? -41.064 12.548 37.171 1.00 78.31 380 ASN A O 1
ATOM 3028 N N . ILE A 1 381 ? -39.878 12.702 35.265 1.00 80.69 381 ILE A N 1
ATOM 3029 C CA . ILE A 1 381 ? -41.048 12.879 34.387 1.00 80.69 381 ILE A CA 1
ATOM 3030 C C . ILE A 1 381 ? -41.471 11.593 33.673 1.00 80.69 381 ILE A C 1
ATOM 3032 O O . ILE A 1 381 ? -42.458 11.595 32.933 1.00 80.69 381 ILE A O 1
ATOM 3036 N N . TYR A 1 382 ? -40.745 10.490 33.875 1.00 83.81 382 TYR A N 1
ATOM 3037 C CA . TYR A 1 382 ? -41.106 9.196 33.315 1.00 83.81 382 TYR A CA 1
ATOM 3038 C C . TYR A 1 382 ? -40.871 8.044 34.288 1.00 83.81 382 TYR A C 1
ATOM 3040 O O . TYR A 1 382 ? -39.967 8.045 35.111 1.00 83.81 382 TYR A O 1
ATOM 3048 N N . GLU A 1 383 ? -41.690 7.013 34.143 1.00 87.25 383 GLU A N 1
ATOM 3049 C CA . GLU A 1 383 ? -41.583 5.746 34.849 1.00 87.25 383 GLU A CA 1
ATOM 3050 C C . GLU A 1 383 ? -41.417 4.628 33.820 1.00 87.25 383 GLU A C 1
ATOM 3052 O O . GLU A 1 383 ? -41.957 4.692 32.710 1.00 87.25 383 GLU A O 1
ATOM 3057 N N . HIS A 1 384 ? -40.722 3.552 34.189 1.00 86.75 384 HIS A N 1
ATOM 3058 C CA . HIS A 1 384 ? -40.557 2.371 33.337 1.00 86.75 384 HIS A CA 1
ATOM 3059 C C . HIS A 1 384 ? -40.821 1.061 34.098 1.00 86.75 384 HIS A C 1
ATOM 3061 O O . HIS A 1 384 ? -40.907 1.017 35.328 1.00 86.75 384 HIS A O 1
ATOM 3067 N N . GLY A 1 385 ? -40.969 -0.043 33.363 1.00 85.19 385 GLY A N 1
ATOM 3068 C CA . GLY A 1 385 ? -41.070 -1.376 33.957 1.00 85.19 385 GLY A CA 1
ATOM 3069 C C . GLY A 1 385 ? -42.349 -1.597 34.763 1.00 85.19 385 GLY A C 1
ATOM 3070 O O . GLY A 1 385 ? -43.441 -1.192 34.367 1.00 85.19 385 GLY A O 1
ATOM 3071 N N . THR A 1 386 ? -42.219 -2.264 35.909 1.00 85.88 386 THR A N 1
ATOM 3072 C CA . THR A 1 386 ? -43.347 -2.629 36.783 1.00 85.88 386 THR A CA 1
ATOM 3073 C C . THR A 1 386 ? -44.091 -1.408 37.328 1.00 85.88 386 THR A C 1
ATOM 3075 O O . THR A 1 386 ? -45.318 -1.438 37.415 1.00 85.88 386 THR A O 1
ATOM 3078 N N . ARG A 1 387 ? -43.382 -0.306 37.618 1.00 85.69 387 ARG A N 1
ATOM 3079 C CA . ARG A 1 387 ? -44.007 0.959 38.043 1.00 85.69 387 ARG A CA 1
ATOM 3080 C C . ARG A 1 387 ? -44.844 1.566 36.923 1.00 85.69 387 ARG A C 1
ATOM 3082 O O . ARG A 1 387 ? -46.029 1.818 37.114 1.00 85.69 387 ARG A O 1
ATOM 3089 N N . ALA A 1 388 ? -44.274 1.683 35.726 1.00 87.88 388 ALA A N 1
ATOM 3090 C CA . ALA A 1 388 ? -45.010 2.162 34.558 1.00 87.88 388 ALA A CA 1
ATOM 3091 C C . ALA A 1 388 ? -46.205 1.275 34.205 1.00 87.88 388 ALA A C 1
ATOM 3093 O O . ALA A 1 388 ? -47.249 1.778 33.813 1.00 87.88 388 ALA A O 1
ATOM 3094 N N . GLN A 1 389 ? -46.091 -0.045 34.363 1.00 87.12 389 GLN A N 1
ATOM 3095 C CA . GLN A 1 389 ? -47.184 -0.978 34.093 1.00 87.12 389 GLN A CA 1
ATOM 3096 C C . GLN A 1 389 ? -48.395 -0.754 35.014 1.00 87.12 389 GLN A C 1
ATOM 3098 O O . GLN A 1 389 ? -49.524 -0.959 34.562 1.00 87.12 389 GLN A O 1
ATOM 3103 N N . ALA A 1 390 ? -48.176 -0.327 36.262 1.00 84.56 390 ALA A N 1
ATOM 3104 C CA . ALA A 1 390 ? -49.251 0.045 37.179 1.00 84.56 390 ALA A CA 1
ATOM 3105 C C . ALA A 1 390 ? -49.947 1.351 36.752 1.00 84.56 390 ALA A C 1
ATOM 3107 O O . ALA A 1 390 ? -51.168 1.447 36.841 1.00 84.56 390 ALA A O 1
ATOM 3108 N N . LEU A 1 391 ? -49.188 2.321 36.230 1.00 85.75 391 LEU A N 1
ATOM 3109 C CA . LEU A 1 391 ? -49.703 3.625 35.787 1.00 85.75 391 LEU A CA 1
ATOM 3110 C C . LEU A 1 391 ? -50.351 3.576 34.394 1.00 85.75 391 LEU A C 1
ATOM 3112 O O . LEU A 1 391 ? -51.337 4.251 34.143 1.00 85.75 391 LEU A O 1
ATOM 3116 N N . PHE A 1 392 ? -49.851 2.734 33.487 1.00 80.00 392 PHE A N 1
ATOM 3117 C CA . PHE A 1 392 ? -50.350 2.595 32.110 1.00 80.00 392 PHE A CA 1
ATOM 3118 C C . PHE A 1 392 ? -51.812 2.120 32.032 1.00 80.00 392 PHE A C 1
ATOM 3120 O O . PHE A 1 392 ? -52.448 2.241 30.988 1.00 80.00 392 PHE A O 1
ATOM 3127 N N . GLY A 1 393 ? -52.327 1.518 33.106 1.00 65.19 393 GLY A N 1
ATOM 3128 C CA . GLY A 1 393 ? -53.713 1.066 33.222 1.00 65.19 393 GLY A CA 1
ATOM 3129 C C . GLY A 1 393 ? -54.539 1.841 34.247 1.00 65.19 393 GLY A C 1
ATOM 3130 O O . GLY A 1 393 ? -55.624 1.368 34.579 1.00 65.19 393 GLY A O 1
ATOM 3131 N N . SER A 1 394 ? -54.040 2.961 34.786 1.00 70.25 394 SER A N 1
ATOM 3132 C CA . SER A 1 394 ? -54.839 3.799 35.680 1.00 70.25 394 SER A CA 1
ATOM 3133 C C . SER A 1 394 ? -55.897 4.568 34.880 1.00 70.25 394 SER A C 1
ATOM 3135 O O . SER A 1 394 ? -55.696 4.908 33.715 1.00 70.25 394 SER A O 1
ATOM 3137 N N . GLU A 1 395 ? -57.051 4.836 35.496 1.00 60.69 395 GLU A N 1
ATOM 3138 C CA . GLU A 1 395 ? -58.119 5.651 34.887 1.00 60.69 395 GLU A CA 1
ATOM 3139 C C . GLU A 1 395 ? -57.773 7.154 34.855 1.00 60.69 395 GLU A C 1
ATOM 3141 O O . GLU A 1 395 ? -58.538 7.970 34.343 1.00 60.69 395 GLU A O 1
ATOM 3146 N N . GLU A 1 396 ? -56.618 7.539 35.399 1.00 64.38 396 GLU A N 1
ATOM 3147 C CA . GLU A 1 396 ? -56.168 8.924 35.446 1.00 64.38 396 GLU A CA 1
ATOM 3148 C C . GLU A 1 396 ? -55.535 9.325 34.102 1.00 64.38 396 GLU A C 1
ATOM 3150 O O . GLU A 1 396 ? -54.458 8.852 33.743 1.00 64.38 396 GLU A O 1
ATOM 3155 N N . GLU A 1 397 ? -56.147 10.276 33.378 1.00 68.75 397 GLU A N 1
ATOM 3156 C CA . GLU A 1 397 ? -55.611 10.840 32.116 1.00 68.75 397 GLU A CA 1
ATOM 3157 C C . GLU A 1 397 ? -54.231 11.526 32.256 1.00 68.75 397 GLU A C 1
ATOM 3159 O O . GLU A 1 397 ? -53.650 11.966 31.254 1.00 68.75 397 GLU A O 1
ATOM 3164 N N . ARG A 1 398 ? -53.706 11.608 33.486 1.00 78.62 398 ARG A N 1
ATOM 3165 C CA . ARG A 1 398 ? -52.407 12.178 33.866 1.00 78.62 398 ARG A CA 1
ATOM 3166 C C . ARG A 1 398 ? -51.233 11.521 33.149 1.00 78.62 398 ARG A C 1
ATOM 3168 O O . ARG A 1 398 ? -50.252 12.186 32.838 1.00 78.62 398 ARG A O 1
ATOM 3175 N N . TYR A 1 399 ? -51.335 10.231 32.865 1.00 80.56 399 TYR A N 1
ATOM 3176 C CA . TYR A 1 399 ? -50.235 9.463 32.309 1.00 80.56 399 TYR A CA 1
ATOM 3177 C C . TYR A 1 399 ? -50.440 9.203 30.816 1.00 80.56 399 TYR A C 1
ATOM 3179 O O . TYR A 1 399 ? -51.548 8.947 30.341 1.00 80.56 399 TYR A O 1
ATOM 3187 N N . THR A 1 400 ? -49.365 9.276 30.035 1.00 79.94 400 THR A N 1
ATOM 3188 C CA . THR A 1 400 ? -49.337 8.727 28.674 1.00 79.94 400 THR A CA 1
ATOM 3189 C C . THR A 1 400 ? -48.206 7.747 28.568 1.00 79.94 400 THR A C 1
ATOM 3191 O O . THR A 1 400 ? -47.126 7.986 29.093 1.00 79.94 400 THR A O 1
ATOM 3194 N N . GLY A 1 401 ? -48.435 6.619 27.920 1.00 78.19 401 GLY A N 1
ATOM 3195 C CA . GLY A 1 401 ? -47.417 5.595 27.867 1.00 78.19 401 GLY A CA 1
ATOM 3196 C C . GLY A 1 401 ? -47.346 4.901 26.535 1.00 78.19 401 GLY A C 1
ATOM 3197 O O . GLY A 1 401 ? -48.279 4.894 25.733 1.00 78.19 401 GLY A O 1
ATOM 3198 N N . SER A 1 402 ? -46.216 4.245 26.341 1.00 77.56 402 SER A N 1
ATOM 3199 C CA . SER A 1 402 ? -45.974 3.338 25.241 1.00 77.56 402 SER A CA 1
ATOM 3200 C C . SER A 1 402 ? -45.764 1.937 25.795 1.00 77.56 402 SER A C 1
ATOM 3202 O O . SER A 1 402 ? -45.040 1.723 26.770 1.00 77.56 402 SER A O 1
ATOM 3204 N N . ARG A 1 403 ? -46.403 0.962 25.150 1.00 76.94 403 ARG A N 1
ATOM 3205 C CA . ARG A 1 403 ? -46.155 -0.459 25.381 1.00 76.94 403 ARG A CA 1
ATOM 3206 C C . ARG A 1 403 ? -45.351 -0.998 24.209 1.00 76.94 403 ARG A C 1
ATOM 3208 O O . ARG A 1 403 ? -45.706 -0.757 23.055 1.00 76.94 403 ARG A O 1
ATOM 3215 N N . SER A 1 404 ? -44.341 -1.801 24.530 1.00 79.62 404 SER A N 1
ATOM 3216 C CA . SER A 1 404 ? -43.310 -2.337 23.642 1.00 79.62 404 SER A CA 1
ATOM 3217 C C . SER A 1 404 ? -42.124 -1.394 23.437 1.00 79.62 404 SER A C 1
ATOM 3219 O O . SER A 1 404 ? -42.030 -0.687 22.436 1.00 79.62 404 SER A O 1
ATOM 3221 N N . ILE A 1 405 ? -41.137 -1.513 24.332 1.00 75.25 405 ILE A N 1
ATOM 3222 C CA . ILE A 1 405 ? -39.786 -0.953 24.151 1.00 75.25 405 ILE A CA 1
ATOM 3223 C C . ILE A 1 405 ? -39.184 -1.417 22.816 1.00 75.25 405 ILE A C 1
ATOM 3225 O O . ILE A 1 405 ? -38.578 -0.621 22.112 1.00 75.25 405 ILE A O 1
ATOM 3229 N N . LYS A 1 406 ? -39.457 -2.661 22.390 1.00 71.69 406 LYS A N 1
ATOM 3230 C CA . LYS A 1 406 ? -39.118 -3.158 21.045 1.00 71.69 406 LYS A CA 1
ATOM 3231 C C . LYS A 1 406 ? -39.529 -2.204 19.917 1.00 71.69 406 LYS A C 1
ATOM 3233 O O . LYS A 1 406 ? -38.759 -1.961 18.996 1.00 71.69 406 LYS A O 1
ATOM 3238 N N . LYS A 1 407 ? -40.756 -1.677 19.967 1.00 70.69 407 LYS A N 1
ATOM 3239 C CA . LYS A 1 407 ? -41.260 -0.738 18.955 1.00 70.69 407 LYS A CA 1
ATOM 3240 C C . LYS A 1 407 ? -40.613 0.638 19.095 1.00 70.69 407 LYS A C 1
ATOM 3242 O O . LYS A 1 407 ? -40.269 1.228 18.082 1.00 70.69 407 LYS A O 1
ATOM 3247 N N . LEU A 1 408 ? -40.388 1.108 20.325 1.00 68.62 408 LEU A N 1
ATOM 3248 C CA . LEU A 1 408 ? -39.676 2.369 20.580 1.00 68.62 408 LEU A CA 1
ATOM 3249 C C . LEU A 1 408 ? -38.244 2.353 20.036 1.00 68.62 408 LEU A C 1
ATOM 3251 O O . LEU A 1 408 ? -37.796 3.327 19.448 1.00 68.62 408 LEU A O 1
ATOM 3255 N N . LEU A 1 409 ? -37.555 1.222 20.175 1.00 67.12 409 LEU A N 1
ATOM 3256 C CA . LEU A 1 409 ? -36.211 1.014 19.639 1.00 67.12 409 LEU A CA 1
ATOM 3257 C C . LEU A 1 409 ? -36.195 0.748 18.119 1.00 67.12 409 LEU A C 1
ATOM 3259 O O . LEU A 1 409 ? -35.126 0.551 17.552 1.00 67.12 409 LEU A O 1
ATOM 3263 N N . GLY A 1 410 ? -37.356 0.728 17.451 1.00 61.56 410 GLY A N 1
ATOM 3264 C CA . GLY A 1 410 ? -37.451 0.630 15.992 1.00 61.56 410 GLY A CA 1
ATOM 3265 C C . GLY A 1 410 ? -37.380 -0.785 15.402 1.00 61.56 410 GLY A C 1
ATOM 3266 O O . GLY A 1 410 ? -37.241 -0.916 14.195 1.00 61.56 410 GLY A O 1
ATOM 3267 N N . PHE A 1 411 ? -37.535 -1.857 16.190 1.00 57.59 411 PHE A N 1
ATOM 3268 C CA . PHE A 1 411 ? -37.413 -3.250 15.705 1.00 57.59 411 PHE A CA 1
ATOM 3269 C C . PHE A 1 411 ? -38.552 -3.731 14.775 1.00 57.59 411 PHE A C 1
ATOM 3271 O O . PHE A 1 411 ? -38.515 -4.875 14.322 1.00 57.59 411 PHE A O 1
ATOM 3278 N N . LYS A 1 412 ? -39.616 -2.943 14.558 1.00 53.31 412 LYS A N 1
ATOM 3279 C CA . LYS A 1 412 ? -40.710 -3.290 13.622 1.00 53.31 412 LYS A CA 1
ATOM 3280 C C . LYS A 1 412 ? -41.313 -2.080 12.914 1.00 53.31 412 LYS A C 1
ATOM 3282 O O . LYS A 1 412 ? -41.560 -2.179 11.727 1.00 53.31 412 LYS A O 1
ATOM 3287 N N . ASP A 1 413 ? -41.520 -0.975 13.631 1.00 51.78 413 ASP A N 1
ATOM 3288 C CA . ASP A 1 413 ? -42.018 0.300 13.105 1.00 51.78 413 ASP A CA 1
ATOM 3289 C C . ASP A 1 413 ? -41.522 1.407 14.044 1.00 51.78 413 ASP A C 1
ATOM 3291 O O . ASP A 1 413 ? -41.761 1.319 15.253 1.00 51.78 413 ASP A O 1
ATOM 3295 N N . VAL A 1 414 ? -40.831 2.427 13.527 1.00 48.78 414 VAL A N 1
ATOM 3296 C CA . VAL A 1 414 ? -40.481 3.611 14.328 1.00 48.78 414 VAL A CA 1
ATOM 3297 C C . VAL A 1 414 ? -41.783 4.343 14.636 1.00 48.78 414 VAL A C 1
ATOM 3299 O O . VAL A 1 414 ? -42.419 4.886 13.736 1.00 48.78 414 VAL A O 1
ATOM 3302 N N . LYS A 1 415 ? -42.209 4.335 15.900 1.00 46.50 415 LYS A N 1
ATOM 3303 C CA . LYS A 1 415 ? -43.272 5.231 16.354 1.00 46.50 415 LYS A CA 1
ATOM 3304 C C . LYS A 1 415 ? -42.638 6.527 16.834 1.00 46.50 415 LYS A C 1
ATOM 3306 O O . LYS A 1 415 ? -41.920 6.506 17.830 1.00 46.50 415 LYS A O 1
ATOM 3311 N N . GLU A 1 416 ? -42.941 7.636 16.167 1.00 45.81 416 GLU A N 1
ATOM 3312 C CA . GLU A 1 416 ? -42.818 8.945 16.806 1.00 45.81 416 GLU A CA 1
ATOM 3313 C C . GLU A 1 416 ? -43.775 8.970 18.002 1.00 45.81 416 GLU A C 1
ATOM 3315 O O . GLU A 1 416 ? -44.965 8.662 17.880 1.00 45.81 416 GLU A O 1
ATOM 3320 N N . ILE A 1 417 ? -43.231 9.241 19.189 1.00 48.84 417 ILE A N 1
ATOM 3321 C CA . ILE A 1 417 ? -44.049 9.571 20.350 1.00 48.84 417 ILE A CA 1
ATOM 3322 C C . ILE A 1 417 ? -44.409 11.047 20.182 1.00 48.84 417 ILE A C 1
ATOM 3324 O O . ILE A 1 417 ? -43.570 11.915 20.410 1.00 48.84 417 ILE A O 1
ATOM 3328 N N . GLU A 1 418 ? -45.635 11.331 19.752 1.00 45.59 418 GLU A N 1
ATOM 3329 C CA . GLU A 1 418 ? -46.169 12.690 19.813 1.00 45.59 418 GLU A CA 1
ATOM 3330 C C . GLU A 1 418 ? -46.509 13.027 21.268 1.00 45.59 418 GLU A C 1
ATOM 3332 O O . GLU A 1 418 ? -47.301 12.341 21.924 1.00 45.59 418 GLU A O 1
ATOM 3337 N N . PHE A 1 419 ? -45.883 14.082 21.784 1.00 44.62 419 PHE A N 1
ATOM 3338 C CA . PHE A 1 419 ? -46.234 14.663 23.071 1.00 44.62 419 PHE A CA 1
ATOM 3339 C C . PHE A 1 419 ? -47.466 15.545 22.876 1.00 44.62 419 PHE A C 1
ATOM 3341 O O . PHE A 1 419 ? -47.362 16.666 22.382 1.00 44.62 419 PHE A O 1
ATOM 3348 N N . ASP A 1 420 ? -48.638 15.038 23.253 1.00 43.28 420 ASP A N 1
ATOM 3349 C CA . ASP A 1 420 ? -49.856 15.847 23.312 1.00 43.28 420 ASP A CA 1
ATOM 3350 C C . ASP A 1 420 ? -49.817 16.715 24.579 1.00 43.28 420 ASP A C 1
ATOM 3352 O O . ASP A 1 420 ? -50.350 16.355 25.633 1.00 43.28 420 ASP A O 1
ATOM 3356 N N . ASN A 1 421 ? -49.104 17.840 24.491 1.00 40.12 421 ASN A N 1
ATOM 3357 C CA . ASN A 1 421 ? -49.204 18.912 25.472 1.00 40.12 421 ASN A CA 1
ATOM 3358 C C . ASN A 1 421 ? -50.535 19.623 25.218 1.00 40.12 421 ASN A C 1
ATOM 3360 O O . ASN A 1 421 ? -50.633 20.492 24.351 1.00 40.12 421 ASN A O 1
ATOM 3364 N N . ARG A 1 422 ? -51.581 19.243 25.958 1.00 41.28 422 ARG A N 1
ATOM 3365 C CA . ARG A 1 422 ? -52.871 19.944 25.928 1.00 41.28 422 ARG A CA 1
ATOM 3366 C C . ARG A 1 422 ? -52.714 21.329 26.564 1.00 41.28 422 ARG A C 1
ATOM 3368 O O . ARG A 1 422 ? -53.040 21.491 27.731 1.00 41.28 422 ARG A O 1
ATOM 3375 N N . ASN A 1 423 ? -52.181 22.287 25.808 1.00 35.97 423 ASN A N 1
ATOM 3376 C CA . ASN A 1 423 ? -52.344 23.733 25.977 1.00 35.97 423 ASN A CA 1
ATOM 3377 C C . ASN A 1 423 ? -51.748 24.459 24.753 1.00 35.97 423 ASN A C 1
ATOM 3379 O O . ASN A 1 423 ? -50.585 24.863 24.755 1.00 35.97 423 ASN A O 1
ATOM 3383 N N . THR A 1 424 ? -52.571 24.632 23.716 1.00 35.09 424 THR A N 1
ATOM 3384 C CA . THR A 1 424 ? -52.491 25.779 22.791 1.00 35.09 424 THR A CA 1
ATOM 3385 C C . THR A 1 424 ? -53.670 26.690 23.034 1.00 35.09 424 THR A C 1
ATOM 3387 O O . THR A 1 424 ? -54.792 26.132 23.105 1.00 35.09 424 THR A O 1
#

Mean predicted aligned error: 18.87 Å

Solvent-accessible surface area (backbone atoms only — not comparable to full-atom values): 24588 Å² total; per-residue (Å²): 131,54,67,41,49,45,73,66,47,73,50,71,55,96,74,69,98,40,61,45,76,42,34,37,32,41,36,36,30,41,73,45,99,93,51,72,43,77,58,41,75,50,76,50,30,39,48,48,96,89,69,48,53,47,47,97,35,47,93,59,94,70,54,48,47,77,40,78,92,71,42,24,38,42,39,66,43,38,56,43,75,51,59,78,89,66,46,85,89,58,52,80,60,39,42,38,38,40,37,34,41,28,34,39,57,49,92,96,52,83,61,50,75,49,74,50,75,51,78,46,78,72,69,77,86,60,58,74,78,82,43,74,65,59,52,47,42,66,72,46,51,50,54,51,50,51,52,52,52,48,52,52,50,50,56,63,50,42,37,77,69,45,64,47,68,49,70,56,70,61,86,48,56,49,80,43,78,38,77,91,73,81,38,80,40,78,40,36,33,41,65,59,52,56,82,86,37,79,34,48,50,73,35,48,34,42,30,39,55,41,48,70,43,94,81,54,96,74,72,74,83,63,48,33,32,36,32,40,45,74,79,39,65,59,83,44,50,48,54,31,39,24,68,38,90,85,54,88,66,72,39,50,58,75,44,79,40,82,49,78,56,52,98,83,35,35,36,61,29,26,44,34,41,32,58,75,36,88,86,60,75,57,81,60,74,40,64,34,32,35,35,41,37,41,36,38,60,42,74,57,97,92,47,75,49,77,46,74,38,75,42,76,51,65,35,30,40,19,44,72,72,68,70,57,48,75,46,73,47,58,30,64,68,37,23,36,41,35,43,24,62,48,99,89,44,71,44,65,46,57,50,100,84,66,38,51,63,35,36,18,26,41,24,33,46,68,86,58,92,79,78,90,83,83,83,79,80,64,73,90,44,46,42,51,23,66,65,12,54,60,52,69,71,48,93,57,84,55,52,50,64,51,77,15,50,26,34,66,74,36,78,80,50,75,62,82,82,79,82,83,71,93,76,130

Radius of gyration: 53.03 Å; Cα contacts (8 Å, |Δi|>4): 816; chains: 1; bounding box: 125×49×128 Å

Nearest PDB structures (foldseek):
  8xen-assembly1_B  TM=4.371E-01  e=6.347E-02  Homo sapiens
  6bqm-assembly1_A  TM=2.265E-01  e=1.120E-01  Vibrio cholerae O395
  1qpp-assembly1_B  TM=3.522E-01  e=7.978E-01  Escherichia coli
  3dpa-assembly1_A  TM=3.196E-01  e=7.577E-01  Escherichia coli
  7rw8-assembly1_M  TM=2.190E-01  e=4.520E-01  Mus musculus

Secondary structure (DSSP, 8-state):
-EEEEPPPEEEE-SS-TTEEEEEEEEEEEE--TT-PEEEEEEEEEEE-TTS-EE-SS---S-SSEEETTTTEEEE---EEEE-TT--HHHHTT-EEEEEEEEEE--TTS--EEEEEEEEEPPPGGG-----HHHHHIIIIIHHHHHHHHHHHHHHHHT-EEEEEEEE---S-EEEEEETTTTEEEEEEEEE--TTTTTTEEEEEEEEEEEES-SS-SS-----EEEEEEEEE--TTEEEEEESSTT-S--EETT--EEE---TTSEEEEEEEEEES-TT----S-EEEEEEEEEEEEEEETTEEEEEEEEEEEEEEEES---S-EEEEEE-SSEEEEEEEEETTEEEE---TT--SSEE-EEEEETTS-----SS---GGGEEEHHHHHHHTT-S-TTEEEEE-HHHHTTSS------------

Foldseek 3Di:
DFKAKAAKDKDADPDDPQKQWFWKWKWKWQDDPVGIDTFDTDTQWGADPVRFIDGPFDDDSCQWDQDPVRNIIIHHIGIDDTDPVDDLVRLQRMKMKMKTFIWGDDPPDDIDTDIDIDIDGGDSVRGDPPDPVNVCCVPPVVVVVVVVVVVVVLVVQFAFDAKDKDKQAAPDWDWDQPLVVRDTDTFGEDADDCVVAVQKDKIKMKMAIDTNDPDRPPDFQWKKKKAKAWPDDDPQKFKWKFQDPPDPDTHGHGDIHTHGADPRRMGMIIIMMGRRDPVDAFADWDKTKMKMKMWIWGDDDHDTDIYIDMDIDMHTYHHPPALWDWDWDQDQFWIWIWIANDPVGIDIDADPVGDRTFGNKKKFFLVDDDDDPDDDDDPVGMDGTPVRVVVCPDPDPRMDMDGGPCQCVPNDHPDDDDNPNPDD

Sequence (424 aa):
SQYFLTNETKIKFTHNKNLVPAELKMTVILPQAAGDKVLFEDVMASREEDGTWKSKYADDKRLMSFDSAKLAYFIPGFKILLDPIINEKNFGNLRFQYQFKTKYEVANAQPLNFIYATERALPIQSIDYSTQSAIIIMTIVIPALILLALLIFLAAYGKPRRIRLDIDGYLDSFEKIDYKTDGKLLTPFKAWDIESQNGVDHLLVDGTIKYSSSSFPLNWNSSVYLLLTVEKIPAGFEMFLKHNLQDIKEFGAGTQTAIKKDKNHKLSFAVGIRQTDITKTIIDPELVKFSVEAVIRDSILFIRSEARKTAEYQFHLGADLHDVWVGFDPGTSGSCVAVGSSTDNIILGEDAAKNKIIPSVLVFDKTEEFHPNGIEIPENIYEHGTRAQALFGSEEERYTGSRSIKKLLGFKDVKEIEFDNRNT

pLDDT: mean 77.79, std 12.79, range [35.09, 97.31]